Protein AF-A0A7S0ELU3-F1 (afdb_monomer)

Solvent-accessible surface area (backbone atoms only — not comparable to full-atom values): 30621 Å² total; per-residue (Å²): 106,73,72,59,52,55,65,72,64,55,74,82,76,71,78,78,74,75,75,74,73,79,80,84,54,59,71,88,68,34,60,62,40,48,54,35,35,53,49,43,67,30,64,62,38,59,75,57,25,64,76,67,41,68,48,67,55,90,62,65,40,71,84,38,42,57,70,52,45,72,67,55,44,56,72,48,52,71,79,50,57,28,84,32,33,24,31,47,38,84,32,83,76,7,43,36,75,46,55,48,57,86,88,59,51,52,69,54,54,59,59,44,24,77,81,28,19,35,35,34,48,54,33,24,80,73,38,73,84,38,28,59,52,47,48,24,43,30,72,32,35,59,45,55,64,49,27,33,36,40,40,30,41,51,48,32,80,60,42,40,69,49,26,24,41,55,33,32,31,42,35,38,24,12,29,21,36,40,35,42,39,34,31,59,57,74,55,37,52,81,47,54,91,55,60,63,36,60,34,11,39,42,77,38,74,59,86,86,56,80,91,37,55,75,45,79,46,75,42,42,53,12,29,37,36,37,41,24,42,27,38,33,31,33,31,23,20,51,71,64,88,54,98,45,75,54,50,68,32,53,20,26,31,40,37,42,28,46,44,33,57,86,75,50,38,18,44,47,43,50,48,36,51,54,28,50,75,70,76,41,73,74,52,42,96,87,70,45,55,65,36,63,41,56,52,68,61,38,49,61,35,58,33,65,47,63,52,44,48,63,11,69,66,48,53,58,52,52,49,51,52,49,51,50,54,51,48,52,52,49,52,50,50,52,51,50,51,54,53,51,54,59,52,61,72,71,57,81,93,52,76,66,58,57,54,54,53,49,54,52,52,50,53,53,47,54,53,50,54,53,51,53,59,55,57,67,72,68,63,76,59,88,91,59,48,40,77,46,80,46,77,50,64,30,38,88,81,23,18,15,11,31,86,94,33,89,46,26,55,34,24,56,37,30,41,39,32,32,51,44,70,26,44,43,40,37,38,45,32,45,76,61,51,64,80,76,69,53,83,62,67,68,23,81,98,64,35,71,50,48,94,56,33,38,30,40,39,34,27,58,42,48,94,97,47,62,75,73,70,82,84,48,78,80,73,54,44,74,89,37,48,70,39,62,36,72,66,38,56,48,60,59,49,63,38,51,50,69,85,51,97,85,58,73,53,44,54,52,62,42,41,32,28,40,33,57,34,32,53,56,56,66,53,62,47,60,37,38,38,40,40,35,19,59,45,62,53,66,50,82,73,41,80,49,83,74,83,76,92,78,88,83,86,85,82,85,42,92,91,71,65,80,134

Organism: NCBI:txid33657

Radius of gyration: 32.95 Å; Cα contacts (8 Å, |Δi|>4): 1073; chains: 1; bounding box: 107×64×95 Å

Sequence (563 aa):
ESALEAIRAAPAAAEPLESASVVVGPLDDAPWRHAFRALASNPAFVSGGFGKAAFKLDERWDFAVGSVTMEDVERDVTLMPPQFVASGVRYQGGIYNQPFTAGFAFSDVDARMDTATVVLLNAGFLIPKLAAISLAMLEATRLPIWMNVYLSKPGLATSTQLHTDTQDVLLIQSTGRKRWRVYRPPPPGRTPTLDPFARGKGTDLLECTDEELLLDTVMEPGQVLFIPAGFPHTTDTLLQPVADAVASEPSLHLTVGVDTHLWSLSFAHARQLALARAGQTPGLASGAPVTTLALEEWSLLHAPLPLGFLGADAGAALEAASAAAASEGALEAARLAKAAEAAVEREEAGPAKKEAKAAAKEAAKAAKEAATAAGAAQRATPEQWFRYELEGEWTEQTAGGCFNFPSWRTNPQFALQTAERTHAYFLLMQPDPKMSGSTDRGGDEGGPKYDMKIGMYVMKAKAGMMRKVLYDSEEIEGDDVVDSTPYMEYREVQANTMDEEDEDALSPHTPLVLCPSTFAPGKTGRFRIVVMTERPLAAPPTPIEPLRDLRVRGEWREGNAGG

Secondary structure (DSSP, 8-state):
-HHHHHHHTSPS-SS-----------GGG-HHHHHHHHHHH-HHIIIIITTT--EE-SS--GGGTTSS-HHHHHHHGGGS-GGGEEEEEEETTEEEEEEPPTT--HHHHHHHHTTSEEEETTHHHH-HHHHHHHHHHHHHH-S-EEEEEEEE-TT-S-SEEEE--SSEEEEEEEES-EEEEEEPPPPGGGSTTS-GGG-SBTT------GGGEEEEEEE-TT-EEEE-TT--EEEE--SS--SSTGGGS-EEEEEEEE-STTTT-BHHHHHHHHHHHTT--SS-TTS--GGGS-HHHHHHHHSBPS-GGGSTTHHHHHHHHHHHHHHHHHHHHHHHHHHHHHHHHTSPSSHHHHHHHHHHHHHHHHHHHHHHHHHHTTSPPGGG-EEEEEEEEE-TTT---STTSGGGGGS-EEEEEBSSSB-EEEEEE---GGGGT---B-SGGG-BPP-S-EEEEEEE-BTTB-S---S-TTTS-GGGEEEE---BSSSEEEEETTSSTTPPPBPTT-EEEEEEEESSTT--EEEEEEEEESS-BSS--EEEPPP----------TTT---

Foldseek 3Di:
DVVVVVVVPPDDDDDPPPPPPLPPDPPVVQVLLVVLLCQLQDCCCLPDNAQHDKDWDPDFQPVLAPLDALVLCQVFVLQADQVQKFWFDQALQFTDTHTDDNPDHSVVQVVSLVAEKIKRFQCLVRRSSNVSSLVSNCVNQVFDKGKMKIWHAAQFPWRHHWWFAQFWKKKAWHAAKKKKWWFAQDQLQVPVPDDLQTARHHNHHDDDDPVRTDDIDMDHHRIMIIDYGSIIMTMHLDNDDDPDPRSRGIIMIMIMTGHQRVVLQFQLSVQCVVQVVVVHHSADPVNGHLSNDTRVVSSNNGHGHCDGSSVPVVVVVVLVVVLVVLVVVLVVLVVVLVVLVVVLVPDDDDPVSVVSVVVSVVSVVVSVVSVLVNVVVPADDPVQWDKAKDKDKCDQQAQQADPVGLSLLQHWKKKFWAQAQKKKKKKKFFDQVVVVVDPDFDDPPGDGFAPWFKKKWKFWADVVGLRDNDRDPVVCPPNGTQWMWDGDRDRMTMIINPPDSDRGGDHHGTMMMMGIHINDGSDIGMMMMMMIMSHDIPDRMGIDDGDDDDDDDDDDDPVRDDD

InterPro domains:
  IPR003347 JmjC domain [PF08007] (144-238)
  IPR003347 JmjC domain [PS51184] (116-275)
  IPR022682 Peptidase C2, calpain, large subunit, domain III [PF01067] (391-530)
  IPR022683 Peptidase C2, calpain, domain III [SM00720] (384-540)
  IPR036213 Calpain large subunit, domain III superfamily [SSF49758] (385-538)
  IPR039994 Histone lysine demethylase/ribosomal histidine hydroxylase NO66-like [PTHR13096] (114-355)

Structure (mmCIF, N/CA/C/O backbone):
data_AF-A0A7S0ELU3-F1
#
_entry.id   AF-A0A7S0ELU3-F1
#
loop_
_atom_site.group_PDB
_atom_site.id
_atom_site.type_symbol
_atom_site.label_atom_id
_atom_site.label_alt_id
_atom_site.label_comp_id
_atom_site.label_asym_id
_atom_site.label_entity_id
_atom_site.label_seq_id
_atom_site.pdbx_PDB_ins_code
_atom_site.Cartn_x
_atom_site.Cartn_y
_atom_site.Cartn_z
_atom_site.occupancy
_atom_site.B_iso_or_equiv
_atom_site.auth_seq_id
_atom_site.auth_comp_id
_atom_site.auth_asym_id
_atom_site.auth_atom_id
_atom_site.pdbx_PDB_model_num
ATOM 1 N N . GLU A 1 1 ? 20.914 21.264 11.351 1.00 40.62 1 GLU A N 1
ATOM 2 C CA . GLU A 1 1 ? 20.399 22.607 11.002 1.00 40.62 1 GLU A CA 1
ATOM 3 C C . GLU A 1 1 ? 20.767 23.049 9.590 1.00 40.62 1 GLU A C 1
ATOM 5 O O . GLU A 1 1 ? 19.842 23.343 8.850 1.00 40.62 1 GLU A O 1
ATOM 10 N N . SER A 1 2 ? 22.031 22.992 9.146 1.00 34.66 2 SER A N 1
ATOM 11 C CA . SER A 1 2 ? 22.399 23.452 7.785 1.00 34.66 2 SER A CA 1
ATOM 12 C C . SER A 1 2 ? 21.674 22.729 6.633 1.00 34.66 2 SER A C 1
ATOM 14 O O . SER A 1 2 ? 21.345 23.344 5.624 1.00 34.66 2 SER A O 1
ATOM 16 N N . ALA A 1 3 ? 21.342 21.442 6.793 1.00 30.11 3 ALA A N 1
ATOM 17 C CA . ALA A 1 3 ? 20.525 20.698 5.827 1.00 30.11 3 ALA A CA 1
ATOM 18 C C . ALA A 1 3 ? 19.058 21.178 5.776 1.00 30.11 3 ALA A C 1
ATOM 20 O O . ALA A 1 3 ? 18.437 21.158 4.719 1.00 30.11 3 ALA A O 1
ATOM 21 N N . LEU A 1 4 ? 18.513 21.646 6.905 1.00 36.53 4 LEU A N 1
ATOM 22 C CA . LEU A 1 4 ? 17.158 22.207 6.990 1.00 36.53 4 LEU A CA 1
ATOM 23 C C . LEU A 1 4 ? 17.106 23.634 6.430 1.00 36.53 4 LEU A C 1
ATOM 25 O O . LEU A 1 4 ? 16.108 24.016 5.827 1.00 36.53 4 LEU A O 1
ATOM 29 N N . GLU A 1 5 ? 18.179 24.409 6.586 1.00 39.50 5 GLU A N 1
ATOM 30 C CA . GLU A 1 5 ? 18.307 25.736 5.973 1.00 39.50 5 GLU A CA 1
ATOM 31 C C . GLU A 1 5 ? 18.423 25.656 4.446 1.00 39.50 5 GLU A C 1
ATOM 33 O O . GLU A 1 5 ? 17.788 26.448 3.755 1.00 39.50 5 GLU A O 1
ATOM 38 N N . ALA A 1 6 ? 19.128 24.656 3.905 1.00 43.75 6 ALA A N 1
ATOM 39 C CA . ALA A 1 6 ? 19.214 24.429 2.459 1.00 43.75 6 ALA A CA 1
ATOM 40 C C . ALA A 1 6 ? 17.855 24.072 1.824 1.00 43.75 6 ALA A C 1
ATOM 42 O O . ALA A 1 6 ? 17.557 24.518 0.719 1.00 43.75 6 ALA A O 1
ATOM 43 N N . ILE A 1 7 ? 17.004 23.326 2.540 1.00 36.91 7 ILE A N 1
ATOM 44 C CA . ILE A 1 7 ? 15.634 22.996 2.106 1.00 36.91 7 ILE A CA 1
ATOM 45 C C . ILE A 1 7 ? 14.734 24.242 2.121 1.00 36.91 7 ILE A C 1
ATOM 47 O O . ILE A 1 7 ? 13.912 24.423 1.228 1.00 36.91 7 ILE A O 1
ATOM 51 N N . ARG A 1 8 ? 14.908 25.131 3.107 1.00 45.25 8 AR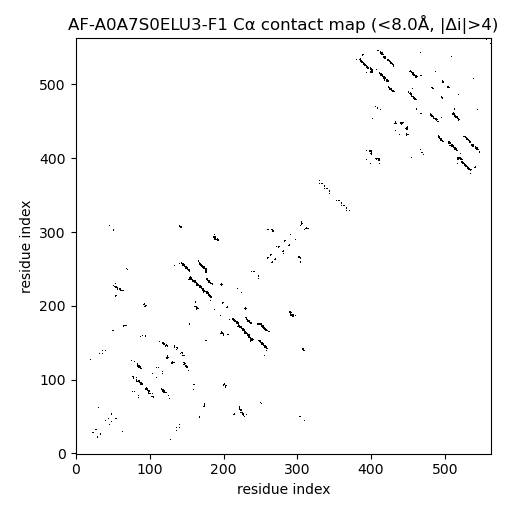G A N 1
ATOM 52 C CA . ARG A 1 8 ? 14.145 26.389 3.227 1.00 45.25 8 ARG A CA 1
ATOM 53 C C . ARG A 1 8 ? 14.600 27.478 2.251 1.00 45.25 8 ARG A C 1
ATOM 55 O O . ARG A 1 8 ? 13.837 28.400 1.988 1.00 45.25 8 ARG A O 1
ATOM 62 N N . ALA A 1 9 ? 15.825 27.377 1.740 1.00 41.03 9 ALA A N 1
ATOM 63 C CA . ALA A 1 9 ? 16.416 28.318 0.791 1.00 41.03 9 ALA A CA 1
ATOM 64 C C . ALA A 1 9 ? 16.168 27.951 -0.686 1.00 41.03 9 ALA A C 1
ATOM 66 O O . ALA A 1 9 ? 16.628 28.675 -1.572 1.00 41.03 9 ALA A O 1
ATOM 67 N N . ALA A 1 10 ? 15.462 26.848 -0.971 1.00 29.20 10 ALA A N 1
ATOM 68 C CA . ALA A 1 10 ? 15.079 26.493 -2.333 1.00 29.20 10 ALA A CA 1
ATOM 69 C C . ALA A 1 10 ? 14.175 27.595 -2.936 1.00 29.20 10 ALA A C 1
ATOM 71 O O . ALA A 1 10 ? 13.231 28.033 -2.273 1.00 29.20 10 ALA A O 1
ATOM 72 N N . PRO A 1 11 ? 14.461 28.087 -4.157 1.00 36.03 11 PRO A N 1
ATOM 73 C CA . PRO A 1 11 ? 13.709 29.181 -4.762 1.00 36.03 11 PRO A CA 1
ATOM 74 C C . PRO A 1 11 ? 12.236 28.807 -4.957 1.00 36.03 11 PRO A C 1
ATOM 76 O O . PRO A 1 11 ? 11.904 27.645 -5.197 1.00 36.03 11 PRO A O 1
ATOM 79 N N . ALA A 1 12 ? 11.361 29.813 -4.854 1.00 41.50 12 ALA A N 1
ATOM 80 C CA . ALA A 1 12 ? 9.933 29.671 -5.110 1.00 41.50 12 ALA A CA 1
ATOM 81 C C . ALA A 1 12 ? 9.702 28.991 -6.466 1.00 41.50 12 ALA A C 1
ATOM 83 O O . ALA A 1 12 ? 10.361 29.329 -7.451 1.00 41.50 12 ALA A O 1
ATOM 84 N N . ALA A 1 13 ? 8.804 28.006 -6.445 1.00 38.16 13 ALA A N 1
ATOM 85 C CA . ALA A 1 13 ? 8.542 27.042 -7.499 1.00 38.16 13 ALA A CA 1
ATOM 86 C C . ALA A 1 13 ? 8.589 27.642 -8.912 1.00 38.16 13 ALA A C 1
ATOM 88 O O . ALA A 1 13 ? 8.000 28.690 -9.186 1.00 38.16 13 ALA A O 1
ATOM 89 N N . ALA A 1 14 ? 9.254 26.911 -9.809 1.00 39.53 14 ALA A N 1
ATOM 90 C CA . ALA A 1 14 ? 8.985 26.990 -11.235 1.00 39.53 14 ALA A CA 1
ATOM 91 C C . ALA A 1 14 ? 7.468 26.900 -11.483 1.00 39.53 14 ALA A C 1
ATOM 93 O O . ALA A 1 14 ? 6.751 26.309 -10.671 1.00 39.53 14 ALA A O 1
ATOM 94 N N . GLU A 1 15 ? 7.020 27.514 -12.585 1.00 35.28 15 GLU A N 1
ATOM 95 C CA . GLU A 1 15 ? 5.667 27.413 -13.154 1.00 35.28 15 GLU A CA 1
ATOM 96 C C . GLU A 1 15 ? 4.984 26.100 -12.738 1.00 35.28 15 GLU A C 1
ATOM 98 O O . GLU A 1 15 ? 5.603 25.038 -12.888 1.00 35.28 15 GLU A O 1
ATOM 103 N N . PRO A 1 16 ? 3.760 26.144 -12.178 1.00 34.47 16 PRO A N 1
ATOM 104 C CA . PRO A 1 16 ? 3.096 24.936 -11.722 1.00 34.47 16 PRO A CA 1
ATOM 105 C C . PRO A 1 16 ? 3.073 23.942 -12.880 1.00 34.47 16 PRO A C 1
ATOM 107 O O . PRO A 1 16 ? 2.506 24.241 -13.930 1.00 34.47 16 PRO A O 1
ATOM 110 N N . LEU A 1 17 ? 3.705 22.775 -12.688 1.00 31.70 17 LEU A N 1
ATOM 111 C CA . LEU A 1 17 ? 3.445 21.621 -13.539 1.00 31.70 17 LEU A CA 1
ATOM 112 C C . LEU A 1 17 ? 1.927 21.513 -13.608 1.00 31.70 17 LEU A C 1
ATOM 114 O O . LEU A 1 17 ? 1.291 21.356 -12.559 1.00 31.70 17 LEU A O 1
ATOM 118 N N . GLU A 1 18 ? 1.363 21.679 -14.809 1.00 30.53 18 GLU A N 1
ATOM 119 C CA . GLU A 1 18 ? -0.054 21.451 -15.055 1.00 30.53 18 GLU A CA 1
ATOM 120 C C . GLU A 1 18 ? -0.405 20.156 -14.340 1.00 30.53 18 GLU A C 1
ATOM 122 O O . GLU A 1 18 ? 0.196 19.112 -14.608 1.00 30.53 18 GLU A O 1
ATOM 127 N N . SER A 1 19 ? -1.278 20.246 -13.336 1.00 33.16 19 SER A N 1
ATOM 128 C CA . SER A 1 19 ? -1.689 19.083 -12.574 1.00 33.16 19 SER A CA 1
ATOM 129 C C . SER A 1 19 ? -2.323 18.134 -13.576 1.00 33.16 19 SER A C 1
ATOM 131 O O . SER A 1 19 ? -3.468 18.345 -13.979 1.00 33.16 19 SER A O 1
ATOM 133 N N . ALA A 1 20 ? -1.563 17.134 -14.018 1.00 31.02 20 ALA A N 1
ATOM 134 C CA . ALA A 1 20 ? -2.096 15.999 -14.733 1.00 31.02 20 ALA A CA 1
ATOM 135 C C . ALA A 1 20 ? -3.236 15.494 -13.856 1.00 31.02 20 ALA A C 1
ATOM 137 O O . ALA A 1 20 ? -3.015 15.064 -12.721 1.00 31.02 20 ALA A O 1
ATOM 138 N N . SER A 1 21 ? -4.462 15.702 -14.331 1.00 28.61 21 SER A N 1
ATOM 139 C CA . SER A 1 21 ? -5.680 15.342 -13.630 1.00 28.61 21 SER A CA 1
ATOM 140 C C . SER A 1 21 ? -5.515 13.922 -13.110 1.00 28.61 21 SER A C 1
ATOM 142 O O . SER A 1 21 ? -5.354 12.994 -13.905 1.00 28.61 21 SER A O 1
ATOM 144 N N . VAL A 1 22 ? -5.513 13.747 -11.788 1.00 32.78 22 VAL A N 1
ATOM 145 C CA . VAL A 1 22 ? -5.610 12.417 -11.193 1.00 32.78 22 VAL A CA 1
ATOM 146 C C . VAL A 1 22 ? -6.941 11.863 -11.677 1.00 32.78 22 VAL A C 1
ATOM 148 O O . VAL A 1 22 ? -8.001 12.343 -11.281 1.00 32.78 22 VAL A O 1
ATOM 151 N N . VAL A 1 23 ? -6.882 10.913 -12.608 1.00 31.53 23 VAL A N 1
ATOM 152 C CA . VAL A 1 23 ? -8.066 10.270 -13.166 1.00 31.53 23 VAL A CA 1
ATOM 153 C C . VAL A 1 23 ? -8.695 9.447 -12.044 1.00 31.53 23 VAL A C 1
ATOM 155 O O . VAL A 1 23 ? -8.212 8.376 -11.675 1.00 31.53 23 VAL A O 1
ATOM 158 N N . VAL A 1 24 ? -9.754 9.988 -11.446 1.00 36.22 24 VAL A N 1
ATOM 159 C CA . VAL A 1 24 ? -10.661 9.258 -10.556 1.00 36.22 24 VAL A CA 1
ATOM 160 C C . VAL A 1 24 ? -11.808 8.758 -11.430 1.00 36.22 24 VAL A C 1
ATOM 162 O O . VAL A 1 24 ? -12.883 9.349 -11.469 1.00 36.22 24 VAL A O 1
ATOM 165 N N . GLY A 1 25 ? -11.523 7.731 -12.229 1.00 33.75 25 GLY A N 1
ATOM 166 C CA . GLY A 1 25 ? -12.529 7.029 -13.024 1.00 33.75 25 GLY A CA 1
ATOM 167 C C . GLY A 1 25 ? -13.219 5.908 -12.225 1.00 33.75 25 GLY A C 1
ATOM 168 O O . GLY A 1 25 ? -12.752 5.556 -11.136 1.00 33.75 25 GLY A O 1
ATOM 169 N N . PRO A 1 26 ? -14.326 5.345 -12.745 1.00 37.31 26 PRO A N 1
ATOM 170 C CA . PRO A 1 26 ? -14.880 4.047 -12.341 1.00 37.31 26 PRO A CA 1
ATOM 171 C C . PRO A 1 26 ? -13.802 2.967 -12.125 1.00 37.31 26 PRO A C 1
ATOM 173 O O . PRO A 1 26 ? -12.711 3.057 -12.677 1.00 37.31 26 PRO A O 1
ATOM 176 N N . LEU A 1 27 ? -14.102 1.909 -11.357 1.00 38.75 27 LEU A N 1
ATOM 177 C CA . LEU A 1 27 ? -13.162 0.795 -11.104 1.00 38.75 27 LEU A CA 1
ATOM 178 C C . LEU A 1 27 ? -12.600 0.165 -12.394 1.00 38.75 27 LEU A C 1
ATOM 180 O O . LEU A 1 27 ? -11.450 -0.270 -12.392 1.00 38.75 27 LEU A O 1
ATOM 184 N N . ASP A 1 28 ? -13.370 0.197 -13.481 1.00 37.12 28 ASP A N 1
ATOM 185 C CA . ASP A 1 28 ? -12.967 -0.287 -14.807 1.00 37.12 28 ASP A CA 1
ATOM 186 C C . ASP A 1 28 ? -11.933 0.632 -15.501 1.00 37.12 28 ASP A C 1
ATOM 188 O O . ASP A 1 28 ? -11.156 0.168 -16.331 1.00 37.12 28 ASP A O 1
ATOM 192 N N . ASP A 1 29 ? -11.845 1.907 -15.101 1.00 52.31 29 ASP A N 1
ATOM 193 C CA . ASP A 1 29 ? -10.894 2.912 -15.610 1.00 52.31 29 ASP A CA 1
ATOM 194 C C . ASP A 1 29 ? -9.635 3.054 -14.721 1.00 52.31 29 ASP A C 1
ATOM 196 O O . ASP A 1 29 ? -8.761 3.887 -14.980 1.00 52.31 29 ASP A O 1
ATOM 200 N N . ALA A 1 30 ? -9.513 2.248 -13.656 1.00 76.69 30 ALA A N 1
ATOM 201 C CA . ALA A 1 30 ? -8.407 2.293 -12.693 1.00 76.69 30 ALA A CA 1
ATOM 202 C C . ALA A 1 30 ? -7.762 0.904 -12.475 1.00 76.69 30 ALA A C 1
ATOM 204 O O . ALA A 1 30 ? -7.784 0.377 -11.355 1.00 76.69 30 ALA A O 1
ATOM 205 N N . PRO A 1 31 ? -7.134 0.311 -13.510 1.00 89.06 31 PRO A N 1
ATOM 206 C CA . PRO A 1 31 ? -6.714 -1.093 -13.500 1.00 89.06 31 PRO A CA 1
ATOM 207 C C . PRO A 1 31 ? -5.709 -1.432 -12.388 1.00 89.06 31 PRO A C 1
ATOM 209 O O . PRO A 1 31 ? -5.809 -2.487 -11.767 1.00 89.06 31 PRO A O 1
ATOM 212 N N . TRP A 1 32 ? -4.807 -0.503 -12.043 1.00 92.50 32 TRP A N 1
ATOM 213 C CA . TRP A 1 32 ? -3.880 -0.660 -10.914 1.00 92.50 32 TRP A CA 1
ATOM 214 C C . TRP A 1 32 ? -4.600 -0.840 -9.574 1.00 92.50 32 TRP A C 1
ATOM 216 O O . TRP A 1 32 ? -4.247 -1.720 -8.792 1.00 92.50 32 TRP A O 1
ATOM 226 N N . ARG A 1 33 ? -5.633 -0.029 -9.308 1.00 91.31 33 ARG A N 1
ATOM 227 C CA . ARG A 1 33 ? -6.417 -0.122 -8.067 1.00 91.31 33 ARG A CA 1
ATOM 228 C C . ARG A 1 33 ? -7.165 -1.442 -7.999 1.00 91.31 33 ARG A C 1
ATOM 230 O O . ARG A 1 33 ? -7.191 -2.062 -6.939 1.00 91.31 33 ARG A O 1
ATOM 237 N N . HIS A 1 34 ? -7.764 -1.861 -9.112 1.00 89.88 34 HIS A N 1
ATOM 238 C CA . HIS A 1 34 ? -8.467 -3.136 -9.187 1.00 89.88 34 HIS A CA 1
ATOM 239 C C . HIS A 1 34 ? -7.518 -4.305 -8.896 1.00 89.88 34 HIS A C 1
ATOM 241 O O . HIS A 1 34 ? -7.772 -5.079 -7.976 1.00 89.88 34 HIS A O 1
ATOM 247 N N . ALA A 1 35 ? -6.390 -4.372 -9.606 1.00 92.75 35 ALA A N 1
ATOM 248 C CA . ALA A 1 35 ? -5.415 -5.447 -9.472 1.00 92.75 35 ALA A CA 1
ATOM 249 C C . ALA A 1 35 ? -4.825 -5.541 -8.053 1.00 92.75 35 ALA A C 1
ATOM 251 O O . ALA A 1 35 ? -4.798 -6.621 -7.461 1.00 92.75 35 ALA A O 1
ATOM 252 N N . PHE A 1 36 ? -4.419 -4.414 -7.455 1.00 94.81 36 PHE A N 1
ATOM 253 C CA . PHE A 1 36 ? -3.878 -4.421 -6.092 1.00 94.81 36 PHE A CA 1
ATOM 254 C C . PHE A 1 36 ? -4.927 -4.762 -5.033 1.00 94.81 36 PHE A C 1
ATOM 256 O O . PHE A 1 36 ? -4.618 -5.510 -4.109 1.00 94.81 36 PHE A O 1
ATOM 263 N N . ARG A 1 37 ? -6.174 -4.284 -5.161 1.00 91.12 37 ARG A N 1
ATOM 264 C CA . ARG A 1 37 ? -7.259 -4.666 -4.238 1.00 91.12 37 ARG A CA 1
ATOM 265 C C . ARG A 1 37 ? -7.620 -6.140 -4.364 1.00 91.12 37 ARG A C 1
ATOM 267 O O . ARG A 1 37 ? -7.835 -6.791 -3.346 1.00 91.12 37 ARG A O 1
ATOM 274 N N . ALA A 1 38 ? -7.668 -6.672 -5.583 1.00 88.50 38 ALA A N 1
ATOM 275 C CA . ALA A 1 38 ? -7.909 -8.092 -5.818 1.00 88.50 38 ALA A CA 1
ATOM 276 C C . ALA A 1 38 ? -6.813 -8.949 -5.171 1.00 88.50 38 ALA A C 1
ATOM 278 O O . ALA A 1 38 ? -7.121 -9.919 -4.484 1.00 88.50 38 ALA A O 1
ATOM 279 N N . LEU A 1 39 ? -5.543 -8.551 -5.307 1.00 90.19 39 LEU A N 1
ATOM 280 C CA . LEU A 1 39 ? -4.432 -9.226 -4.641 1.00 90.19 39 LEU A CA 1
ATOM 281 C C . LEU A 1 39 ? -4.541 -9.126 -3.109 1.00 90.19 39 LEU A C 1
ATOM 283 O O . LEU A 1 39 ? -4.501 -10.148 -2.430 1.00 90.19 39 LEU A O 1
ATOM 287 N N . ALA A 1 40 ? -4.740 -7.921 -2.565 1.00 89.56 40 ALA A N 1
ATOM 288 C CA . ALA A 1 40 ? -4.804 -7.665 -1.123 1.00 89.56 40 ALA A CA 1
ATOM 289 C C . ALA A 1 40 ? -6.027 -8.293 -0.428 1.00 89.56 40 ALA A C 1
ATOM 291 O O . ALA A 1 40 ? -5.988 -8.535 0.772 1.00 89.56 40 ALA A O 1
ATOM 292 N N . SER A 1 41 ? -7.100 -8.585 -1.165 1.00 84.62 41 SER A N 1
ATOM 293 C CA . SER A 1 41 ? -8.285 -9.288 -0.648 1.00 84.62 41 SER A CA 1
ATOM 294 C C . SER A 1 41 ? -8.265 -10.795 -0.908 1.00 84.62 41 SER A C 1
ATOM 296 O O . SER A 1 41 ? -9.147 -11.506 -0.430 1.00 84.62 41 SER A O 1
ATOM 298 N N . ASN A 1 42 ? -7.274 -11.311 -1.644 1.00 85.12 42 ASN A N 1
ATOM 299 C CA . ASN A 1 42 ? -7.185 -12.733 -1.946 1.00 85.12 42 ASN A CA 1
ATOM 300 C C . ASN A 1 42 ? -6.740 -13.520 -0.696 1.00 85.12 42 ASN A C 1
ATOM 302 O O . ASN A 1 42 ? -5.593 -13.368 -0.264 1.00 85.12 42 ASN A O 1
ATOM 306 N N . PRO A 1 43 ? -7.568 -14.433 -0.150 1.00 81.38 43 PRO A N 1
ATOM 307 C CA . PRO A 1 43 ? -7.227 -15.151 1.077 1.00 81.38 43 PRO A CA 1
ATOM 308 C C . PRO A 1 43 ? -5.944 -15.981 0.975 1.00 81.38 43 PRO A C 1
ATOM 310 O O . PRO A 1 43 ? -5.218 -16.108 1.960 1.00 81.38 43 PRO A O 1
ATOM 313 N N . ALA A 1 44 ? -5.626 -16.533 -0.201 1.00 80.94 44 ALA A N 1
ATOM 314 C CA . ALA A 1 44 ? -4.398 -17.297 -0.403 1.00 80.94 44 ALA A CA 1
ATOM 315 C C . ALA A 1 44 ? -3.164 -16.390 -0.336 1.00 80.94 44 ALA A C 1
ATOM 317 O O . ALA A 1 44 ? -2.160 -16.766 0.269 1.00 80.94 44 ALA A O 1
ATOM 318 N N . PHE A 1 45 ? -3.262 -15.174 -0.884 1.00 87.75 45 PHE A N 1
ATOM 319 C CA . PHE A 1 45 ? -2.203 -14.181 -0.755 1.00 87.75 45 PHE A CA 1
ATOM 320 C C . PHE A 1 45 ? -2.042 -13.737 0.699 1.00 87.75 45 PHE A C 1
ATOM 322 O O . PHE A 1 45 ? -0.943 -13.836 1.231 1.00 87.75 45 PHE A O 1
ATOM 329 N N . VAL A 1 46 ? -3.122 -13.336 1.370 1.00 84.56 46 VAL A N 1
ATOM 330 C CA . VAL A 1 46 ? -3.063 -12.808 2.746 1.00 84.56 46 VAL A CA 1
ATOM 331 C C . VAL A 1 46 ? -2.580 -13.860 3.745 1.00 84.56 46 VAL A C 1
ATOM 333 O O . VAL A 1 46 ? -1.706 -13.590 4.566 1.00 84.56 46 VAL A O 1
ATOM 336 N N . SER A 1 47 ? -3.121 -15.078 3.680 1.00 77.06 47 SER A N 1
ATOM 337 C CA . SER A 1 47 ? -2.832 -16.108 4.685 1.00 77.06 47 SER A CA 1
ATOM 338 C C . SER A 1 47 ? -1.584 -16.938 4.382 1.00 77.06 47 SER A C 1
ATOM 340 O O . SER A 1 47 ? -0.909 -17.379 5.318 1.00 77.06 47 SER A O 1
ATOM 342 N N . GLY A 1 48 ? -1.266 -17.171 3.106 1.00 74.12 48 GLY A N 1
ATOM 343 C CA . GLY A 1 48 ? -0.241 -18.128 2.678 1.00 74.12 48 GLY A CA 1
ATOM 344 C C . GLY A 1 48 ? 0.851 -17.557 1.774 1.00 74.12 48 GLY A C 1
ATOM 345 O O . GLY A 1 48 ? 1.901 -18.182 1.654 1.00 74.12 48 GLY A O 1
ATOM 346 N N . GLY A 1 49 ? 0.630 -16.393 1.161 1.00 83.38 49 GLY A N 1
ATOM 347 C CA . GLY A 1 49 ? 1.568 -15.760 0.234 1.00 83.38 49 GLY A CA 1
ATOM 348 C C . GLY A 1 49 ? 2.437 -14.696 0.899 1.00 83.38 49 GLY A C 1
ATOM 349 O O . GLY A 1 49 ? 3.660 -14.832 0.946 1.00 83.38 49 GLY A O 1
ATOM 350 N N . PHE A 1 50 ? 1.807 -13.646 1.426 1.00 90.69 50 PHE A N 1
ATOM 351 C CA . PHE A 1 50 ? 2.469 -12.466 1.973 1.00 90.69 50 PHE A CA 1
ATOM 352 C C . PHE A 1 50 ? 3.403 -12.835 3.133 1.00 90.69 50 PHE A C 1
ATOM 354 O O . PHE A 1 50 ? 2.995 -13.516 4.076 1.00 90.69 50 PHE A O 1
ATOM 361 N N . GLY A 1 51 ? 4.675 -12.433 3.043 1.00 89.19 51 GLY A N 1
ATOM 362 C CA . GLY A 1 51 ? 5.710 -12.779 4.021 1.00 89.19 51 GLY A CA 1
ATOM 363 C C . GLY A 1 51 ? 6.147 -14.254 4.037 1.00 89.19 51 GLY A C 1
ATOM 364 O O . GLY A 1 51 ? 6.984 -14.620 4.859 1.00 89.19 51 GLY A O 1
ATOM 365 N N . LYS A 1 52 ? 5.586 -15.128 3.183 1.00 88.19 52 LYS A N 1
ATOM 366 C CA . LYS A 1 52 ? 5.719 -16.594 3.328 1.00 88.19 52 LYS A CA 1
ATOM 367 C C . LYS A 1 52 ? 6.213 -17.326 2.088 1.00 88.19 52 LYS A C 1
ATOM 369 O O . LYS A 1 52 ? 6.983 -18.275 2.224 1.00 88.19 52 LYS A O 1
ATOM 374 N N . ALA A 1 53 ? 5.771 -16.931 0.897 1.00 91.50 53 ALA A N 1
ATOM 375 C CA . ALA A 1 53 ? 6.090 -17.650 -0.331 1.00 91.50 53 ALA A CA 1
ATOM 376 C C . ALA A 1 53 ? 6.332 -16.697 -1.500 1.00 91.50 53 ALA A C 1
ATOM 378 O O . ALA A 1 53 ? 5.549 -15.781 -1.740 1.00 91.50 53 ALA A O 1
ATOM 379 N N . ALA A 1 54 ? 7.401 -16.953 -2.254 1.00 96.00 54 ALA A N 1
ATOM 380 C CA . ALA A 1 54 ? 7.611 -16.323 -3.548 1.00 96.00 54 ALA A CA 1
ATOM 381 C C . ALA A 1 54 ? 6.766 -17.032 -4.611 1.00 96.00 54 ALA A C 1
ATOM 383 O O . ALA A 1 54 ? 6.763 -18.262 -4.683 1.00 96.00 54 ALA A O 1
ATOM 384 N N . PHE A 1 55 ? 6.061 -16.267 -5.438 1.00 95.44 55 PHE A N 1
ATOM 385 C CA . PHE A 1 55 ? 5.215 -16.816 -6.495 1.00 95.44 55 PHE A CA 1
ATOM 386 C C . PHE A 1 55 ? 5.075 -15.833 -7.656 1.00 95.44 55 PHE A C 1
ATOM 388 O O . PHE A 1 55 ? 5.090 -14.616 -7.477 1.00 95.44 55 PHE A O 1
ATOM 395 N N . LYS A 1 56 ? 4.901 -16.376 -8.858 1.00 96.00 56 LYS A N 1
ATOM 396 C CA . LYS A 1 56 ? 4.537 -15.617 -10.054 1.00 96.00 56 LYS A CA 1
ATOM 397 C C . LYS A 1 56 ? 3.026 -15.702 -10.245 1.00 96.00 56 LYS A C 1
ATOM 399 O O . LYS A 1 56 ? 2.462 -16.775 -10.046 1.00 96.00 56 LYS A O 1
ATOM 404 N N . LEU A 1 57 ? 2.379 -14.598 -10.609 1.00 94.06 57 LEU A N 1
ATOM 405 C CA . LEU A 1 57 ? 0.968 -14.639 -10.986 1.00 94.06 57 LEU A CA 1
ATOM 406 C C . LEU A 1 57 ? 0.807 -15.341 -12.337 1.00 94.06 57 LEU A C 1
ATOM 408 O O . LEU A 1 57 ? 1.561 -15.075 -13.275 1.00 94.06 57 LEU A O 1
ATOM 412 N N . ASP A 1 58 ? -0.199 -16.211 -12.429 1.00 89.38 58 ASP A N 1
ATOM 413 C CA . ASP A 1 58 ? -0.620 -16.805 -13.702 1.00 89.38 58 ASP A CA 1
ATOM 414 C C . ASP A 1 58 ? -1.240 -15.744 -14.623 1.00 89.38 58 ASP A C 1
ATOM 416 O O . ASP A 1 58 ? -1.111 -15.805 -15.847 1.00 89.38 58 ASP A O 1
ATOM 420 N N . GLU A 1 59 ? -1.905 -14.752 -14.026 1.00 90.19 59 GLU A N 1
ATOM 421 C CA . GLU A 1 59 ? -2.485 -13.618 -14.732 1.00 90.19 59 GLU A CA 1
ATOM 422 C C . GLU A 1 59 ? -1.399 -12.659 -15.235 1.00 90.19 59 GLU A C 1
ATOM 424 O O . GLU A 1 59 ? -0.472 -12.279 -14.514 1.00 90.19 59 GLU A O 1
ATOM 429 N N . ARG A 1 60 ? -1.566 -12.215 -16.482 1.00 94.25 60 ARG A N 1
ATOM 430 C CA . ARG A 1 60 ? -0.799 -11.123 -17.071 1.00 94.25 60 ARG A CA 1
ATOM 431 C C . ARG A 1 60 ? -1.603 -9.830 -16.992 1.00 94.25 60 ARG A C 1
ATOM 433 O O . ARG A 1 60 ? -2.736 -9.768 -17.458 1.00 94.25 60 ARG A O 1
ATOM 440 N N . TRP A 1 61 ? -0.984 -8.776 -16.482 1.00 95.25 61 TRP A N 1
ATOM 441 C CA . TRP A 1 61 ? -1.543 -7.432 -16.464 1.00 95.25 61 TRP A CA 1
ATOM 442 C C . TRP A 1 61 ? -1.169 -6.695 -17.744 1.00 95.25 61 TRP A C 1
ATOM 444 O O . TRP A 1 61 ? -0.147 -6.014 -17.818 1.00 95.25 61 TRP A O 1
ATOM 454 N N . ASP A 1 62 ? -2.007 -6.820 -18.772 1.00 95.38 62 ASP A N 1
ATOM 455 C CA . ASP A 1 62 ? -1.759 -6.174 -20.068 1.00 95.38 62 ASP A CA 1
ATOM 456 C C . ASP A 1 62 ? -1.646 -4.642 -19.950 1.00 95.38 62 ASP A C 1
ATOM 458 O O . ASP A 1 62 ? -0.849 -4.025 -20.652 1.00 95.38 62 ASP A O 1
ATOM 462 N N . PHE A 1 63 ? -2.357 -4.026 -19.000 1.00 93.44 63 PHE A N 1
ATOM 463 C CA . PHE A 1 63 ? -2.268 -2.588 -18.714 1.00 93.44 63 PHE A CA 1
ATOM 464 C C . PHE A 1 63 ? -0.921 -2.149 -18.105 1.00 93.44 63 PHE A C 1
ATOM 466 O O . PHE A 1 63 ? -0.633 -0.953 -18.058 1.00 93.44 63 PHE A O 1
ATOM 473 N N . ALA A 1 64 ? -0.110 -3.088 -17.606 1.00 94.81 64 ALA A N 1
ATOM 474 C CA . ALA A 1 64 ? 1.215 -2.812 -17.054 1.00 94.81 64 ALA A CA 1
ATOM 475 C C . ALA A 1 64 ? 2.323 -2.847 -18.123 1.00 94.81 64 ALA A C 1
ATOM 477 O O . ALA A 1 64 ? 3.441 -2.399 -17.870 1.00 94.81 64 ALA A O 1
ATOM 478 N N . VAL A 1 65 ? 2.030 -3.353 -19.326 1.00 95.88 65 VAL A N 1
ATOM 479 C CA . VAL A 1 65 ? 2.973 -3.351 -20.452 1.00 95.88 65 VAL A CA 1
ATOM 480 C C . VAL A 1 65 ? 3.279 -1.905 -20.844 1.00 95.88 65 VAL A C 1
ATOM 482 O O . VAL A 1 65 ? 2.376 -1.139 -21.169 1.00 95.88 65 VAL A O 1
ATOM 485 N N . GLY A 1 66 ? 4.554 -1.513 -20.801 1.00 94.62 66 GLY A N 1
ATOM 486 C CA . GLY A 1 66 ? 4.967 -0.135 -21.080 1.00 94.62 66 GLY A CA 1
ATOM 487 C C . GLY A 1 66 ? 4.520 0.884 -20.021 1.00 94.62 66 GLY A C 1
ATOM 488 O O . GLY A 1 66 ? 4.465 2.087 -20.298 1.00 94.62 66 GLY A O 1
ATOM 489 N N . SER A 1 67 ? 4.209 0.449 -18.793 1.00 93.19 67 SER A N 1
ATOM 490 C CA . SER A 1 67 ? 3.874 1.361 -17.689 1.00 93.19 67 SER A CA 1
ATOM 491 C C . SER A 1 67 ? 5.010 2.338 -17.369 1.00 93.19 67 SER A C 1
ATOM 493 O O . SER A 1 67 ? 4.762 3.466 -16.946 1.00 93.19 67 SER A O 1
ATOM 495 N N . VAL A 1 68 ? 6.252 1.926 -17.617 1.00 94.00 68 VAL A N 1
ATOM 496 C CA . VAL A 1 68 ? 7.446 2.775 -17.678 1.00 94.00 68 VAL A CA 1
ATOM 497 C C . VAL A 1 68 ? 8.337 2.324 -18.834 1.00 94.00 68 VAL A C 1
ATOM 499 O O . VAL A 1 68 ? 8.590 1.130 -19.004 1.00 94.00 68 VAL A O 1
ATOM 502 N N . THR A 1 69 ? 8.804 3.272 -19.634 1.00 95.44 69 THR A N 1
ATOM 503 C CA . THR A 1 69 ? 9.619 3.027 -20.834 1.00 95.44 69 THR A CA 1
ATOM 504 C C . THR A 1 69 ? 10.952 3.766 -20.753 1.00 95.44 69 THR A C 1
ATOM 506 O O . THR A 1 69 ? 11.141 4.637 -19.904 1.00 95.44 69 THR A O 1
ATOM 509 N N . MET A 1 70 ? 11.886 3.455 -21.655 1.00 96.00 70 MET A N 1
ATOM 510 C CA . MET A 1 70 ? 13.124 4.233 -21.781 1.00 96.00 70 MET A CA 1
ATOM 511 C C . MET A 1 70 ? 12.864 5.691 -22.193 1.00 96.00 70 MET A C 1
ATOM 513 O O . MET A 1 70 ? 13.602 6.570 -21.763 1.00 96.00 70 MET A O 1
ATOM 517 N N . GLU A 1 71 ? 11.794 5.959 -22.945 1.00 95.38 71 GLU A N 1
ATOM 518 C CA . GLU A 1 71 ? 11.368 7.315 -23.321 1.00 95.38 71 GLU A CA 1
ATOM 519 C C . GLU A 1 71 ? 10.874 8.109 -22.101 1.00 95.38 71 GLU A C 1
ATOM 521 O O . GLU A 1 71 ? 11.191 9.287 -21.947 1.00 95.38 71 GLU A O 1
ATOM 526 N N . ASP A 1 72 ? 10.142 7.455 -21.188 1.00 93.56 72 ASP A N 1
ATOM 527 C CA . ASP A 1 72 ? 9.763 8.057 -19.904 1.00 93.56 72 ASP A CA 1
ATOM 528 C C . ASP A 1 72 ? 11.010 8.398 -19.066 1.00 93.56 72 ASP A C 1
ATOM 530 O O . ASP A 1 72 ? 11.076 9.464 -18.456 1.00 93.56 72 ASP A O 1
ATOM 534 N N . VAL A 1 73 ? 12.020 7.519 -19.062 1.00 94.12 73 VAL A N 1
ATOM 535 C CA . VAL A 1 73 ? 13.288 7.748 -18.348 1.00 94.12 73 VAL A CA 1
ATOM 536 C C . VAL A 1 73 ? 14.054 8.915 -18.969 1.00 94.12 73 VAL A C 1
ATOM 538 O O . VAL A 1 73 ? 14.511 9.789 -18.241 1.00 94.12 73 VAL A O 1
ATOM 541 N N . GLU A 1 74 ? 14.173 8.977 -20.294 1.00 95.31 74 GLU A N 1
ATOM 542 C CA . GLU A 1 74 ? 14.827 10.095 -20.984 1.00 95.31 74 GLU A CA 1
ATOM 543 C C . GLU A 1 74 ? 14.178 11.440 -20.647 1.00 95.31 74 GLU A C 1
ATOM 545 O O . GLU A 1 74 ? 14.881 12.413 -20.365 1.00 95.31 74 GLU A O 1
ATOM 550 N N . ARG A 1 75 ? 12.843 11.470 -20.602 1.00 91.94 75 ARG A N 1
ATOM 551 C CA . ARG A 1 75 ? 12.066 12.659 -20.249 1.00 91.94 75 ARG A CA 1
ATOM 552 C C . ARG A 1 75 ? 12.263 13.080 -18.790 1.00 91.94 75 ARG A C 1
ATOM 554 O O . ARG A 1 75 ? 12.477 14.262 -18.528 1.00 91.94 75 ARG A O 1
ATOM 561 N N . ASP A 1 76 ? 12.181 12.136 -17.851 1.00 89.31 76 ASP A N 1
ATOM 562 C CA . ASP A 1 76 ? 11.965 12.459 -16.434 1.00 89.31 76 ASP A CA 1
ATOM 563 C C . ASP A 1 76 ? 13.216 12.320 -15.555 1.00 89.31 76 ASP A C 1
ATOM 565 O O . ASP A 1 76 ? 13.234 12.839 -14.439 1.00 89.31 76 ASP A O 1
ATOM 569 N N . VAL A 1 77 ? 14.284 11.645 -16.002 1.00 89.44 77 VAL A N 1
ATOM 570 C CA . VAL A 1 77 ? 15.394 11.292 -15.096 1.00 89.44 77 VAL A CA 1
ATOM 571 C C . VAL A 1 77 ? 16.134 12.511 -14.536 1.00 89.44 77 VAL A C 1
ATOM 573 O O . VAL A 1 77 ? 16.632 12.473 -13.414 1.00 89.44 77 VAL A O 1
ATOM 576 N N . THR A 1 78 ? 16.149 13.624 -15.271 1.00 87.62 78 THR A N 1
ATOM 577 C CA . THR A 1 78 ? 16.771 14.881 -14.820 1.00 87.62 78 THR A CA 1
ATOM 578 C C . THR A 1 78 ? 15.976 15.589 -13.717 1.00 87.62 78 THR A C 1
ATOM 580 O O . THR A 1 78 ? 16.519 16.462 -13.040 1.00 87.62 78 THR A O 1
ATOM 583 N N . LEU A 1 79 ? 14.719 15.188 -13.480 1.00 83.25 79 LEU A N 1
ATOM 584 C CA . LEU A 1 79 ? 13.912 15.641 -12.342 1.00 83.25 79 LEU A CA 1
ATOM 585 C C . LEU A 1 79 ? 14.356 14.979 -11.030 1.00 83.25 79 LEU A C 1
ATOM 587 O O . LEU A 1 79 ? 14.058 15.482 -9.944 1.00 83.25 79 LEU A O 1
ATOM 591 N N . MET A 1 80 ? 15.050 13.841 -11.112 1.00 86.31 80 MET A N 1
ATOM 592 C CA . MET A 1 80 ? 15.447 13.063 -9.946 1.00 86.31 80 MET A CA 1
ATOM 593 C C . MET A 1 80 ? 16.814 13.522 -9.423 1.00 86.31 80 MET A C 1
ATOM 595 O O . MET A 1 80 ? 17.788 13.564 -10.179 1.00 86.31 80 MET A O 1
ATOM 599 N N . PRO A 1 81 ? 16.945 13.817 -8.116 1.00 89.25 81 PRO A N 1
ATOM 600 C CA . PRO A 1 81 ? 18.248 14.119 -7.549 1.00 89.25 81 PRO A CA 1
ATOM 601 C C . PRO A 1 81 ? 19.192 12.905 -7.647 1.00 89.25 81 PRO A C 1
ATOM 603 O O . PRO A 1 81 ? 18.727 11.765 -7.589 1.00 89.25 81 PRO A O 1
ATOM 606 N N . PRO A 1 82 ? 20.520 13.098 -7.719 1.00 87.12 82 PRO A N 1
ATOM 607 C CA . PRO A 1 82 ? 21.450 12.007 -8.019 1.00 87.12 82 PRO A CA 1
ATOM 608 C C . PRO A 1 82 ? 21.498 10.889 -6.971 1.00 87.12 82 PRO A C 1
ATOM 610 O O . PRO A 1 82 ? 21.829 9.758 -7.293 1.00 87.12 82 PRO A O 1
ATOM 613 N N . GLN A 1 83 ? 21.135 11.153 -5.715 1.00 86.94 83 GLN A N 1
ATOM 614 C CA . GLN A 1 83 ? 20.985 10.109 -4.694 1.00 86.94 83 GLN A CA 1
ATOM 615 C C . GLN A 1 83 ? 19.788 9.183 -4.942 1.00 86.94 83 GLN A C 1
ATOM 617 O O . GLN A 1 83 ? 19.734 8.094 -4.377 1.00 86.94 83 GLN A O 1
ATOM 622 N N . PHE A 1 84 ? 18.839 9.615 -5.774 1.00 86.88 84 PHE A N 1
ATOM 623 C CA . PHE A 1 84 ? 17.682 8.835 -6.191 1.00 86.88 84 PHE A CA 1
ATOM 624 C C . PHE A 1 84 ? 17.893 8.139 -7.539 1.00 86.88 84 PHE A C 1
ATOM 626 O O . PHE A 1 84 ? 17.009 7.427 -7.998 1.00 86.88 84 PHE A O 1
ATOM 633 N N . VAL A 1 85 ? 19.063 8.292 -8.161 1.00 90.06 85 VAL A N 1
ATOM 634 C CA . VAL A 1 85 ? 19.461 7.530 -9.346 1.00 90.06 85 VAL A CA 1
ATOM 635 C C . VAL A 1 85 ? 20.812 6.905 -9.060 1.00 90.06 85 VAL A C 1
ATOM 637 O O . VAL A 1 85 ? 21.816 7.595 -8.916 1.00 90.06 85 VAL A O 1
ATOM 640 N N . ALA A 1 86 ? 20.849 5.586 -8.935 1.00 89.69 86 ALA A N 1
ATOM 641 C CA . ALA A 1 86 ? 22.062 4.873 -8.567 1.00 89.69 86 ALA A CA 1
ATOM 642 C C . ALA A 1 86 ? 22.279 3.669 -9.471 1.00 89.69 86 ALA A C 1
ATOM 644 O O . ALA A 1 86 ? 21.335 3.118 -10.023 1.00 89.69 86 ALA A O 1
ATOM 645 N N . SER A 1 87 ? 23.523 3.225 -9.610 1.00 87.56 87 SER A N 1
ATOM 646 C CA . SER A 1 87 ? 23.809 1.940 -10.245 1.00 87.56 87 SER A CA 1
ATOM 647 C C . SER A 1 87 ? 24.206 0.904 -9.210 1.00 87.56 87 SER A C 1
ATOM 649 O O . SER A 1 87 ? 25.090 1.180 -8.391 1.00 87.56 87 SER A O 1
ATOM 651 N N . GLY A 1 88 ? 23.606 -0.283 -9.293 1.00 81.56 88 GLY A N 1
ATOM 652 C CA . GLY A 1 88 ? 24.005 -1.445 -8.509 1.00 81.56 88 GLY A CA 1
ATOM 653 C C . GLY A 1 88 ? 25.332 -1.982 -9.030 1.00 81.56 88 GLY A C 1
ATOM 654 O O . GLY A 1 88 ? 25.371 -2.709 -10.022 1.00 81.56 88 GLY A O 1
ATOM 655 N N . VAL A 1 89 ? 26.429 -1.593 -8.385 1.00 80.69 89 VAL A N 1
ATOM 656 C CA . VAL A 1 89 ? 27.774 -2.071 -8.712 1.00 80.69 89 VAL A CA 1
ATOM 657 C C . VAL A 1 89 ? 28.184 -3.167 -7.743 1.00 80.69 89 VAL A C 1
ATOM 659 O O . VAL A 1 89 ? 27.838 -3.151 -6.559 1.00 80.69 89 VAL A O 1
ATOM 662 N N . ARG A 1 90 ? 28.958 -4.129 -8.243 1.00 80.75 90 ARG A N 1
ATOM 663 C CA . ARG A 1 90 ? 29.547 -5.157 -7.389 1.00 80.75 90 ARG A CA 1
ATOM 664 C C . ARG A 1 90 ? 30.635 -4.522 -6.530 1.00 80.75 90 ARG A C 1
ATOM 666 O O . ARG A 1 90 ? 31.589 -3.958 -7.062 1.00 80.75 90 ARG A O 1
ATOM 673 N N . TYR A 1 91 ? 30.530 -4.672 -5.218 1.00 78.44 91 TYR A N 1
ATOM 674 C CA . TYR A 1 91 ? 31.522 -4.185 -4.268 1.00 78.44 91 TYR A CA 1
ATOM 675 C C . TYR A 1 91 ? 31.876 -5.290 -3.285 1.00 78.44 91 TYR A C 1
ATOM 677 O O . TYR A 1 91 ? 31.011 -5.765 -2.566 1.00 78.44 91 TYR A O 1
ATOM 685 N N . GLN A 1 92 ? 33.138 -5.732 -3.290 1.00 78.19 92 GLN A N 1
ATOM 686 C CA . GLN A 1 92 ? 33.651 -6.777 -2.384 1.00 78.19 92 GLN A CA 1
ATOM 687 C C . GLN A 1 92 ? 32.752 -8.030 -2.299 1.00 78.19 92 GLN A C 1
ATOM 689 O O . GLN A 1 92 ? 32.706 -8.715 -1.287 1.00 78.19 92 GLN A O 1
ATOM 694 N N . GLY A 1 93 ? 32.076 -8.327 -3.415 1.00 69.38 93 GLY A N 1
ATOM 695 C CA . GLY A 1 93 ? 31.196 -9.471 -3.631 1.00 69.38 93 GLY A CA 1
ATOM 696 C C . GLY A 1 93 ? 29.721 -9.277 -3.256 1.00 69.38 93 GLY A C 1
ATOM 697 O O . GLY A 1 93 ? 28.928 -10.106 -3.694 1.00 69.38 93 GLY A O 1
ATOM 698 N N . GLY A 1 94 ? 29.343 -8.177 -2.598 1.00 77.62 94 GLY A N 1
ATOM 699 C CA . GLY A 1 94 ? 27.952 -7.752 -2.410 1.00 77.62 94 GLY A CA 1
ATOM 700 C C . GLY A 1 94 ? 27.529 -6.605 -3.339 1.00 77.62 94 GLY A C 1
ATOM 701 O O . GLY A 1 94 ? 28.277 -6.174 -4.226 1.00 77.62 94 GLY A O 1
ATOM 702 N N . ILE A 1 95 ? 26.307 -6.109 -3.133 1.00 84.19 95 ILE A N 1
ATOM 703 C CA . ILE A 1 95 ? 25.738 -4.956 -3.847 1.00 84.19 95 ILE A CA 1
ATOM 704 C C . ILE A 1 95 ? 26.151 -3.650 -3.168 1.00 84.19 95 ILE A C 1
ATOM 706 O O . ILE A 1 95 ? 26.056 -3.514 -1.944 1.00 84.19 95 ILE A O 1
ATOM 710 N N . TYR A 1 96 ? 26.549 -2.665 -3.973 1.00 85.69 96 TYR A N 1
ATOM 711 C CA . TYR A 1 96 ? 26.693 -1.273 -3.561 1.00 85.69 96 TYR A CA 1
ATOM 712 C C . TYR A 1 96 ? 25.991 -0.352 -4.558 1.00 85.69 96 TYR A C 1
ATOM 714 O O . TYR A 1 96 ? 26.218 -0.437 -5.764 1.00 85.69 96 TYR A O 1
ATOM 722 N N . ASN A 1 97 ? 25.159 0.555 -4.051 1.00 88.00 97 ASN A N 1
ATOM 723 C CA . ASN A 1 97 ? 24.527 1.578 -4.873 1.00 88.00 97 ASN A CA 1
ATOM 724 C C . ASN A 1 97 ? 25.460 2.779 -4.970 1.00 88.00 97 ASN A C 1
ATOM 726 O O . ASN A 1 97 ? 25.703 3.465 -3.979 1.00 88.00 97 ASN A O 1
ATOM 730 N N . GLN A 1 98 ? 25.970 3.035 -6.172 1.00 90.06 98 GLN A N 1
ATOM 731 C CA . GLN A 1 98 ? 26.736 4.240 -6.458 1.00 90.06 98 GLN A CA 1
ATOM 732 C C . GLN A 1 98 ? 25.789 5.322 -6.996 1.00 90.06 98 GLN A C 1
ATOM 734 O O . GLN A 1 98 ? 25.268 5.138 -8.101 1.00 90.06 98 GLN A O 1
ATOM 739 N N . PRO A 1 99 ? 25.569 6.430 -6.261 1.00 93.56 99 PRO A N 1
ATOM 740 C CA . PRO A 1 99 ? 24.790 7.559 -6.755 1.00 93.56 99 PRO A CA 1
ATOM 741 C C . PRO A 1 99 ? 25.421 8.168 -8.001 1.00 93.56 99 PRO A C 1
ATOM 743 O O . PRO A 1 99 ? 26.647 8.158 -8.161 1.00 93.56 99 PRO A O 1
ATOM 746 N N . PHE A 1 100 ? 24.586 8.744 -8.855 1.00 92.75 100 PHE A N 1
ATOM 747 C CA . PHE A 1 100 ? 25.067 9.536 -9.977 1.00 92.75 100 PHE A CA 1
ATOM 748 C C . PHE A 1 100 ? 25.632 10.877 -9.483 1.00 92.75 100 PHE A C 1
ATOM 750 O O . PHE A 1 100 ? 25.447 11.284 -8.333 1.00 92.75 100 PHE A O 1
ATOM 757 N N . THR A 1 101 ? 26.376 11.570 -10.340 1.00 92.50 101 THR A N 1
ATOM 758 C CA . THR A 1 101 ? 26.861 12.926 -10.051 1.00 92.50 101 THR A CA 1
ATOM 759 C C . THR A 1 101 ? 25.796 13.960 -10.395 1.00 92.50 101 THR A C 1
ATOM 761 O O . THR A 1 101 ? 25.007 13.760 -11.313 1.00 92.50 101 THR A O 1
ATOM 764 N N . ALA A 1 102 ? 25.777 15.091 -9.686 1.00 92.25 102 ALA A N 1
ATOM 765 C CA . ALA A 1 102 ? 24.887 16.201 -10.028 1.00 92.25 102 ALA A CA 1
ATOM 766 C C . ALA A 1 102 ? 25.083 16.651 -11.486 1.00 92.25 102 ALA A C 1
ATOM 768 O O . ALA A 1 102 ? 26.217 16.755 -11.951 1.00 92.25 102 ALA A O 1
ATOM 769 N N . GLY A 1 103 ? 23.974 16.913 -12.185 1.00 89.56 103 GLY A N 1
ATOM 770 C CA . GLY A 1 103 ? 23.975 17.291 -13.602 1.00 89.56 103 GLY A CA 1
ATOM 771 C C . GLY A 1 103 ? 24.054 16.121 -14.588 1.00 89.56 103 GLY A C 1
ATOM 772 O O . GLY A 1 103 ? 24.288 16.367 -15.766 1.00 89.56 103 GLY A O 1
ATOM 773 N N . PHE A 1 104 ? 23.879 14.876 -14.128 1.00 94.88 104 PHE A N 1
ATOM 774 C CA . PHE A 1 104 ? 23.776 13.722 -15.020 1.00 94.88 104 PHE A CA 1
ATOM 775 C C . PHE A 1 104 ? 22.586 13.850 -15.985 1.00 94.88 104 PHE A C 1
ATOM 777 O O . PHE A 1 104 ? 21.565 14.465 -15.669 1.00 94.88 104 PHE A O 1
ATOM 784 N N . ALA A 1 105 ? 22.722 13.243 -17.157 1.00 95.31 105 ALA A N 1
ATOM 785 C CA . ALA A 1 105 ? 21.711 13.200 -18.200 1.00 95.31 105 ALA A CA 1
ATOM 786 C C . ALA A 1 105 ? 21.314 11.756 -18.529 1.00 95.31 105 ALA A C 1
ATOM 788 O O . ALA A 1 105 ? 21.915 10.785 -18.064 1.00 95.31 105 ALA A O 1
ATOM 789 N N . PHE A 1 106 ? 20.317 11.611 -19.400 1.00 96.56 106 PHE A N 1
ATOM 790 C CA . PHE A 1 106 ? 19.905 10.312 -19.920 1.00 96.56 106 PHE A CA 1
ATOM 791 C C . PHE A 1 106 ? 21.062 9.515 -20.543 1.00 96.56 106 PHE A C 1
ATOM 793 O O . PHE A 1 106 ? 21.167 8.312 -20.326 1.00 96.56 106 PHE A O 1
ATOM 800 N N . SER A 1 107 ? 21.986 10.180 -21.244 1.00 96.88 107 SER A N 1
ATOM 801 C CA . SER A 1 107 ? 23.169 9.529 -21.819 1.00 96.88 107 SER A CA 1
ATOM 802 C C . SER A 1 107 ? 24.059 8.861 -20.769 1.00 96.88 107 SER A C 1
ATOM 804 O O . SER A 1 107 ? 24.653 7.824 -21.048 1.00 96.88 107 SER A O 1
ATOM 806 N N . ASP A 1 108 ? 24.142 9.418 -19.556 1.00 96.56 108 ASP A N 1
ATOM 807 C CA . ASP A 1 108 ? 24.908 8.811 -18.463 1.00 96.56 108 ASP A CA 1
ATOM 808 C C . ASP A 1 108 ? 24.210 7.555 -17.934 1.00 96.56 108 ASP A C 1
ATOM 810 O O . ASP A 1 108 ? 24.867 6.572 -17.589 1.00 96.56 108 ASP A O 1
ATOM 814 N N . VAL A 1 109 ? 22.874 7.580 -17.878 1.00 96.31 109 VAL A N 1
ATOM 815 C CA . VAL A 1 109 ? 22.042 6.429 -17.499 1.00 96.31 109 VAL A CA 1
ATOM 816 C C . VA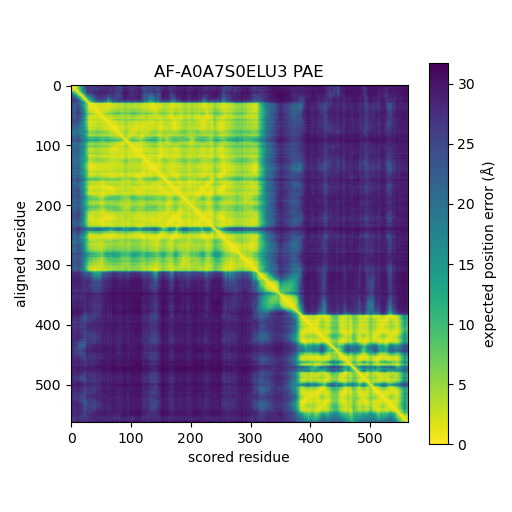L A 1 109 ? 22.200 5.315 -18.528 1.00 96.31 109 VAL A C 1
ATOM 818 O O . VAL A 1 109 ? 22.508 4.185 -18.150 1.00 96.31 109 VAL A O 1
ATOM 821 N N . ASP A 1 110 ? 22.063 5.636 -19.816 1.00 96.25 110 ASP A N 1
ATOM 822 C CA . ASP A 1 110 ? 22.209 4.663 -20.898 1.00 96.25 110 ASP A CA 1
ATOM 823 C C . ASP A 1 110 ? 23.613 4.046 -20.940 1.00 96.25 110 ASP A C 1
ATOM 825 O O . ASP A 1 110 ? 23.747 2.820 -20.986 1.00 96.25 110 ASP A O 1
ATOM 829 N N . ALA A 1 111 ? 24.660 4.868 -20.829 1.00 95.62 111 ALA A N 1
ATOM 830 C CA . ALA A 1 111 ? 26.039 4.388 -20.773 1.00 95.62 111 ALA A CA 1
ATOM 831 C C . ALA A 1 111 ? 26.293 3.518 -19.531 1.00 95.62 111 ALA A C 1
ATOM 833 O O . ALA A 1 111 ? 27.002 2.514 -19.588 1.00 95.62 111 ALA A O 1
ATOM 834 N N . ARG A 1 112 ? 25.697 3.857 -18.379 1.00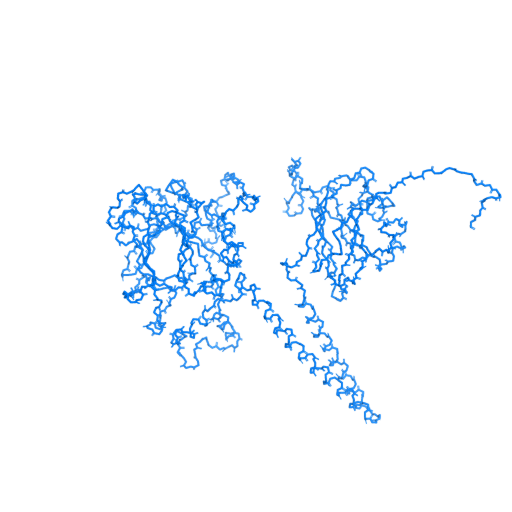 94.44 112 ARG A N 1
ATOM 835 C CA . ARG A 1 112 ? 25.849 3.046 -17.164 1.00 94.44 112 ARG A CA 1
ATOM 836 C C . ARG A 1 112 ? 25.203 1.669 -17.309 1.00 94.44 112 ARG A C 1
ATOM 838 O O . ARG A 1 112 ? 25.763 0.695 -16.798 1.00 94.44 112 ARG A O 1
ATOM 845 N N . MET A 1 113 ? 24.080 1.576 -18.023 1.00 94.50 113 MET A N 1
ATOM 846 C CA . MET A 1 113 ? 23.398 0.305 -18.273 1.00 94.50 113 MET A CA 1
ATOM 847 C C . MET A 1 113 ? 24.230 -0.715 -19.058 1.00 94.50 113 MET A C 1
ATOM 849 O O . MET A 1 113 ? 23.920 -1.904 -18.999 1.00 94.50 113 MET A O 1
ATOM 853 N N . ASP A 1 114 ? 25.293 -0.291 -19.751 1.00 91.44 114 ASP A N 1
ATOM 854 C CA . ASP A 1 114 ? 26.206 -1.210 -20.449 1.00 91.44 114 ASP A CA 1
ATOM 855 C C . ASP A 1 114 ? 26.947 -2.147 -19.485 1.00 91.44 114 ASP A C 1
ATOM 857 O O . ASP A 1 114 ? 27.412 -3.215 -19.878 1.00 91.44 114 ASP A O 1
ATOM 861 N N . THR A 1 115 ? 27.083 -1.750 -18.216 1.00 89.12 115 THR A N 1
ATOM 862 C CA . THR A 1 115 ? 27.911 -2.470 -17.232 1.00 89.12 115 THR A CA 1
ATOM 863 C C . THR A 1 115 ? 27.202 -2.778 -15.919 1.00 89.12 115 THR A C 1
ATOM 865 O O . THR A 1 115 ? 27.691 -3.605 -15.148 1.00 89.12 115 THR A O 1
ATOM 868 N N . ALA A 1 116 ? 26.067 -2.138 -15.638 1.00 92.19 116 ALA A N 1
ATOM 869 C CA . ALA A 1 116 ? 25.350 -2.284 -14.377 1.00 92.19 116 ALA A CA 1
ATOM 870 C C . ALA A 1 116 ? 23.846 -2.060 -14.551 1.00 92.19 116 ALA A C 1
ATOM 872 O O . ALA A 1 116 ? 23.403 -1.428 -15.500 1.00 92.19 116 ALA A O 1
ATOM 873 N N . THR A 1 117 ? 23.050 -2.510 -13.584 1.00 94.62 117 THR A N 1
ATOM 874 C CA . THR A 1 117 ? 21.649 -2.080 -13.492 1.00 94.62 117 THR A CA 1
ATOM 875 C C . THR A 1 117 ? 21.583 -0.684 -12.893 1.00 94.62 117 THR A C 1
ATOM 877 O O . THR A 1 117 ? 22.184 -0.436 -11.843 1.00 94.62 117 THR A O 1
ATOM 880 N N . VAL A 1 118 ? 20.833 0.211 -13.532 1.00 96.69 118 VAL A N 1
ATOM 881 C CA . VAL A 1 118 ? 20.477 1.513 -12.957 1.00 96.69 118 VAL A CA 1
ATOM 882 C C . VAL A 1 118 ? 19.153 1.376 -12.213 1.00 96.69 118 VAL A C 1
ATOM 884 O O . VAL A 1 118 ? 18.248 0.671 -12.652 1.00 96.69 118 VAL A O 1
ATOM 887 N N . VAL A 1 119 ? 19.052 2.028 -11.063 1.00 95.56 119 VAL A N 1
ATOM 888 C CA . VAL A 1 119 ? 17.889 2.020 -10.184 1.00 95.56 119 VAL A CA 1
ATOM 889 C C . VAL A 1 119 ? 17.445 3.457 -9.966 1.00 95.56 119 VAL A C 1
ATOM 891 O O . VAL A 1 119 ? 18.218 4.285 -9.481 1.00 95.56 119 VAL A O 1
ATOM 894 N N . LEU A 1 120 ? 16.191 3.735 -10.307 1.00 95.25 120 LEU A N 1
ATOM 895 C CA . LEU A 1 120 ? 15.495 4.956 -9.928 1.00 95.25 120 LEU A CA 1
ATOM 896 C C . LEU A 1 120 ? 14.858 4.708 -8.562 1.00 95.25 120 LEU A C 1
ATOM 898 O O . LEU A 1 120 ? 13.824 4.044 -8.447 1.00 95.25 120 LEU A O 1
ATOM 902 N N . LEU A 1 121 ? 15.528 5.183 -7.519 1.00 91.94 121 LEU A N 1
ATOM 903 C CA . LEU A 1 121 ? 15.096 5.038 -6.140 1.00 91.94 121 LEU A CA 1
ATOM 904 C C . LEU A 1 121 ? 13.939 5.994 -5.845 1.00 91.94 121 LEU A C 1
ATOM 906 O O . LEU A 1 121 ? 13.978 7.163 -6.220 1.00 91.94 121 LEU A O 1
ATOM 910 N N . ASN A 1 122 ? 12.925 5.514 -5.128 1.00 89.56 122 ASN A N 1
ATOM 911 C CA . ASN A 1 122 ? 11.737 6.296 -4.752 1.00 89.56 122 ASN A CA 1
ATOM 912 C C . ASN A 1 122 ? 11.009 6.922 -5.957 1.00 89.56 122 ASN A C 1
ATOM 914 O O . ASN A 1 122 ? 10.377 7.973 -5.844 1.00 89.56 122 ASN A O 1
ATOM 918 N N . ALA A 1 123 ? 11.075 6.268 -7.118 1.00 90.50 123 ALA A N 1
ATOM 919 C CA . ALA A 1 123 ? 10.486 6.754 -8.360 1.00 90.50 123 ALA A CA 1
ATOM 920 C C . ALA A 1 123 ? 8.969 6.992 -8.243 1.00 90.50 123 ALA A C 1
ATOM 922 O O . ALA A 1 123 ? 8.445 7.928 -8.842 1.00 90.50 123 ALA A O 1
ATOM 923 N N . GLY A 1 124 ? 8.279 6.207 -7.407 1.00 88.75 124 GLY A N 1
ATOM 924 C CA . GLY A 1 124 ? 6.857 6.402 -7.102 1.00 88.75 124 GLY A CA 1
ATOM 925 C C . GLY A 1 124 ? 6.516 7.708 -6.381 1.00 88.75 124 GLY A C 1
ATOM 926 O O . GLY A 1 124 ? 5.362 8.105 -6.385 1.00 88.75 124 GLY A O 1
ATOM 927 N N . PHE A 1 125 ? 7.481 8.411 -5.790 1.00 84.19 125 PHE A N 1
ATOM 928 C CA . PHE A 1 125 ? 7.236 9.714 -5.159 1.00 84.19 125 PHE A CA 1
ATOM 929 C C . PHE A 1 125 ? 7.567 10.893 -6.075 1.00 84.19 125 PHE A C 1
ATOM 931 O O . PHE A 1 125 ? 7.049 11.987 -5.875 1.00 84.19 125 PHE A O 1
ATOM 938 N N . LEU A 1 126 ? 8.450 10.681 -7.053 1.00 81.69 126 LEU A N 1
ATOM 939 C CA . LEU A 1 126 ? 9.051 11.756 -7.844 1.00 81.69 126 LEU A CA 1
ATOM 940 C C . LEU A 1 126 ? 8.500 11.830 -9.271 1.00 81.69 126 LEU A C 1
ATOM 942 O O . LEU A 1 126 ? 8.461 12.913 -9.846 1.00 81.69 126 LEU A O 1
ATOM 946 N N . ILE A 1 127 ? 8.059 10.705 -9.840 1.00 82.56 127 ILE A N 1
ATOM 947 C CA . ILE A 1 127 ? 7.562 10.638 -11.217 1.00 82.56 127 ILE A CA 1
ATOM 948 C C . ILE A 1 127 ? 6.024 10.585 -11.193 1.00 82.56 127 ILE A C 1
ATOM 950 O O . ILE A 1 127 ? 5.464 9.601 -10.702 1.00 82.56 127 ILE A O 1
ATOM 954 N N . PRO A 1 128 ? 5.303 11.584 -11.746 1.00 79.69 128 PRO A N 1
ATOM 955 C CA . PRO A 1 128 ? 3.843 11.676 -11.625 1.00 79.69 128 PRO A CA 1
ATOM 956 C C . PRO A 1 128 ? 3.076 10.430 -12.091 1.00 79.69 128 PRO A C 1
ATOM 958 O O . PRO A 1 128 ? 2.180 9.954 -11.393 1.00 79.69 128 PRO A O 1
ATOM 961 N N . LYS A 1 129 ? 3.462 9.848 -13.238 1.00 82.94 129 LYS A N 1
ATOM 962 C CA . LYS A 1 129 ? 2.851 8.618 -13.784 1.00 82.94 129 LYS A CA 1
ATOM 963 C C . LYS A 1 129 ? 2.975 7.433 -12.816 1.00 82.94 129 LYS A C 1
ATOM 965 O O . LYS A 1 129 ? 2.083 6.595 -12.736 1.00 82.94 129 LYS A O 1
ATOM 970 N N . LEU A 1 130 ? 4.071 7.382 -12.063 1.00 90.00 130 LEU A N 1
ATOM 971 C CA . LEU A 1 130 ? 4.386 6.328 -11.105 1.00 90.00 130 LEU A CA 1
ATOM 972 C C . LEU A 1 130 ? 3.723 6.567 -9.738 1.00 90.00 130 LEU A C 1
ATOM 974 O O . LEU A 1 130 ? 3.304 5.612 -9.084 1.00 90.00 130 LEU A O 1
ATOM 978 N N . ALA A 1 131 ? 3.531 7.825 -9.339 1.00 88.56 131 ALA A N 1
ATOM 979 C CA . ALA A 1 131 ? 2.836 8.176 -8.102 1.00 88.56 131 ALA A CA 1
ATOM 980 C C . ALA A 1 131 ? 1.401 7.646 -8.037 1.00 88.56 131 ALA A C 1
ATOM 982 O O . ALA A 1 131 ? 0.961 7.188 -6.982 1.00 88.56 131 ALA A O 1
ATOM 983 N N . ALA A 1 132 ? 0.693 7.614 -9.168 1.00 86.81 132 ALA A N 1
ATOM 984 C CA . ALA A 1 132 ? -0.641 7.021 -9.240 1.00 86.81 132 ALA A CA 1
ATOM 985 C C . ALA A 1 132 ? -0.643 5.514 -8.905 1.00 86.81 132 ALA A C 1
ATOM 987 O O . ALA A 1 132 ? -1.561 5.030 -8.242 1.00 86.81 132 ALA A O 1
ATOM 988 N N . ILE A 1 133 ? 0.397 4.778 -9.316 1.00 92.38 133 ILE A N 1
ATOM 989 C CA . ILE A 1 133 ? 0.557 3.343 -9.029 1.00 92.38 133 ILE A CA 1
ATOM 990 C C . ILE A 1 133 ? 0.860 3.140 -7.540 1.00 92.38 133 ILE A C 1
ATOM 992 O O . ILE A 1 133 ? 0.229 2.315 -6.880 1.00 92.38 133 ILE A O 1
ATOM 996 N N . SER A 1 134 ? 1.778 3.941 -6.992 1.00 93.06 134 SER A N 1
ATOM 997 C CA . SER A 1 134 ? 2.094 3.955 -5.560 1.00 93.06 134 SER A CA 1
ATOM 998 C C . SER A 1 134 ? 0.863 4.242 -4.696 1.00 93.06 134 SER A C 1
ATOM 1000 O O . SER A 1 134 ? 0.621 3.529 -3.724 1.00 93.06 134 SER A O 1
ATOM 1002 N N . LEU A 1 135 ? 0.048 5.231 -5.076 1.00 90.31 135 LEU A N 1
ATOM 1003 C CA . LEU A 1 135 ? -1.197 5.552 -4.382 1.00 90.31 135 LEU A CA 1
ATOM 1004 C C . LEU A 1 135 ? -2.196 4.389 -4.436 1.00 90.31 135 LEU A C 1
ATOM 1006 O O . LEU A 1 135 ? -2.800 4.059 -3.420 1.00 90.31 135 LEU A O 1
ATOM 1010 N N . ALA A 1 136 ? -2.339 3.730 -5.589 1.00 92.06 136 ALA A N 1
ATOM 1011 C CA . ALA A 1 136 ? -3.222 2.574 -5.724 1.00 92.06 136 ALA A CA 1
ATOM 1012 C C . ALA A 1 136 ? -2.822 1.419 -4.789 1.00 92.06 136 ALA A C 1
ATOM 1014 O O . ALA A 1 136 ? -3.694 0.806 -4.171 1.00 92.06 136 ALA A O 1
ATOM 1015 N N . MET A 1 137 ? -1.519 1.139 -4.652 1.00 94.38 137 MET A N 1
ATOM 1016 C CA . MET A 1 137 ? -1.035 0.111 -3.725 1.00 94.38 137 MET A CA 1
ATOM 1017 C C . MET A 1 137 ? -1.258 0.527 -2.266 1.00 94.38 137 MET A C 1
ATOM 1019 O O . MET A 1 137 ? -1.749 -0.277 -1.479 1.00 94.38 137 MET A O 1
ATOM 1023 N N . LEU A 1 138 ? -0.964 1.785 -1.913 1.00 92.88 138 LEU A N 1
ATOM 1024 C CA . LEU A 1 138 ? -1.202 2.326 -0.569 1.00 92.88 138 LEU A CA 1
ATOM 1025 C C . LEU A 1 138 ? -2.680 2.219 -0.166 1.00 92.88 138 LEU A C 1
ATOM 1027 O O . LEU A 1 138 ? -2.994 1.810 0.949 1.00 92.88 138 LEU A O 1
ATOM 1031 N N . GLU A 1 139 ? -3.596 2.569 -1.070 1.00 90.00 139 GLU A N 1
ATOM 1032 C CA . GLU A 1 139 ? -5.039 2.450 -0.844 1.00 90.00 139 GLU A CA 1
ATOM 1033 C C . GLU A 1 139 ? -5.470 0.992 -0.617 1.00 90.00 139 GLU A C 1
ATOM 1035 O O . GLU A 1 139 ? -6.361 0.749 0.200 1.00 90.00 139 GLU A O 1
ATOM 1040 N N . ALA A 1 140 ? -4.863 0.046 -1.344 1.00 89.44 140 ALA A N 1
ATOM 1041 C CA . ALA A 1 140 ? -5.198 -1.375 -1.292 1.00 89.44 140 ALA A CA 1
ATOM 1042 C C . ALA A 1 140 ? -4.654 -2.073 -0.040 1.00 89.44 140 ALA A C 1
ATOM 1044 O O . ALA A 1 140 ? -5.364 -2.867 0.571 1.00 89.44 140 ALA A O 1
ATOM 1045 N N . THR A 1 141 ? -3.411 -1.787 0.353 1.00 91.62 141 THR A N 1
ATOM 1046 C CA . THR A 1 141 ? -2.769 -2.461 1.490 1.00 91.62 141 THR A CA 1
ATOM 1047 C C . THR A 1 141 ? -2.978 -1.721 2.802 1.00 91.62 141 THR A C 1
ATOM 1049 O O . THR A 1 141 ? -2.961 -2.348 3.859 1.00 91.62 141 THR A O 1
ATOM 1052 N N . ARG A 1 142 ? -3.155 -0.393 2.759 1.00 92.06 142 ARG A N 1
ATOM 1053 C CA . ARG A 1 142 ? -3.115 0.500 3.933 1.00 92.06 142 ARG A CA 1
ATOM 1054 C C . ARG A 1 142 ? -1.851 0.315 4.783 1.00 92.06 142 ARG A C 1
ATOM 1056 O O . ARG A 1 142 ? -1.858 0.594 5.979 1.00 92.06 142 ARG A O 1
ATOM 1063 N N . LEU A 1 143 ? -0.771 -0.144 4.158 1.00 91.38 143 LEU A N 1
ATOM 1064 C CA . LEU A 1 143 ? 0.561 -0.241 4.742 1.00 91.38 143 LEU A CA 1
ATOM 1065 C C . LEU A 1 143 ? 1.495 0.739 4.030 1.00 91.38 143 LEU A C 1
ATOM 1067 O O . LEU A 1 143 ? 1.204 1.135 2.900 1.00 91.38 143 LEU A O 1
ATOM 1071 N N . PRO A 1 144 ? 2.610 1.144 4.659 1.00 93.56 144 PRO A N 1
ATOM 1072 C CA . PRO A 1 144 ? 3.607 1.955 3.980 1.00 93.56 144 PRO A CA 1
ATOM 1073 C C . PRO A 1 144 ? 4.093 1.258 2.703 1.00 93.56 144 PRO A C 1
ATOM 1075 O O . PRO A 1 144 ? 4.289 0.042 2.681 1.00 93.56 144 PRO A O 1
ATOM 1078 N N . ILE A 1 145 ? 4.253 2.040 1.638 1.00 93.12 145 ILE A N 1
ATOM 1079 C CA . ILE A 1 145 ? 4.714 1.552 0.340 1.00 93.12 145 ILE A CA 1
ATOM 1080 C C . ILE A 1 145 ? 5.937 2.326 -0.118 1.00 93.12 145 ILE A C 1
ATOM 1082 O O . ILE A 1 145 ? 6.141 3.490 0.241 1.00 93.12 145 ILE A O 1
ATOM 1086 N N . TRP A 1 146 ? 6.691 1.699 -1.007 1.00 90.19 146 TRP A N 1
ATOM 1087 C CA . TRP A 1 146 ? 7.782 2.313 -1.744 1.00 90.19 146 TRP A CA 1
ATOM 1088 C C . TRP A 1 146 ? 7.819 1.696 -3.147 1.00 90.19 146 TRP A C 1
ATOM 1090 O O . TRP A 1 146 ? 7.610 0.504 -3.311 1.00 90.19 146 TRP A O 1
ATOM 1100 N N . MET A 1 147 ? 8.063 2.489 -4.191 1.00 95.06 147 MET A N 1
ATOM 1101 C CA . MET A 1 147 ? 8.389 1.977 -5.520 1.00 95.06 147 MET A CA 1
ATOM 1102 C C . MET A 1 147 ? 9.765 2.417 -6.047 1.00 95.06 147 MET A C 1
ATOM 1104 O O . MET A 1 147 ? 10.090 3.609 -6.042 1.00 95.06 147 MET A O 1
ATOM 1108 N N . ASN A 1 148 ? 10.519 1.449 -6.576 1.00 95.56 148 ASN A N 1
ATOM 1109 C CA . ASN A 1 148 ? 11.733 1.636 -7.380 1.00 95.56 148 ASN A CA 1
ATOM 1110 C C . ASN A 1 148 ? 11.499 1.213 -8.835 1.00 95.56 148 ASN A C 1
ATOM 1112 O O . ASN A 1 148 ? 10.636 0.379 -9.107 1.00 95.56 148 ASN A O 1
ATOM 1116 N N . VAL A 1 149 ? 12.310 1.737 -9.757 1.00 97.19 149 VAL A N 1
ATOM 1117 C CA . VAL A 1 149 ? 12.378 1.249 -11.147 1.00 97.19 149 VAL A CA 1
ATOM 1118 C C . VAL A 1 149 ? 13.786 0.769 -11.447 1.00 97.19 149 VAL A C 1
ATOM 1120 O O . VAL A 1 149 ? 14.747 1.485 -11.183 1.00 97.19 149 VAL A O 1
ATOM 1123 N N . TYR A 1 150 ? 13.911 -0.423 -12.021 1.00 97.38 150 TYR A N 1
ATOM 1124 C CA . TYR A 1 150 ? 15.199 -1.022 -12.368 1.00 97.38 150 TYR A CA 1
ATOM 1125 C C . TYR A 1 150 ? 15.351 -1.124 -13.881 1.00 97.38 150 TYR A C 1
ATOM 1127 O O . TYR A 1 150 ? 14.463 -1.630 -14.564 1.00 97.38 150 TYR A O 1
ATOM 1135 N N . LEU A 1 151 ? 16.513 -0.704 -14.369 1.00 97.31 151 LEU A N 1
ATOM 1136 C CA . LEU A 1 151 ? 16.847 -0.503 -15.773 1.00 97.31 151 LEU A CA 1
ATOM 1137 C C . LEU A 1 151 ? 18.078 -1.348 -16.121 1.00 97.31 151 LEU A C 1
ATOM 1139 O O . LEU A 1 151 ? 19.149 -1.162 -15.536 1.00 97.31 151 LEU A O 1
ATOM 1143 N N . SER A 1 152 ? 17.940 -2.286 -17.054 1.00 95.50 152 SER A N 1
ATOM 1144 C CA . SER A 1 152 ? 19.039 -3.167 -17.466 1.00 95.50 152 SER A CA 1
ATOM 1145 C C . SER A 1 152 ? 19.013 -3.395 -18.976 1.00 95.50 152 SER A C 1
ATOM 1147 O O . SER A 1 152 ? 17.977 -3.781 -19.516 1.00 95.50 152 SER A O 1
ATOM 1149 N N . LYS A 1 153 ? 20.153 -3.237 -19.656 1.00 93.69 153 LYS A N 1
ATOM 1150 C CA . LYS A 1 153 ? 20.285 -3.646 -21.063 1.00 93.69 153 LYS A CA 1
ATOM 1151 C C . LYS A 1 153 ? 20.190 -5.179 -21.207 1.00 93.69 153 LYS A C 1
ATOM 1153 O O . LYS A 1 153 ? 20.463 -5.896 -20.235 1.00 93.69 153 LYS A O 1
ATOM 1158 N N . PRO A 1 154 ? 19.790 -5.704 -22.379 1.00 91.06 154 PRO A N 1
ATOM 1159 C CA . PRO A 1 154 ? 19.838 -7.139 -22.661 1.00 91.06 154 PRO A CA 1
ATOM 1160 C C . PRO A 1 154 ? 21.255 -7.713 -22.547 1.00 91.06 154 PRO A C 1
ATOM 1162 O O . PRO A 1 154 ? 22.236 -7.016 -22.798 1.00 91.06 154 PRO A O 1
ATOM 1165 N N . GLY A 1 155 ? 21.366 -8.997 -22.215 1.00 88.12 155 GLY A N 1
ATOM 1166 C CA . GLY A 1 155 ? 22.632 -9.731 -22.223 1.00 88.12 155 GLY A CA 1
ATOM 1167 C C . GLY A 1 155 ? 23.521 -9.547 -20.989 1.00 88.12 155 GLY A C 1
ATOM 1168 O O . GLY A 1 155 ? 24.652 -10.034 -20.985 1.00 88.12 155 GLY A O 1
ATOM 1169 N N . LEU A 1 156 ? 23.050 -8.895 -19.921 1.00 88.44 156 LEU A N 1
ATOM 1170 C CA . LEU A 1 156 ? 23.803 -8.806 -18.670 1.00 88.44 156 LEU A CA 1
ATOM 1171 C C . LEU A 1 156 ? 23.774 -10.152 -17.941 1.00 88.44 156 LEU A C 1
ATOM 1173 O O . LEU A 1 156 ? 22.726 -10.598 -17.475 1.00 88.44 156 LEU A O 1
ATOM 1177 N N . ALA A 1 157 ? 24.957 -10.756 -17.787 1.00 83.75 157 ALA A N 1
ATOM 1178 C CA . ALA A 1 157 ? 25.173 -12.025 -17.083 1.00 83.75 157 ALA A CA 1
ATOM 1179 C C . ALA A 1 157 ? 24.653 -12.034 -15.643 1.00 83.75 157 ALA A C 1
ATOM 1181 O O . ALA A 1 157 ? 24.264 -13.069 -15.108 1.00 83.75 157 ALA A O 1
ATOM 1182 N N . THR A 1 158 ? 24.695 -10.876 -14.994 1.00 83.88 158 THR A N 1
ATOM 1183 C CA . THR A 1 158 ? 24.126 -10.650 -13.671 1.00 83.88 158 THR A CA 1
ATOM 1184 C C . THR A 1 158 ? 23.716 -9.188 -13.608 1.00 83.88 158 THR A C 1
ATOM 1186 O O . THR A 1 158 ? 24.572 -8.311 -13.505 1.00 83.88 158 THR A O 1
ATOM 1189 N N . SER A 1 159 ? 22.415 -8.919 -13.704 1.00 84.12 159 SER A N 1
ATOM 1190 C CA . SER A 1 159 ? 21.871 -7.565 -13.572 1.00 84.12 159 SER A CA 1
ATOM 1191 C C . SER A 1 159 ? 21.798 -7.134 -12.109 1.00 84.12 159 SER A C 1
ATOM 1193 O O . SER A 1 159 ? 22.114 -5.986 -11.798 1.00 84.12 159 SER A O 1
ATOM 1195 N N . THR A 1 160 ? 21.445 -8.045 -11.201 1.00 87.38 160 THR A N 1
ATOM 1196 C CA . THR A 1 160 ? 21.443 -7.793 -9.754 1.00 87.38 160 THR A CA 1
ATOM 1197 C C . THR A 1 160 ? 22.018 -9.007 -9.040 1.00 87.38 160 THR A C 1
ATOM 1199 O O . THR A 1 160 ? 21.573 -10.136 -9.270 1.00 87.38 160 THR A O 1
ATOM 1202 N N . GLN A 1 161 ? 23.040 -8.788 -8.208 1.00 90.38 161 GLN A N 1
ATOM 1203 C CA . GLN A 1 161 ? 23.716 -9.855 -7.470 1.00 90.38 161 GLN A CA 1
ATOM 1204 C C . GLN A 1 161 ? 22.768 -10.516 -6.458 1.00 90.38 161 GLN A C 1
ATOM 1206 O O . GLN A 1 161 ? 21.688 -10.005 -6.174 1.00 90.38 161 GLN A O 1
ATOM 1211 N N . LEU A 1 162 ? 23.165 -11.675 -5.934 1.00 93.44 162 LEU A N 1
ATOM 1212 C CA . LEU A 1 162 ? 22.391 -12.388 -4.924 1.00 93.44 162 LEU A CA 1
ATOM 1213 C C . LEU A 1 162 ? 22.305 -11.560 -3.633 1.00 93.44 162 LEU A C 1
ATOM 1215 O O . LEU A 1 162 ? 23.331 -11.241 -3.034 1.00 93.44 162 LEU A O 1
ATOM 1219 N N . HIS A 1 163 ? 21.091 -11.209 -3.219 1.00 94.06 163 HIS A N 1
ATOM 1220 C CA . HIS A 1 163 ? 20.835 -10.388 -2.034 1.00 94.06 163 HIS A CA 1
ATOM 1221 C C . HIS A 1 163 ? 19.455 -10.675 -1.441 1.00 94.06 163 HIS A C 1
ATOM 1223 O O . HIS A 1 163 ? 18.642 -11.357 -2.065 1.00 94.06 163 HIS A O 1
ATOM 1229 N N . THR A 1 164 ? 19.205 -10.149 -0.241 1.00 93.44 164 THR A N 1
ATOM 1230 C CA . THR A 1 164 ? 17.862 -10.066 0.342 1.00 93.44 164 THR A CA 1
ATOM 1231 C C . THR A 1 164 ? 17.432 -8.614 0.507 1.00 93.44 164 THR A C 1
ATOM 1233 O O . THR A 1 164 ? 18.253 -7.710 0.718 1.00 93.44 164 THR A O 1
ATOM 1236 N N . ASP A 1 165 ? 16.121 -8.413 0.432 1.00 91.88 165 ASP A N 1
ATOM 1237 C CA . ASP A 1 165 ? 15.484 -7.134 0.704 1.00 91.88 165 ASP A CA 1
ATOM 1238 C C . ASP A 1 165 ? 14.702 -7.157 2.006 1.00 91.88 165 ASP A C 1
ATOM 1240 O O . ASP A 1 165 ? 14.276 -8.204 2.505 1.00 91.88 165 ASP A O 1
ATOM 1244 N N . THR A 1 166 ? 14.542 -5.958 2.557 1.00 89.06 166 THR A N 1
ATOM 1245 C CA . THR A 1 166 ? 13.871 -5.725 3.835 1.00 89.06 166 THR A CA 1
ATOM 1246 C C . THR A 1 166 ? 12.357 -5.632 3.670 1.00 89.06 166 THR A C 1
ATOM 1248 O O . THR A 1 166 ? 11.619 -5.648 4.650 1.00 89.06 166 THR A O 1
ATOM 1251 N N . GLN A 1 167 ? 11.893 -5.559 2.427 1.00 91.31 167 GLN A N 1
ATOM 1252 C CA . GLN A 1 167 ? 10.502 -5.402 2.047 1.00 91.31 167 GLN A CA 1
ATOM 1253 C C . GLN A 1 167 ? 9.946 -6.649 1.381 1.00 91.31 167 GLN A C 1
ATOM 1255 O O . GLN A 1 167 ? 10.658 -7.354 0.669 1.00 91.31 167 GLN A O 1
ATOM 1260 N N . ASP A 1 168 ? 8.640 -6.840 1.535 1.00 94.94 168 ASP A N 1
ATOM 1261 C CA . ASP A 1 168 ? 7.856 -7.679 0.644 1.00 94.94 168 ASP A CA 1
ATOM 1262 C C . ASP A 1 168 ? 7.652 -6.922 -0.671 1.00 94.94 168 ASP A C 1
ATOM 1264 O O . ASP A 1 168 ? 7.132 -5.804 -0.672 1.00 94.94 168 ASP A O 1
ATOM 1268 N N . VAL A 1 169 ? 8.082 -7.496 -1.793 1.00 96.50 169 VAL A N 1
ATOM 1269 C CA . VAL A 1 169 ? 8.122 -6.786 -3.077 1.00 96.50 169 VAL A CA 1
ATOM 1270 C C . VAL A 1 169 ? 7.266 -7.458 -4.139 1.00 96.50 169 VAL A C 1
ATOM 1272 O O . VAL A 1 169 ? 7.310 -8.671 -4.346 1.00 96.50 169 VAL A O 1
ATOM 1275 N N . LEU A 1 170 ? 6.508 -6.633 -4.857 1.00 97.38 170 LEU A N 1
ATOM 1276 C CA . LEU A 1 170 ? 5.784 -7.000 -6.062 1.00 97.38 170 LEU A CA 1
ATOM 1277 C C . LEU A 1 170 ? 6.507 -6.419 -7.279 1.00 97.38 170 LEU A C 1
ATOM 1279 O O . LEU A 1 170 ? 6.602 -5.204 -7.456 1.00 97.38 170 LEU A O 1
ATOM 1283 N N . LEU A 1 171 ? 7.030 -7.302 -8.116 1.00 98.25 171 LEU A N 1
ATOM 1284 C CA . LEU A 1 171 ? 7.797 -6.980 -9.304 1.00 98.25 171 LEU A CA 1
ATOM 1285 C C . LEU A 1 171 ? 6.910 -7.074 -10.532 1.00 98.25 171 LEU A C 1
ATOM 1287 O O . LEU A 1 171 ? 6.307 -8.114 -10.787 1.00 98.25 171 LEU A O 1
ATOM 1291 N N . ILE A 1 172 ? 6.852 -5.992 -11.298 1.00 98.44 172 ILE A N 1
ATOM 1292 C CA . ILE A 1 172 ? 5.919 -5.838 -12.412 1.00 98.44 172 ILE A CA 1
ATOM 1293 C C . ILE A 1 172 ? 6.739 -5.484 -13.644 1.00 98.44 172 ILE A C 1
ATOM 1295 O O . ILE A 1 172 ? 7.314 -4.394 -13.733 1.00 98.44 172 ILE A O 1
ATOM 1299 N N . GLN A 1 173 ? 6.855 -6.434 -14.569 1.00 98.38 173 GLN A N 1
ATOM 1300 C CA . GLN A 1 173 ? 7.695 -6.272 -15.752 1.00 98.38 173 GLN A CA 1
ATOM 1301 C C . GLN A 1 173 ? 7.004 -5.335 -16.747 1.00 98.38 173 GLN A C 1
ATOM 1303 O O . GLN A 1 173 ? 5.897 -5.613 -17.195 1.00 98.38 173 GLN A O 1
ATOM 1308 N N . SER A 1 174 ? 7.663 -4.236 -17.109 1.00 97.62 174 SER A N 1
ATOM 1309 C CA . SER A 1 174 ? 7.100 -3.204 -17.987 1.00 97.62 174 SER A CA 1
ATOM 1310 C C . SER A 1 174 ? 7.525 -3.393 -19.443 1.00 97.62 174 SER A C 1
ATOM 1312 O O . SER A 1 174 ? 6.676 -3.441 -20.331 1.00 97.62 174 SER A O 1
ATOM 1314 N N . THR A 1 175 ? 8.828 -3.543 -19.694 1.00 97.44 175 THR A N 1
ATOM 1315 C CA . THR A 1 175 ? 9.413 -3.758 -21.034 1.00 97.44 175 THR A CA 1
ATOM 1316 C C . THR A 1 175 ? 10.543 -4.773 -20.959 1.00 97.44 175 THR A C 1
ATOM 1318 O O . THR A 1 175 ? 11.091 -5.009 -19.878 1.00 97.44 175 THR A O 1
ATOM 1321 N N . GLY A 1 176 ? 10.924 -5.364 -22.090 1.00 94.81 176 GLY A N 1
ATOM 1322 C CA . GLY A 1 176 ? 12.012 -6.337 -22.144 1.00 94.81 176 GLY A CA 1
ATOM 1323 C C . GLY A 1 176 ? 11.792 -7.585 -21.280 1.00 94.81 176 GLY A C 1
ATOM 1324 O O . GLY A 1 176 ? 10.686 -7.867 -20.812 1.00 94.81 176 GLY A O 1
ATOM 1325 N N . ARG A 1 177 ? 12.868 -8.345 -21.043 1.00 93.44 177 ARG A N 1
ATOM 1326 C CA . ARG A 1 177 ? 12.836 -9.570 -20.227 1.00 93.44 177 ARG A CA 1
ATOM 1327 C C . ARG A 1 177 ? 13.899 -9.594 -19.143 1.00 93.44 177 ARG A C 1
ATOM 1329 O O . ARG A 1 177 ? 15.024 -9.141 -19.345 1.00 93.44 177 ARG A O 1
ATOM 1336 N N . LYS A 1 178 ? 13.550 -10.191 -18.005 1.00 95.19 178 LYS A N 1
ATOM 1337 C CA . LYS A 1 178 ? 14.479 -10.438 -16.897 1.00 95.19 178 LYS A CA 1
ATOM 1338 C C . LYS A 1 178 ? 14.258 -11.831 -16.338 1.00 95.19 178 LYS A C 1
ATOM 1340 O O . LYS A 1 178 ? 13.123 -12.213 -16.059 1.00 95.19 178 LYS A O 1
ATOM 1345 N N . ARG A 1 179 ? 15.331 -12.597 -16.183 1.00 95.62 179 ARG A N 1
ATOM 1346 C CA . ARG A 1 179 ? 15.294 -13.878 -15.485 1.00 95.62 179 ARG A CA 1
ATOM 1347 C C . ARG A 1 179 ? 15.475 -13.633 -13.996 1.00 95.62 179 ARG A C 1
ATOM 1349 O O . ARG A 1 179 ? 16.393 -12.922 -13.597 1.00 95.62 179 ARG A O 1
ATOM 1356 N N . TRP A 1 180 ? 14.609 -14.238 -13.201 1.00 97.50 180 TRP A N 1
ATOM 1357 C CA . TRP A 1 180 ? 14.602 -14.181 -11.748 1.00 97.50 180 TRP A CA 1
ATOM 1358 C C . TRP A 1 180 ? 14.860 -15.567 -11.190 1.00 97.50 180 TRP A C 1
ATOM 1360 O O . TRP A 1 180 ? 14.190 -16.525 -11.576 1.00 97.50 180 TRP A O 1
ATOM 1370 N N . ARG A 1 181 ? 15.810 -15.648 -10.261 1.00 97.44 181 ARG A N 1
ATOM 1371 C CA . ARG A 1 181 ? 16.034 -16.824 -9.421 1.00 97.44 181 ARG A CA 1
ATOM 1372 C C . ARG A 1 181 ? 15.819 -16.426 -7.973 1.00 97.44 181 ARG A C 1
ATOM 1374 O O . ARG A 1 181 ? 16.459 -15.482 -7.512 1.00 97.44 181 ARG A O 1
ATOM 1381 N N . VAL A 1 182 ? 14.922 -17.127 -7.290 1.00 98.12 182 VAL A N 1
ATOM 1382 C CA . VAL A 1 182 ? 14.559 -16.889 -5.888 1.00 98.12 182 VAL A CA 1
ATOM 1383 C C . VAL A 1 182 ? 14.839 -18.153 -5.095 1.00 98.12 182 VAL A C 1
ATOM 1385 O O . VAL A 1 182 ? 14.443 -19.244 -5.506 1.00 98.12 182 VAL A O 1
ATOM 1388 N N . TYR A 1 183 ? 15.508 -18.004 -3.961 1.00 97.31 183 TYR A N 1
ATOM 1389 C CA . TYR A 1 183 ? 15.969 -19.099 -3.123 1.00 97.31 183 TYR A CA 1
ATOM 1390 C C . TYR A 1 183 ? 15.279 -19.067 -1.762 1.00 97.31 183 TYR A C 1
ATOM 1392 O O . TYR A 1 183 ? 14.707 -18.061 -1.336 1.00 97.31 183 TYR A O 1
ATOM 1400 N N . ARG A 1 184 ? 15.338 -20.195 -1.061 1.00 93.06 184 ARG A N 1
ATOM 1401 C CA . ARG A 1 184 ? 14.875 -20.327 0.312 1.00 93.06 184 ARG A CA 1
ATOM 1402 C C . ARG A 1 184 ? 15.779 -19.498 1.232 1.00 93.06 184 ARG A C 1
ATOM 1404 O O . ARG A 1 184 ? 16.999 -19.636 1.143 1.00 93.06 184 ARG A O 1
ATOM 1411 N N . PRO A 1 185 ? 15.216 -18.683 2.142 1.00 89.25 185 PRO A N 1
ATOM 1412 C CA . PRO A 1 185 ? 16.011 -17.997 3.149 1.00 89.25 185 PRO A CA 1
ATOM 1413 C C . PRO A 1 185 ? 16.825 -18.994 3.988 1.00 89.25 185 PRO A C 1
ATOM 1415 O O . PRO A 1 185 ? 16.261 -19.986 4.468 1.00 89.25 185 PRO A O 1
ATOM 1418 N N . PRO A 1 186 ? 18.132 -18.759 4.202 1.00 85.62 186 PRO A N 1
ATOM 1419 C CA . PRO A 1 186 ? 18.903 -19.579 5.121 1.00 85.62 186 PRO A CA 1
ATOM 1420 C C . PRO A 1 186 ? 18.404 -19.363 6.560 1.00 85.62 186 PRO A C 1
ATOM 1422 O O . PRO A 1 186 ? 17.970 -18.259 6.900 1.00 85.62 186 PRO A O 1
ATOM 1425 N N . PRO A 1 187 ? 18.510 -20.369 7.448 1.00 85.50 187 PRO A N 1
ATOM 1426 C CA . PRO A 1 187 ? 18.205 -20.179 8.861 1.00 85.50 187 PRO A CA 1
ATOM 1427 C C . PRO A 1 187 ? 19.013 -19.005 9.454 1.00 85.50 187 PRO A C 1
ATOM 1429 O O . PRO A 1 187 ? 20.234 -18.970 9.259 1.00 85.50 187 PRO A O 1
ATOM 1432 N N . PRO A 1 188 ? 18.391 -18.084 10.217 1.00 83.81 188 PRO A N 1
ATOM 1433 C CA . PRO A 1 188 ? 19.060 -16.905 10.781 1.00 83.81 188 PRO A CA 1
ATOM 1434 C C . PRO A 1 188 ? 20.313 -17.246 11.600 1.00 83.81 188 PRO A C 1
ATOM 1436 O O . PRO A 1 188 ? 21.324 -16.544 11.531 1.00 83.81 188 PRO A O 1
ATOM 1439 N N . GLY A 1 189 ? 20.290 -18.388 12.295 1.00 84.25 189 GLY A N 1
ATOM 1440 C CA . GLY A 1 189 ? 21.415 -18.889 13.085 1.00 84.25 189 GLY A CA 1
ATOM 1441 C C . GLY A 1 189 ? 22.677 -19.222 12.278 1.00 84.25 189 GLY A C 1
ATOM 1442 O O . GLY A 1 189 ? 23.741 -19.362 12.876 1.00 84.25 189 GLY A O 1
ATOM 1443 N N . ARG A 1 190 ? 22.608 -19.310 10.938 1.00 85.69 190 ARG A N 1
ATOM 1444 C CA . ARG A 1 190 ? 23.790 -19.479 10.069 1.00 85.69 190 ARG A CA 1
ATOM 1445 C C . ARG A 1 190 ? 24.704 -18.251 10.115 1.00 85.69 190 ARG A C 1
ATOM 1447 O O . ARG A 1 190 ? 25.915 -18.390 9.969 1.00 85.69 190 ARG A O 1
ATOM 1454 N N . THR A 1 191 ? 24.139 -17.064 10.333 1.00 83.94 191 THR A N 1
ATOM 1455 C CA . THR A 1 191 ? 24.870 -15.792 10.426 1.00 83.94 191 THR A CA 1
ATOM 1456 C C . THR A 1 191 ? 24.254 -14.907 11.515 1.00 83.94 191 THR A C 1
ATOM 1458 O O . THR A 1 191 ? 23.613 -13.903 11.206 1.00 83.94 191 THR A O 1
ATOM 1461 N N . PRO A 1 192 ? 24.436 -15.244 12.802 1.00 82.69 192 PRO A N 1
ATOM 1462 C CA . PRO A 1 192 ? 23.667 -14.645 13.894 1.00 82.69 192 PRO A CA 1
ATOM 1463 C C . PRO A 1 192 ? 23.964 -13.155 14.123 1.00 82.69 192 PRO A C 1
ATOM 1465 O O . PRO A 1 192 ? 23.186 -12.470 14.781 1.00 82.69 192 PRO A O 1
ATOM 1468 N N . THR A 1 193 ? 25.078 -12.641 13.598 1.00 84.25 193 THR A N 1
ATOM 1469 C CA . THR A 1 193 ? 25.480 -11.230 13.708 1.00 84.25 193 THR A CA 1
ATOM 1470 C C . THR A 1 193 ? 25.020 -10.367 12.534 1.00 84.25 193 THR A C 1
ATOM 1472 O O . THR A 1 193 ? 25.283 -9.168 12.542 1.00 84.25 193 THR A O 1
ATOM 1475 N N . LEU A 1 194 ? 24.406 -10.962 11.509 1.00 84.88 194 LEU A N 1
ATOM 1476 C CA . LEU A 1 194 ? 23.949 -10.265 10.309 1.00 84.88 194 LEU A CA 1
ATOM 1477 C C . LEU A 1 194 ? 22.425 -10.221 10.279 1.00 84.88 194 LEU A C 1
ATOM 1479 O O . LEU A 1 194 ? 21.766 -11.139 10.762 1.00 84.88 194 LEU A O 1
ATOM 1483 N N . ASP A 1 195 ? 21.881 -9.162 9.686 1.00 86.75 195 ASP A N 1
ATOM 1484 C CA . ASP A 1 195 ? 20.443 -9.008 9.490 1.00 86.75 195 ASP A CA 1
ATOM 1485 C C . ASP A 1 195 ? 19.964 -9.893 8.321 1.00 86.75 195 ASP A C 1
ATOM 1487 O O . ASP A 1 195 ? 20.382 -9.661 7.181 1.00 86.75 195 ASP A O 1
ATOM 1491 N N . PRO A 1 196 ? 19.092 -10.895 8.553 1.00 86.56 196 PRO A N 1
ATOM 1492 C CA . PRO A 1 196 ? 18.552 -11.744 7.487 1.00 86.56 196 PRO A CA 1
ATOM 1493 C C . PRO A 1 196 ? 17.797 -10.969 6.392 1.00 86.56 196 PRO A C 1
ATOM 1495 O O . PRO A 1 196 ? 17.740 -11.421 5.247 1.00 86.56 196 PRO A O 1
ATOM 1498 N N . PHE A 1 197 ? 17.272 -9.784 6.709 1.00 88.31 197 PHE A N 1
ATOM 1499 C CA . PHE A 1 197 ? 16.527 -8.924 5.787 1.00 88.31 197 PHE A CA 1
ATOM 1500 C C . PHE A 1 197 ? 17.411 -7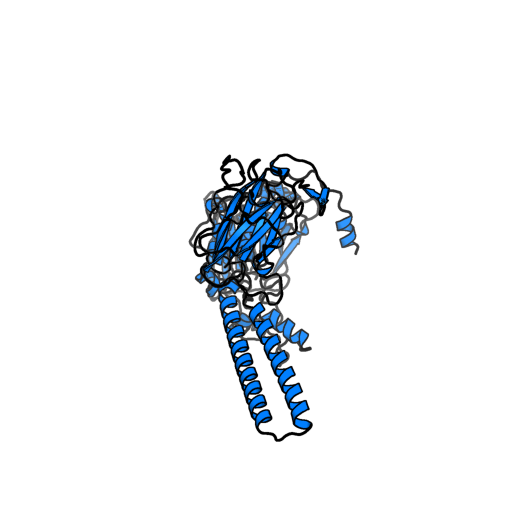.975 4.958 1.00 88.31 197 PHE A C 1
ATOM 1502 O O . PHE A 1 197 ? 16.899 -7.205 4.145 1.00 88.31 197 PHE A O 1
ATOM 1509 N N . ALA A 1 198 ? 18.733 -7.989 5.155 1.00 88.94 198 ALA A N 1
ATOM 1510 C CA . ALA A 1 198 ? 19.661 -7.090 4.467 1.00 88.94 198 ALA A CA 1
ATOM 1511 C C . ALA A 1 198 ? 20.970 -7.789 4.062 1.00 88.94 198 ALA A C 1
ATOM 1513 O O . ALA A 1 198 ? 22.064 -7.242 4.221 1.00 88.94 198 ALA A O 1
ATOM 1514 N N . ARG A 1 199 ? 20.859 -9.010 3.533 1.00 91.50 199 ARG A N 1
ATOM 1515 C CA . ARG A 1 199 ? 21.991 -9.848 3.129 1.00 91.50 199 ARG A CA 1
ATOM 1516 C C . ARG A 1 199 ? 22.471 -9.541 1.710 1.00 91.50 199 ARG A C 1
ATOM 1518 O O . ARG A 1 199 ? 21.706 -9.065 0.875 1.00 91.50 199 ARG A O 1
ATOM 1525 N N . GLY A 1 200 ? 23.730 -9.860 1.415 1.00 89.00 200 GLY A N 1
ATOM 1526 C CA . GLY A 1 200 ? 24.330 -9.694 0.081 1.00 89.00 200 GLY A CA 1
ATOM 1527 C C . GLY A 1 200 ? 24.699 -8.245 -0.264 1.00 89.00 200 GLY A C 1
ATOM 1528 O O . GLY A 1 200 ? 24.830 -7.893 -1.437 1.00 89.00 200 GLY A O 1
ATOM 1529 N N . LYS A 1 201 ? 24.833 -7.377 0.746 1.00 86.12 201 LYS A N 1
ATOM 1530 C CA . LYS A 1 201 ? 25.108 -5.937 0.605 1.00 86.12 201 LYS A CA 1
ATOM 1531 C C . LYS A 1 201 ? 26.491 -5.602 1.177 1.00 86.12 201 LYS A C 1
ATOM 1533 O O . LYS A 1 201 ? 26.902 -6.145 2.201 1.00 86.12 201 LYS A O 1
ATOM 1538 N N . GLY A 1 202 ? 27.224 -4.694 0.530 1.00 84.62 202 GLY A N 1
ATOM 1539 C CA . GLY A 1 202 ? 28.571 -4.307 0.967 1.00 84.62 202 GLY A CA 1
ATOM 1540 C C . GLY A 1 202 ? 29.536 -5.499 1.045 1.00 84.62 202 GLY A C 1
ATOM 1541 O O . GLY A 1 202 ? 29.758 -6.179 0.050 1.00 84.62 202 GLY A O 1
ATOM 1542 N N . THR A 1 203 ? 30.121 -5.746 2.220 1.00 84.69 203 THR A N 1
ATOM 1543 C CA . THR A 1 203 ? 31.061 -6.861 2.462 1.00 84.69 203 THR A CA 1
ATOM 1544 C C . THR A 1 203 ? 30.388 -8.198 2.772 1.00 84.69 203 THR A C 1
ATOM 1546 O O . THR A 1 203 ? 31.086 -9.185 2.991 1.00 84.69 203 THR A O 1
ATOM 1549 N N . ASP A 1 204 ? 29.059 -8.241 2.874 1.00 86.81 204 ASP A N 1
ATOM 1550 C CA . ASP A 1 204 ? 28.339 -9.475 3.172 1.00 86.81 204 ASP A CA 1
ATOM 1551 C C . ASP A 1 204 ? 28.172 -10.328 1.912 1.00 86.81 204 ASP A C 1
ATOM 1553 O O . ASP A 1 204 ? 27.505 -9.934 0.953 1.00 86.81 204 ASP A O 1
ATOM 1557 N N . LEU A 1 205 ? 28.782 -11.511 1.937 1.00 84.19 205 LEU A N 1
ATOM 1558 C CA . LEU A 1 205 ? 28.712 -12.496 0.868 1.00 84.19 205 LEU A CA 1
ATOM 1559 C C . LEU A 1 205 ? 27.587 -13.482 1.167 1.00 84.19 205 LEU A C 1
ATOM 1561 O O . LEU A 1 205 ? 27.669 -14.281 2.103 1.00 84.19 205 LEU A O 1
ATOM 1565 N N . LEU A 1 206 ? 26.538 -13.420 0.352 1.00 89.12 206 LEU A N 1
ATOM 1566 C CA . LEU A 1 206 ? 25.450 -14.383 0.375 1.00 89.12 206 LEU A CA 1
ATOM 1567 C C . LEU A 1 206 ? 25.697 -15.454 -0.688 1.00 89.12 206 LEU A C 1
ATOM 1569 O O . LEU A 1 206 ? 25.998 -15.138 -1.837 1.00 89.12 206 LEU A O 1
ATOM 1573 N N . GLU A 1 207 ? 25.548 -16.715 -0.297 1.00 89.31 207 GLU A N 1
ATOM 1574 C CA . GLU A 1 207 ? 25.674 -17.875 -1.176 1.00 89.31 207 GLU A CA 1
ATOM 1575 C C . GLU A 1 207 ? 24.443 -18.763 -1.001 1.00 89.31 207 GLU A C 1
ATOM 1577 O O . GLU A 1 207 ? 24.023 -19.015 0.133 1.00 89.31 207 GLU A O 1
ATOM 1582 N N . CYS A 1 208 ? 23.901 -19.244 -2.122 1.00 90.62 208 CYS A N 1
ATOM 1583 C CA . CYS A 1 208 ? 22.806 -20.208 -2.163 1.00 90.62 208 CYS A CA 1
ATOM 1584 C C . CYS A 1 208 ? 23.160 -21.380 -3.084 1.00 90.62 208 CYS A C 1
ATOM 1586 O O . CYS A 1 208 ? 23.908 -21.203 -4.049 1.00 90.62 208 CYS A O 1
ATOM 1588 N N . THR A 1 209 ? 22.622 -22.562 -2.789 1.00 92.44 209 THR A N 1
ATOM 1589 C CA . THR A 1 209 ? 22.785 -23.773 -3.607 1.00 92.44 209 THR A CA 1
ATOM 1590 C C . THR A 1 209 ? 21.553 -24.046 -4.473 1.00 92.44 209 THR A C 1
ATOM 1592 O O . THR A 1 209 ? 20.489 -23.454 -4.275 1.00 92.44 209 THR A O 1
ATOM 1595 N N . ASP A 1 210 ? 21.678 -24.957 -5.441 1.00 91.88 210 ASP A N 1
ATOM 1596 C CA . ASP A 1 210 ? 20.567 -25.331 -6.327 1.00 91.88 210 ASP A CA 1
ATOM 1597 C C . ASP A 1 210 ? 19.417 -26.006 -5.558 1.00 91.88 210 ASP A C 1
ATOM 1599 O O . ASP A 1 210 ? 18.256 -25.862 -5.930 1.00 91.88 210 ASP A O 1
ATOM 1603 N N . GLU A 1 211 ? 19.701 -26.682 -4.439 1.00 93.44 211 GLU A N 1
ATOM 1604 C CA . GLU A 1 211 ? 18.680 -27.278 -3.565 1.00 93.44 211 GLU A CA 1
ATOM 1605 C C . GLU A 1 211 ? 17.827 -26.231 -2.832 1.00 93.44 211 GLU A C 1
ATOM 1607 O O . GLU A 1 211 ? 16.730 -26.537 -2.351 1.00 93.44 211 GLU A O 1
ATOM 1612 N N . GLU A 1 212 ? 18.327 -24.999 -2.717 1.00 94.56 212 GLU A N 1
ATOM 1613 C CA . GLU A 1 212 ? 17.618 -23.878 -2.105 1.00 94.56 212 GLU A CA 1
ATOM 1614 C C . GLU A 1 212 ? 16.775 -23.109 -3.133 1.00 94.56 212 GLU A C 1
ATOM 1616 O O . GLU A 1 212 ? 15.960 -22.283 -2.729 1.00 94.56 212 GLU A O 1
ATOM 1621 N N . LEU A 1 213 ? 16.923 -23.368 -4.438 1.00 97.25 213 LEU A N 1
ATOM 1622 C CA . LEU A 1 213 ? 16.179 -22.682 -5.497 1.00 97.25 213 LEU A CA 1
ATOM 1623 C C . LEU A 1 213 ? 14.678 -23.005 -5.409 1.00 97.25 213 LEU A C 1
ATOM 1625 O O . LEU A 1 213 ? 14.259 -24.156 -5.516 1.00 97.25 213 LEU A O 1
ATOM 1629 N N . LEU A 1 214 ? 13.859 -21.971 -5.225 1.00 96.44 214 LEU A N 1
ATOM 1630 C CA . LEU A 1 214 ? 12.400 -22.077 -5.132 1.00 96.44 214 LEU A CA 1
AT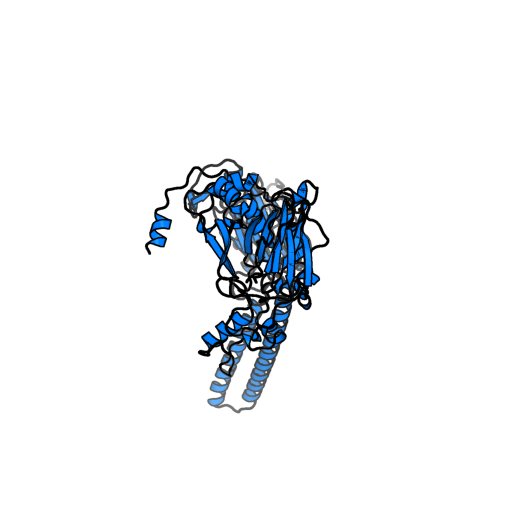OM 1631 C C . LEU A 1 214 ? 11.709 -21.724 -6.446 1.00 96.44 214 LEU A C 1
ATOM 1633 O O . LEU A 1 214 ? 10.701 -22.331 -6.799 1.00 96.44 214 LEU A O 1
ATOM 1637 N N . LEU A 1 215 ? 12.236 -20.726 -7.153 1.00 96.50 215 LEU A N 1
ATOM 1638 C CA . LEU A 1 215 ? 11.652 -20.216 -8.384 1.00 96.50 215 LEU A CA 1
ATOM 1639 C C . LEU A 1 215 ? 12.758 -19.816 -9.352 1.00 96.50 215 LEU A C 1
ATOM 1641 O O . LEU A 1 215 ? 13.665 -19.072 -8.984 1.00 96.50 215 LEU A O 1
ATOM 1645 N N . ASP A 1 216 ? 12.636 -20.257 -10.599 1.00 96.56 216 ASP A N 1
ATOM 1646 C CA . ASP A 1 216 ? 13.458 -19.813 -11.719 1.00 96.56 216 ASP A CA 1
ATOM 1647 C C . ASP A 1 216 ? 12.540 -19.501 -12.899 1.00 96.56 216 ASP A C 1
ATOM 1649 O O . ASP A 1 216 ? 11.965 -20.398 -13.515 1.00 96.56 216 ASP A O 1
ATOM 1653 N N . THR A 1 217 ? 12.334 -18.214 -13.168 1.00 95.25 217 THR A N 1
ATOM 1654 C CA . THR A 1 217 ? 11.385 -17.761 -14.187 1.00 95.25 217 THR A CA 1
ATOM 1655 C C . THR A 1 217 ? 11.952 -16.615 -14.999 1.00 95.25 217 THR A C 1
ATOM 1657 O O . THR A 1 217 ? 12.635 -15.733 -14.486 1.00 95.25 217 THR A O 1
ATOM 1660 N N . VAL A 1 218 ? 11.579 -16.568 -16.273 1.00 95.00 218 VAL A N 1
ATOM 1661 C CA . VAL A 1 218 ? 11.712 -15.363 -17.090 1.00 95.00 218 VAL A CA 1
ATOM 1662 C C . VAL A 1 218 ? 10.429 -14.546 -16.951 1.00 95.00 218 VAL A C 1
ATOM 1664 O O . VAL A 1 218 ? 9.325 -15.089 -17.030 1.00 95.00 218 VAL A O 1
ATOM 1667 N N . MET A 1 219 ? 10.588 -13.260 -16.663 1.00 95.81 219 MET A N 1
ATOM 1668 C CA . MET A 1 219 ? 9.518 -12.273 -16.596 1.00 95.81 219 MET A CA 1
ATOM 1669 C C . MET A 1 219 ? 9.419 -11.548 -17.933 1.00 95.81 219 MET A C 1
ATOM 1671 O O . MET A 1 219 ? 10.423 -11.049 -18.447 1.00 95.81 219 MET A O 1
ATOM 1675 N N . GLU A 1 220 ? 8.209 -11.498 -18.475 1.00 95.25 220 GLU A N 1
ATOM 1676 C CA . GLU A 1 220 ? 7.838 -10.803 -19.709 1.00 95.25 220 GLU A CA 1
ATOM 1677 C C . GLU A 1 220 ? 6.901 -9.627 -19.408 1.00 95.25 220 GLU A C 1
ATOM 1679 O O . GLU A 1 220 ? 6.254 -9.636 -18.357 1.00 95.25 220 GLU A O 1
ATOM 1684 N N . PRO A 1 221 ? 6.777 -8.632 -20.306 1.00 97.38 221 PRO A N 1
ATOM 1685 C CA . PRO A 1 221 ? 5.939 -7.461 -20.070 1.00 97.38 221 PRO A CA 1
ATOM 1686 C C . PRO A 1 221 ? 4.511 -7.816 -19.637 1.00 97.38 221 PRO A C 1
ATOM 1688 O O . PRO A 1 221 ? 3.839 -8.620 -20.290 1.00 97.38 221 PRO A O 1
ATOM 1691 N N . GLY A 1 222 ? 4.049 -7.193 -18.554 1.00 97.06 222 GLY A N 1
ATOM 1692 C CA . GLY A 1 222 ? 2.754 -7.414 -17.911 1.00 97.06 222 GLY A CA 1
ATOM 1693 C C . GLY A 1 222 ? 2.743 -8.529 -16.860 1.00 97.06 222 GLY A C 1
ATOM 1694 O O . GLY A 1 222 ? 1.766 -8.664 -16.134 1.00 97.06 222 GLY A O 1
ATOM 1695 N N . GLN A 1 223 ? 3.795 -9.342 -16.744 1.00 97.94 223 GLN A N 1
ATOM 1696 C CA . GLN A 1 223 ? 3.846 -10.387 -15.718 1.00 97.94 223 GLN A CA 1
ATOM 1697 C C . GLN A 1 223 ? 4.231 -9.818 -14.354 1.00 97.94 223 GLN A C 1
ATOM 1699 O O . GLN A 1 223 ? 4.985 -8.844 -14.253 1.00 97.94 223 GLN A O 1
ATOM 1704 N N . VAL A 1 224 ? 3.746 -10.489 -13.307 1.00 98.25 224 VAL A N 1
ATOM 1705 C CA . VAL A 1 224 ? 3.925 -10.079 -11.913 1.00 98.25 224 VAL A CA 1
ATOM 1706 C C . VAL A 1 224 ? 4.555 -11.199 -11.089 1.00 98.25 224 VAL A C 1
ATOM 1708 O O . VAL A 1 224 ? 4.136 -12.354 -11.167 1.00 98.25 224 VAL A O 1
ATOM 1711 N N . LEU A 1 225 ? 5.564 -10.853 -10.296 1.00 98.25 225 LEU A N 1
ATOM 1712 C CA . LEU A 1 225 ? 6.271 -11.747 -9.384 1.00 98.25 225 LEU A CA 1
ATOM 1713 C C . LEU A 1 225 ? 6.240 -11.146 -7.982 1.00 98.25 225 LEU A C 1
ATOM 1715 O O . LEU A 1 225 ? 6.570 -9.981 -7.812 1.00 98.25 225 LEU A O 1
ATOM 1719 N N . PHE A 1 226 ? 5.870 -11.930 -6.980 1.00 97.81 226 PHE A N 1
ATOM 1720 C CA . PHE A 1 226 ? 5.976 -11.548 -5.578 1.00 97.81 226 PHE A CA 1
ATOM 1721 C C . PHE A 1 226 ? 7.172 -12.252 -4.933 1.00 97.81 226 PHE A C 1
ATOM 1723 O O . PHE A 1 226 ? 7.338 -13.465 -5.094 1.00 97.81 226 PHE A O 1
ATOM 1730 N N . ILE A 1 227 ? 7.992 -11.502 -4.197 1.00 97.50 227 ILE A N 1
ATOM 1731 C CA . ILE A 1 227 ? 9.103 -12.025 -3.397 1.00 97.50 227 ILE A CA 1
ATOM 1732 C C . ILE A 1 227 ? 8.953 -11.479 -1.971 1.00 97.50 227 ILE A C 1
ATOM 1734 O O . ILE A 1 227 ? 8.982 -10.260 -1.792 1.00 97.50 227 ILE A O 1
ATOM 1738 N N . PRO A 1 228 ? 8.796 -12.347 -0.957 1.00 95.00 228 PRO A N 1
ATOM 1739 C CA . PRO A 1 228 ? 8.724 -11.896 0.424 1.00 95.00 228 PRO A CA 1
ATOM 1740 C C . PRO A 1 228 ? 10.046 -11.314 0.933 1.00 95.00 228 PRO A C 1
ATOM 1742 O O . PRO A 1 228 ? 11.128 -11.668 0.448 1.00 95.00 228 PRO A O 1
ATOM 1745 N N . ALA A 1 229 ? 9.962 -10.491 1.978 1.00 93.12 229 ALA A N 1
ATOM 1746 C CA . ALA A 1 229 ? 11.142 -9.968 2.661 1.00 93.12 229 ALA A CA 1
ATOM 1747 C C . ALA A 1 229 ? 12.077 -11.107 3.117 1.00 93.12 229 ALA A C 1
ATOM 1749 O O . ALA A 1 229 ? 11.639 -12.154 3.598 1.00 93.12 229 ALA A O 1
ATOM 1750 N N . GLY A 1 230 ? 13.389 -10.913 2.973 1.00 91.62 230 GLY A N 1
ATOM 1751 C CA . GLY A 1 230 ? 14.394 -11.893 3.398 1.00 91.62 230 GLY A CA 1
ATOM 1752 C C . GLY A 1 230 ? 14.629 -13.071 2.441 1.00 91.62 230 GLY A C 1
ATOM 1753 O O . GLY A 1 230 ? 15.509 -13.885 2.719 1.00 91.62 230 GLY A O 1
ATOM 1754 N N . PHE A 1 231 ? 13.912 -13.173 1.314 1.00 94.94 231 PHE A N 1
ATOM 1755 C CA . PHE A 1 231 ? 14.146 -14.219 0.308 1.00 94.94 231 PHE A CA 1
ATOM 1756 C C . PHE A 1 231 ? 15.329 -13.857 -0.599 1.00 94.94 231 PHE A C 1
ATOM 1758 O O . PHE A 1 231 ? 15.266 -12.841 -1.304 1.00 94.94 231 PHE A O 1
ATOM 1765 N N . PRO A 1 232 ? 16.412 -14.665 -0.613 1.00 96.44 232 PRO A N 1
ATOM 1766 C CA . PRO A 1 232 ? 17.544 -14.405 -1.484 1.00 96.44 232 PRO A CA 1
ATOM 1767 C C . PRO A 1 232 ? 17.127 -14.481 -2.943 1.00 96.44 232 PRO A C 1
ATOM 1769 O O . PRO A 1 232 ? 16.456 -15.429 -3.352 1.00 96.44 232 PRO A O 1
ATOM 1772 N N . HIS A 1 233 ? 17.545 -13.512 -3.743 1.00 96.94 233 HIS A N 1
ATOM 1773 C CA . HIS A 1 233 ? 17.246 -13.522 -5.165 1.00 96.94 233 HIS A CA 1
ATOM 1774 C C . HIS A 1 233 ? 18.330 -12.836 -5.996 1.00 96.94 233 HIS A C 1
ATOM 1776 O O . HIS A 1 233 ? 19.091 -11.994 -5.517 1.00 96.94 233 HIS A O 1
ATOM 1782 N N . THR A 1 234 ? 18.423 -13.233 -7.263 1.00 95.25 234 THR A N 1
ATOM 1783 C CA . THR A 1 234 ? 19.359 -12.677 -8.247 1.00 95.25 234 THR A CA 1
ATOM 1784 C C . THR A 1 234 ? 18.705 -12.627 -9.621 1.00 95.25 234 THR A C 1
ATOM 1786 O O . THR A 1 234 ? 17.762 -13.374 -9.902 1.00 95.25 234 THR A O 1
ATOM 1789 N N . THR A 1 235 ? 19.216 -11.751 -10.487 1.00 95.19 235 THR A N 1
ATOM 1790 C CA . THR A 1 235 ? 18.667 -11.550 -11.827 1.00 95.19 235 THR A CA 1
ATOM 1791 C C . THR A 1 235 ? 19.729 -11.490 -12.912 1.00 95.19 235 THR A C 1
ATOM 1793 O O . THR A 1 235 ? 20.865 -11.075 -12.673 1.00 95.19 235 THR A O 1
ATOM 1796 N N . ASP A 1 236 ? 19.327 -11.862 -14.124 1.00 93.75 236 ASP A N 1
ATOM 1797 C CA . ASP A 1 236 ? 20.067 -11.636 -15.367 1.00 93.75 236 ASP A CA 1
ATOM 1798 C C . ASP A 1 236 ? 19.112 -11.227 -16.501 1.00 93.75 236 ASP A C 1
ATOM 1800 O O . ASP A 1 236 ? 17.903 -11.460 -16.424 1.00 93.75 236 ASP A O 1
ATOM 1804 N N . THR A 1 237 ? 19.632 -10.593 -17.553 1.00 90.44 237 THR A N 1
ATOM 1805 C CA . THR A 1 237 ? 18.843 -10.188 -18.733 1.00 90.44 237 THR A CA 1
ATOM 1806 C C . THR A 1 237 ? 19.122 -11.085 -19.934 1.00 90.44 237 THR A C 1
ATOM 1808 O O . THR A 1 237 ? 19.370 -10.594 -21.029 1.00 90.44 237 THR A O 1
ATOM 1811 N N . LEU A 1 238 ? 19.058 -12.407 -19.728 1.00 81.81 238 LEU A N 1
ATOM 1812 C CA . LEU A 1 238 ? 19.188 -13.445 -20.758 1.00 81.81 238 LEU A CA 1
ATOM 1813 C C . LEU A 1 238 ? 20.517 -13.375 -21.530 1.00 81.81 238 LEU A C 1
ATOM 1815 O O . LEU A 1 238 ? 20.682 -12.653 -22.507 1.00 81.81 238 LEU A O 1
ATOM 1819 N N . LEU A 1 239 ? 21.471 -14.204 -21.108 1.00 64.94 239 LEU A N 1
ATOM 1820 C CA . LEU A 1 239 ? 22.816 -14.283 -21.693 1.00 64.94 239 LEU A CA 1
ATOM 1821 C C . LEU A 1 239 ? 22.864 -14.722 -23.162 1.00 64.94 239 LEU A C 1
ATOM 1823 O O . LEU A 1 239 ? 23.810 -14.391 -23.874 1.00 64.94 239 LEU A O 1
ATOM 1827 N N . GLN A 1 240 ? 21.887 -15.513 -23.603 1.00 62.19 240 GLN A N 1
ATOM 1828 C CA . GLN A 1 240 ? 21.796 -15.933 -24.997 1.00 62.19 240 GLN A CA 1
ATOM 1829 C C . GLN A 1 240 ? 20.851 -14.981 -25.734 1.00 62.19 240 GLN A C 1
ATOM 1831 O O . GLN A 1 240 ? 19.724 -14.807 -25.267 1.00 62.19 240 GLN A O 1
ATOM 1836 N N . PRO A 1 241 ? 21.270 -14.391 -26.872 1.00 56.28 241 PRO A N 1
ATOM 1837 C CA . PRO A 1 241 ? 20.394 -13.568 -27.691 1.00 56.28 241 PRO A CA 1
ATOM 1838 C C . PRO A 1 241 ? 19.177 -14.394 -28.100 1.00 56.28 241 PRO A C 1
ATOM 1840 O O . PRO A 1 241 ? 19.279 -15.324 -28.901 1.00 56.28 241 PRO A O 1
ATOM 1843 N N . VAL A 1 242 ? 18.022 -14.078 -27.525 1.00 63.38 242 VAL A N 1
ATOM 1844 C CA . VAL A 1 242 ? 16.756 -14.610 -28.015 1.00 63.38 242 VAL A CA 1
ATOM 1845 C C . VAL A 1 242 ? 16.384 -13.744 -29.209 1.00 63.38 242 VAL A C 1
ATOM 1847 O O . VAL A 1 242 ? 16.296 -12.526 -29.084 1.00 63.38 242 VAL A O 1
ATOM 1850 N N . ALA A 1 243 ? 16.215 -14.361 -30.378 1.00 66.12 243 ALA A N 1
ATOM 1851 C CA . ALA A 1 243 ? 15.824 -13.671 -31.605 1.00 66.12 243 ALA A CA 1
ATOM 1852 C C . ALA A 1 243 ? 14.329 -13.301 -31.577 1.00 66.12 243 ALA A C 1
ATOM 1854 O O . ALA A 1 243 ? 13.564 -13.713 -32.446 1.00 66.12 243 ALA A O 1
ATOM 1855 N N . ASP A 1 244 ? 13.904 -12.552 -30.562 1.00 77.06 244 ASP A N 1
ATOM 1856 C CA . ASP A 1 244 ? 12.629 -11.850 -30.575 1.00 77.06 244 ASP A CA 1
ATOM 1857 C C . ASP A 1 244 ? 12.810 -10.386 -30.170 1.00 77.06 244 ASP A C 1
ATOM 1859 O O . ASP A 1 244 ? 13.758 -10.021 -29.470 1.00 77.06 244 ASP A O 1
ATOM 1863 N N . ALA A 1 245 ? 11.909 -9.543 -30.676 1.00 79.00 245 ALA A N 1
ATOM 1864 C CA . ALA A 1 245 ? 11.986 -8.097 -30.510 1.00 79.00 245 ALA A CA 1
ATOM 1865 C C . ALA A 1 245 ? 11.966 -7.685 -29.028 1.00 79.00 245 ALA A C 1
ATOM 1867 O O . ALA A 1 245 ? 12.732 -6.814 -28.631 1.00 79.00 245 ALA A O 1
ATOM 1868 N N . VAL A 1 246 ? 11.183 -8.375 -28.195 1.00 80.12 246 VAL A N 1
ATOM 1869 C CA . VAL A 1 246 ? 11.033 -8.057 -26.770 1.00 80.12 246 VAL A CA 1
ATOM 1870 C C . VAL A 1 246 ? 12.330 -8.340 -26.013 1.00 80.12 246 VAL A C 1
ATOM 1872 O O . VAL A 1 246 ? 12.753 -7.545 -25.185 1.00 80.12 246 VAL A O 1
ATOM 1875 N N . ALA A 1 247 ? 13.022 -9.441 -26.302 1.00 79.06 247 ALA A N 1
ATOM 1876 C CA . ALA A 1 247 ? 14.296 -9.767 -25.665 1.00 79.06 247 ALA A CA 1
ATOM 1877 C C . ALA A 1 247 ? 15.440 -8.815 -26.059 1.00 79.06 247 ALA A C 1
ATOM 1879 O O . ALA A 1 247 ? 16.442 -8.750 -25.348 1.00 79.06 247 ALA A O 1
ATOM 1880 N N . SER A 1 248 ? 15.297 -8.087 -27.172 1.00 84.62 248 SER A N 1
ATOM 1881 C CA . SER A 1 248 ? 16.253 -7.061 -27.606 1.00 84.62 248 SER A CA 1
ATOM 1882 C C . SER A 1 248 ? 16.017 -5.682 -26.979 1.00 84.62 248 SER A C 1
ATOM 1884 O O . SER A 1 248 ? 16.877 -4.807 -27.082 1.00 84.62 248 SER A O 1
ATOM 1886 N N . GLU A 1 249 ? 14.887 -5.486 -26.297 1.00 91.56 249 GLU A N 1
ATOM 1887 C CA . GLU A 1 249 ? 14.571 -4.248 -25.585 1.00 91.56 249 GLU A CA 1
ATOM 1888 C C . GLU A 1 249 ? 15.199 -4.217 -24.182 1.00 91.56 249 GLU A C 1
ATOM 1890 O O . GLU A 1 249 ? 15.252 -5.246 -23.497 1.00 91.56 249 GLU A O 1
ATOM 1895 N N . PRO A 1 250 ? 15.613 -3.034 -23.685 1.00 95.25 250 PRO A N 1
ATOM 1896 C CA . PRO A 1 250 ? 15.964 -2.854 -22.282 1.00 95.25 250 PRO A CA 1
ATOM 1897 C C . PRO A 1 250 ? 14.874 -3.370 -21.336 1.00 95.25 250 PRO A C 1
ATOM 1899 O O . PRO A 1 250 ? 13.679 -3.106 -21.499 1.00 95.25 250 PRO A O 1
ATOM 1902 N N . SER A 1 251 ? 15.309 -4.106 -20.315 1.00 96.44 251 SER A N 1
ATOM 1903 C CA . SER A 1 251 ? 14.434 -4.668 -19.298 1.00 96.44 251 SER A CA 1
ATOM 1904 C C . SER A 1 251 ? 14.145 -3.646 -18.208 1.00 96.44 251 SER A C 1
ATOM 1906 O O . SER A 1 251 ? 15.034 -3.309 -17.417 1.00 96.44 251 SER A O 1
ATOM 1908 N N . LEU A 1 252 ? 12.889 -3.198 -18.153 1.00 97.94 252 LEU A N 1
ATOM 1909 C CA . LEU A 1 252 ? 12.377 -2.303 -17.122 1.00 97.94 252 LEU A CA 1
ATOM 1910 C C . LEU A 1 252 ? 11.334 -3.024 -16.283 1.00 97.94 252 LEU A C 1
ATOM 1912 O O . LEU A 1 252 ? 10.404 -3.625 -16.821 1.00 97.94 252 LEU A O 1
ATOM 1916 N N . HIS A 1 253 ? 11.459 -2.930 -14.963 1.00 98.25 253 HIS A N 1
ATOM 1917 C CA . HIS A 1 253 ? 10.404 -3.362 -14.051 1.00 98.25 253 HIS A CA 1
ATOM 1918 C C . HIS A 1 253 ? 10.209 -2.365 -12.917 1.00 98.25 253 HIS A C 1
ATOM 1920 O O . HIS A 1 253 ? 11.153 -1.702 -12.475 1.00 98.25 253 HIS A O 1
ATOM 1926 N N . LEU A 1 254 ? 8.965 -2.296 -12.456 1.00 98.19 254 LEU A N 1
ATOM 1927 C CA . LEU A 1 254 ? 8.600 -1.655 -11.204 1.00 98.19 254 LEU A CA 1
ATOM 1928 C C . LEU A 1 254 ? 8.825 -2.663 -10.079 1.00 98.19 254 LEU A C 1
ATOM 1930 O O . LEU A 1 254 ? 8.401 -3.812 -10.196 1.00 98.19 254 LEU A O 1
ATOM 1934 N N . THR A 1 255 ? 9.440 -2.225 -8.990 1.00 97.75 255 THR A N 1
ATOM 1935 C CA . THR A 1 255 ? 9.484 -2.970 -7.729 1.00 97.75 255 THR A CA 1
ATOM 1936 C C . THR A 1 255 ? 8.656 -2.194 -6.726 1.00 97.75 255 THR A C 1
ATOM 1938 O O . THR A 1 255 ? 9.109 -1.167 -6.220 1.00 97.75 255 THR A O 1
ATOM 1941 N N . VAL A 1 256 ? 7.429 -2.655 -6.490 1.00 97.06 256 VAL A N 1
ATOM 1942 C CA . VAL A 1 256 ? 6.488 -2.065 -5.537 1.00 97.06 256 VAL A CA 1
ATOM 1943 C C . VAL A 1 256 ? 6.628 -2.807 -4.210 1.00 97.06 256 VAL A C 1
ATOM 1945 O O . VAL A 1 256 ? 6.160 -3.933 -4.067 1.00 97.06 256 VAL A O 1
ATOM 1948 N N . GLY A 1 257 ? 7.318 -2.190 -3.259 1.00 94.75 257 GLY A N 1
ATOM 1949 C CA . GLY A 1 257 ? 7.485 -2.672 -1.896 1.00 94.75 257 GLY A CA 1
ATOM 1950 C C . GLY A 1 257 ? 6.290 -2.330 -1.010 1.00 94.75 257 GLY A C 1
ATOM 1951 O O . GLY A 1 257 ? 5.757 -1.219 -1.068 1.00 94.75 257 GLY A O 1
ATOM 1952 N N . VAL A 1 258 ? 5.903 -3.292 -0.178 1.00 94.06 258 VAL A N 1
ATOM 1953 C CA . VAL A 1 258 ? 5.007 -3.119 0.965 1.00 94.06 258 VAL A CA 1
ATOM 1954 C C . VAL A 1 258 ? 5.859 -3.291 2.217 1.00 94.06 258 VAL A C 1
ATOM 1956 O O . VAL A 1 258 ? 6.424 -4.358 2.463 1.00 94.06 258 VAL A O 1
ATOM 1959 N N . ASP A 1 259 ? 6.007 -2.222 2.991 1.00 88.69 259 ASP A N 1
ATOM 1960 C CA . ASP A 1 259 ? 6.967 -2.181 4.083 1.00 88.69 259 ASP A CA 1
ATOM 1961 C C . ASP A 1 259 ? 6.314 -2.509 5.431 1.00 88.69 259 ASP A C 1
ATOM 1963 O O . ASP A 1 259 ? 5.522 -1.739 5.978 1.00 88.69 259 ASP A O 1
ATOM 1967 N N . THR A 1 260 ? 6.743 -3.613 6.033 1.00 88.88 260 THR A N 1
ATOM 1968 C CA . THR A 1 260 ? 6.393 -3.982 7.415 1.00 88.88 260 THR A CA 1
ATOM 1969 C C . THR A 1 260 ? 7.609 -3.909 8.339 1.00 88.88 260 THR A C 1
ATOM 1971 O O . THR A 1 260 ? 7.494 -3.501 9.492 1.00 88.88 260 THR A O 1
ATOM 1974 N N . HIS A 1 261 ? 8.809 -4.211 7.839 1.00 83.12 261 HIS A N 1
ATOM 1975 C CA . HIS A 1 261 ? 10.028 -4.244 8.651 1.00 83.12 261 HIS A CA 1
ATOM 1976 C C . HIS A 1 261 ? 10.659 -2.864 8.863 1.00 83.12 261 HIS A C 1
ATOM 1978 O O . HIS A 1 261 ? 10.932 -2.495 10.004 1.00 83.12 261 HIS A O 1
ATOM 1984 N N . LEU A 1 262 ? 10.842 -2.072 7.799 1.00 83.81 262 LEU A N 1
ATOM 1985 C CA . LEU A 1 262 ? 11.457 -0.735 7.881 1.00 83.81 262 LEU A CA 1
ATOM 1986 C C . LEU A 1 262 ? 10.687 0.223 8.796 1.00 83.81 262 LEU A C 1
ATOM 1988 O O . LEU A 1 262 ? 11.290 1.014 9.517 1.00 83.81 262 LEU A O 1
ATOM 1992 N N . TRP A 1 263 ? 9.360 0.107 8.811 1.00 86.94 263 TRP A N 1
ATOM 1993 C CA . TRP A 1 263 ? 8.475 0.907 9.661 1.00 86.94 263 TRP A CA 1
ATOM 1994 C C . TRP A 1 263 ? 8.192 0.266 11.023 1.00 86.94 263 TRP A C 1
ATOM 1996 O O . TRP A 1 263 ? 7.326 0.738 11.755 1.00 86.94 263 TRP A O 1
ATOM 2006 N N . SER A 1 264 ? 8.931 -0.785 11.395 1.00 88.69 264 SER A N 1
ATOM 2007 C CA . SER A 1 264 ? 8.807 -1.453 12.697 1.00 88.69 264 SER A CA 1
ATOM 2008 C C . SER A 1 264 ? 7.408 -2.032 12.984 1.00 88.69 264 SER A C 1
ATOM 2010 O O . SER A 1 264 ? 6.959 -2.070 14.128 1.00 88.69 264 SER A O 1
ATOM 2012 N N . LEU A 1 265 ? 6.719 -2.517 11.949 1.00 91.19 265 LEU A N 1
ATOM 2013 C CA . LEU A 1 265 ? 5.358 -3.064 11.992 1.00 91.19 265 LEU A CA 1
ATOM 2014 C C . LEU A 1 265 ? 5.351 -4.603 12.056 1.00 91.19 265 LEU A C 1
ATOM 2016 O O . LEU A 1 265 ? 4.584 -5.258 11.353 1.00 91.19 265 LEU A O 1
ATOM 2020 N N . SER A 1 266 ? 6.197 -5.197 12.904 1.00 89.62 266 SER A N 1
ATOM 2021 C CA . SER A 1 266 ? 6.224 -6.650 13.150 1.00 89.62 266 SER A CA 1
ATOM 2022 C C . SER A 1 266 ? 6.182 -6.987 14.642 1.00 89.62 266 SER A C 1
ATOM 2024 O O . SER A 1 266 ? 6.474 -6.137 15.493 1.00 89.62 266 SER A O 1
ATOM 2026 N N . PHE A 1 267 ? 5.850 -8.236 14.983 1.00 89.94 267 PHE A N 1
ATOM 2027 C CA . PHE A 1 267 ? 5.808 -8.680 16.385 1.00 89.94 267 PHE A CA 1
ATOM 2028 C C . PHE A 1 267 ? 7.166 -8.543 17.099 1.00 89.94 267 PHE A C 1
ATOM 2030 O O . PHE A 1 267 ? 7.206 -8.267 18.299 1.00 89.94 267 PHE A O 1
ATOM 2037 N N . ALA A 1 268 ? 8.279 -8.649 16.371 1.00 87.81 268 ALA A N 1
ATOM 2038 C CA . ALA A 1 268 ? 9.635 -8.470 16.878 1.00 87.81 268 ALA A CA 1
ATOM 2039 C C . ALA A 1 268 ? 9.830 -7.051 17.416 1.00 87.81 268 ALA A C 1
ATOM 2041 O O . ALA A 1 268 ? 10.296 -6.861 18.543 1.00 87.81 268 ALA A O 1
ATOM 2042 N N . HIS A 1 269 ? 9.403 -6.062 16.631 1.00 88.19 269 HIS A N 1
ATOM 2043 C CA . HIS A 1 269 ? 9.479 -4.653 16.989 1.00 88.19 269 HIS A CA 1
ATOM 2044 C C . HIS A 1 269 ? 8.494 -4.300 18.108 1.00 88.19 269 HIS A C 1
ATOM 2046 O O . HIS A 1 269 ? 8.867 -3.611 19.059 1.00 88.19 269 HIS A O 1
ATOM 2052 N N . ALA A 1 270 ? 7.269 -4.839 18.062 1.00 89.88 270 ALA A N 1
ATOM 2053 C CA . ALA A 1 270 ? 6.294 -4.673 19.139 1.00 89.88 270 ALA A CA 1
ATOM 2054 C C . ALA A 1 270 ? 6.829 -5.216 20.479 1.00 89.88 270 ALA A C 1
ATOM 2056 O O . ALA A 1 270 ? 6.767 -4.530 21.503 1.00 89.88 270 ALA A O 1
ATOM 2057 N N . ARG A 1 271 ? 7.444 -6.409 20.467 1.00 89.25 271 ARG A N 1
ATOM 2058 C CA . ARG A 1 271 ? 8.126 -7.000 21.629 1.00 89.25 271 ARG A CA 1
ATOM 2059 C C . ARG A 1 271 ? 9.271 -6.115 22.114 1.00 89.25 271 ARG A C 1
ATOM 2061 O O . ARG A 1 271 ? 9.373 -5.863 23.312 1.00 89.25 271 ARG A O 1
ATOM 2068 N N . GLN A 1 272 ? 10.135 -5.651 21.212 1.00 87.88 272 GLN A N 1
ATOM 2069 C CA . GLN A 1 272 ? 11.258 -4.779 21.560 1.00 87.88 272 GLN A CA 1
ATOM 2070 C C . GLN A 1 272 ? 10.783 -3.498 22.259 1.00 87.88 272 GLN A C 1
ATOM 2072 O O . GLN A 1 272 ? 11.350 -3.120 23.285 1.00 87.88 272 GLN A O 1
ATOM 2077 N N . LEU A 1 273 ? 9.722 -2.864 21.754 1.00 88.38 273 LEU A N 1
ATOM 2078 C CA . LEU A 1 273 ? 9.142 -1.665 22.357 1.00 88.38 273 LEU A CA 1
ATOM 2079 C C . LEU A 1 273 ? 8.537 -1.948 23.741 1.00 88.38 273 LEU A C 1
ATOM 2081 O O . LEU A 1 273 ? 8.731 -1.159 24.669 1.00 88.38 273 LEU A O 1
ATOM 2085 N N . ALA A 1 274 ? 7.832 -3.071 23.902 1.00 88.50 274 ALA A N 1
ATOM 2086 C CA . ALA A 1 274 ? 7.267 -3.483 25.187 1.00 88.50 274 ALA A CA 1
ATOM 2087 C C . ALA A 1 274 ? 8.359 -3.735 26.243 1.00 88.50 274 ALA A C 1
ATOM 2089 O O . ALA A 1 274 ? 8.251 -3.253 27.370 1.00 88.50 274 ALA A O 1
ATOM 2090 N N . LEU A 1 275 ? 9.445 -4.419 25.867 1.00 86.50 275 LEU A N 1
ATOM 2091 C CA . LEU A 1 275 ? 10.590 -4.662 26.749 1.00 86.50 275 LEU A CA 1
ATOM 2092 C C . LEU A 1 275 ? 11.295 -3.362 27.135 1.00 86.50 275 LEU A C 1
ATOM 2094 O O . LEU A 1 275 ? 11.565 -3.149 28.315 1.00 86.50 275 LEU A O 1
ATOM 2098 N N . ALA A 1 276 ? 11.520 -2.465 26.173 1.00 87.75 276 ALA A N 1
ATOM 2099 C CA . ALA A 1 276 ? 12.119 -1.162 26.442 1.00 87.75 276 ALA A CA 1
ATOM 2100 C C . ALA A 1 276 ? 11.279 -0.344 27.439 1.00 87.75 276 ALA A C 1
ATOM 2102 O O . ALA A 1 276 ? 11.824 0.227 28.383 1.00 87.75 276 ALA A O 1
ATOM 2103 N N . ARG A 1 277 ? 9.945 -0.347 27.291 1.00 91.19 277 ARG A N 1
ATOM 2104 C CA . ARG A 1 277 ? 9.013 0.288 28.242 1.00 91.19 277 ARG A CA 1
ATOM 2105 C C . ARG A 1 277 ? 9.066 -0.326 29.640 1.00 91.19 277 ARG A C 1
ATOM 2107 O O . ARG A 1 277 ? 8.877 0.388 30.618 1.00 91.19 277 ARG A O 1
ATOM 2114 N N . ALA A 1 278 ? 9.349 -1.621 29.736 1.00 92.50 278 ALA A N 1
ATOM 2115 C CA . ALA A 1 278 ? 9.528 -2.333 30.998 1.00 92.50 278 ALA A CA 1
ATOM 2116 C C . ALA A 1 278 ? 10.952 -2.214 31.582 1.00 92.50 278 ALA A C 1
ATOM 2118 O O . ALA A 1 278 ? 11.249 -2.851 32.592 1.00 92.50 278 ALA A O 1
ATOM 2119 N N . GLY A 1 279 ? 11.853 -1.445 30.956 1.00 92.06 279 GLY A N 1
ATOM 2120 C CA . GLY A 1 279 ? 13.252 -1.336 31.381 1.00 92.06 279 GLY A CA 1
ATOM 2121 C C . GLY A 1 279 ? 14.070 -2.614 31.158 1.00 92.06 279 GLY A C 1
ATOM 2122 O O . GLY A 1 279 ? 15.080 -2.820 31.828 1.00 92.06 279 GLY A O 1
ATOM 2123 N N . GLN A 1 280 ? 13.637 -3.484 30.242 1.00 87.88 280 GLN A N 1
ATOM 2124 C CA . GLN A 1 280 ? 14.313 -4.733 29.894 1.00 87.88 280 GLN A CA 1
ATOM 2125 C C . GLN A 1 280 ? 15.083 -4.628 28.576 1.00 87.88 280 GLN A C 1
ATOM 2127 O O . GLN A 1 280 ? 14.802 -3.787 27.720 1.00 87.88 280 GLN A O 1
ATOM 2132 N N . THR A 1 281 ? 16.066 -5.511 28.397 1.00 84.31 281 THR A N 1
ATOM 2133 C CA . THR A 1 281 ? 16.829 -5.606 27.152 1.00 84.31 281 THR A CA 1
ATOM 2134 C C . THR A 1 281 ? 16.064 -6.426 26.103 1.00 84.31 281 THR A C 1
ATOM 2136 O O . THR A 1 281 ? 15.372 -7.384 26.447 1.00 84.31 281 THR A O 1
ATOM 2139 N N . PRO A 1 282 ? 16.183 -6.096 24.804 1.00 76.38 282 PRO A N 1
ATOM 2140 C CA . PRO A 1 282 ? 15.440 -6.776 23.739 1.00 76.38 282 PRO A CA 1
ATOM 2141 C C . PRO A 1 282 ? 15.984 -8.168 23.377 1.00 76.38 282 PRO A C 1
ATOM 2143 O O . PRO A 1 282 ? 15.364 -8.880 22.585 1.00 76.38 282 PRO A O 1
ATOM 2146 N N . GLY A 1 283 ? 17.127 -8.571 23.941 1.00 79.25 283 GLY A N 1
ATOM 2147 C CA . GLY A 1 283 ? 17.734 -9.884 23.715 1.00 79.25 283 GLY A CA 1
ATOM 2148 C C . GLY A 1 283 ? 16.918 -11.043 24.293 1.00 79.25 283 GLY A C 1
ATOM 2149 O O . GLY A 1 283 ? 15.874 -10.859 24.926 1.00 79.25 283 GLY A O 1
ATOM 2150 N N . LEU A 1 284 ? 17.391 -12.265 24.060 1.00 82.69 284 LEU A N 1
ATOM 2151 C CA . LEU A 1 284 ? 16.893 -13.429 24.788 1.00 82.69 284 LEU A CA 1
ATOM 2152 C C . LEU A 1 284 ? 17.410 -13.387 26.233 1.00 82.69 284 LEU A C 1
ATOM 2154 O O . LEU A 1 284 ? 18.455 -12.799 26.505 1.00 82.69 284 LEU A O 1
ATOM 2158 N N . ALA A 1 285 ? 16.716 -14.050 27.162 1.00 83.88 285 ALA A N 1
ATOM 2159 C CA . ALA A 1 285 ? 17.128 -14.107 28.571 1.00 83.88 285 ALA A CA 1
ATOM 2160 C C . ALA A 1 285 ? 18.539 -14.702 28.766 1.00 83.88 285 ALA A C 1
ATOM 2162 O O . ALA A 1 285 ? 19.222 -14.384 29.734 1.00 83.88 285 ALA A O 1
ATOM 2163 N N . SER A 1 286 ? 18.995 -15.530 27.821 1.00 84.00 286 SER A N 1
ATOM 2164 C CA . SER A 1 286 ? 20.356 -16.075 27.761 1.00 84.00 286 SER A CA 1
ATOM 2165 C C . SER A 1 286 ? 21.432 -15.050 27.370 1.00 84.00 286 SER A C 1
ATOM 2167 O O . SER A 1 286 ? 22.614 -15.379 27.389 1.00 84.00 286 SER A O 1
ATOM 2169 N N . GLY A 1 287 ? 21.046 -13.837 26.965 1.00 83.31 287 GLY A N 1
ATOM 2170 C CA . GLY A 1 287 ? 21.928 -12.835 26.363 1.00 83.31 287 GLY A CA 1
ATOM 2171 C C . GLY A 1 287 ? 22.202 -13.055 24.870 1.00 83.31 287 GLY A C 1
ATOM 2172 O O . GLY A 1 287 ? 22.863 -12.225 24.248 1.00 83.31 287 GLY A O 1
ATOM 2173 N N . ALA A 1 288 ? 21.691 -14.138 24.275 1.00 82.81 288 ALA A N 1
ATOM 2174 C CA . ALA A 1 288 ? 21.839 -14.414 22.848 1.00 82.81 288 ALA A CA 1
ATOM 2175 C C . ALA A 1 288 ? 20.933 -13.503 21.987 1.00 82.81 288 ALA A C 1
ATOM 2177 O O . ALA A 1 288 ? 19.849 -13.102 22.435 1.00 82.81 288 ALA A O 1
ATOM 2178 N N . PRO A 1 289 ? 21.340 -13.172 20.745 1.00 83.12 289 PRO A N 1
ATOM 2179 C CA . PRO A 1 289 ? 20.498 -12.406 19.834 1.00 83.12 289 PRO A CA 1
ATOM 2180 C C . PRO A 1 289 ? 19.319 -13.251 19.337 1.00 83.12 289 PRO A C 1
ATOM 2182 O O . PRO A 1 289 ? 19.409 -14.475 19.239 1.00 83.12 289 PRO A O 1
ATOM 2185 N N . VAL A 1 290 ? 18.211 -12.597 18.975 1.00 84.38 290 VAL A N 1
ATOM 2186 C CA . VAL A 1 290 ? 16.991 -13.269 18.477 1.00 84.38 290 VAL A CA 1
ATOM 2187 C C . VAL A 1 290 ? 17.225 -14.075 17.195 1.00 84.38 290 VAL A C 1
ATOM 2189 O O . VAL A 1 290 ? 16.490 -15.011 16.918 1.00 84.38 290 VAL A O 1
ATOM 2192 N N . THR A 1 291 ? 18.280 -13.771 16.440 1.00 86.19 291 THR A N 1
ATOM 2193 C CA . THR A 1 291 ? 18.744 -14.533 15.267 1.00 86.19 291 THR A CA 1
ATOM 2194 C C . THR A 1 291 ? 19.245 -15.940 15.606 1.00 86.19 291 THR A C 1
ATOM 2196 O O . THR A 1 291 ? 19.447 -16.742 14.702 1.00 86.19 291 THR A O 1
ATOM 2199 N N . THR A 1 292 ? 19.446 -16.268 16.886 1.00 86.38 292 THR A N 1
ATOM 2200 C CA . THR A 1 292 ? 19.779 -17.637 17.323 1.00 86.38 292 THR A CA 1
ATOM 2201 C C . THR A 1 292 ? 18.563 -18.552 17.460 1.00 86.38 292 THR A C 1
ATOM 2203 O O . THR A 1 292 ? 18.745 -19.755 17.636 1.00 86.38 292 THR A O 1
ATOM 2206 N N . LEU A 1 293 ? 17.345 -18.005 17.377 1.00 85.56 293 LEU A N 1
ATOM 2207 C CA . LEU A 1 293 ? 16.112 -18.791 17.378 1.00 85.56 293 LEU A CA 1
ATOM 2208 C C . LEU A 1 293 ? 16.047 -19.722 16.160 1.00 85.56 293 LEU A C 1
ATOM 2210 O O . LEU A 1 293 ? 16.654 -19.452 15.116 1.00 85.56 293 LEU A O 1
ATOM 2214 N N . ALA A 1 294 ? 15.282 -20.810 16.282 1.00 83.88 294 ALA A N 1
ATOM 2215 C CA . ALA A 1 294 ? 14.973 -21.645 15.128 1.00 83.88 294 ALA A CA 1
ATOM 2216 C C . ALA A 1 294 ? 14.234 -20.813 14.064 1.00 83.88 294 ALA A C 1
ATOM 2218 O O . ALA A 1 294 ? 13.534 -19.857 14.398 1.00 83.88 294 ALA A O 1
ATOM 2219 N N . LEU A 1 295 ? 14.370 -21.178 12.782 1.00 81.00 295 LEU A N 1
ATOM 2220 C CA . LEU A 1 295 ? 13.773 -20.412 11.678 1.00 81.00 295 LEU A CA 1
ATOM 2221 C C . LEU A 1 295 ? 12.267 -20.191 11.886 1.00 81.00 295 LEU A C 1
ATOM 2223 O O . LEU A 1 295 ? 11.800 -19.077 11.708 1.00 81.00 295 LEU A O 1
ATOM 2227 N N . GLU A 1 296 ? 11.531 -21.211 12.327 1.00 81.50 296 GLU A N 1
ATOM 2228 C CA . GLU A 1 296 ? 10.088 -21.116 12.577 1.00 81.50 296 GLU A CA 1
ATOM 2229 C C . GLU A 1 296 ? 9.741 -20.089 13.670 1.00 81.50 296 GLU A C 1
ATOM 2231 O O . GLU A 1 296 ? 8.911 -19.208 13.456 1.00 81.50 296 GLU A O 1
ATOM 2236 N N . GLU A 1 297 ? 10.423 -20.140 14.816 1.00 85.25 297 GLU A N 1
ATOM 2237 C CA . GLU A 1 297 ? 10.224 -19.196 15.924 1.00 85.25 297 GLU A CA 1
ATOM 2238 C C . GLU A 1 297 ? 10.622 -17.771 15.527 1.00 85.25 297 GLU A C 1
ATOM 2240 O O . GLU A 1 297 ? 9.924 -16.803 15.837 1.00 85.25 297 GLU A O 1
ATOM 2245 N N . TRP A 1 298 ? 11.744 -17.640 14.817 1.00 87.25 298 TRP A N 1
ATOM 2246 C CA . TRP A 1 298 ? 12.215 -16.362 14.307 1.00 87.25 298 TRP A CA 1
ATOM 2247 C C . TRP A 1 298 ? 11.222 -15.768 13.305 1.00 87.25 298 TRP A C 1
ATOM 2249 O O . TRP A 1 298 ? 10.917 -14.579 13.399 1.00 87.25 298 TRP A O 1
ATOM 2259 N N . SER A 1 299 ? 10.681 -16.582 12.396 1.00 84.06 299 SER A N 1
ATOM 2260 C CA . SER A 1 299 ? 9.678 -16.170 11.412 1.00 84.06 299 SER A CA 1
ATOM 2261 C C . SER A 1 299 ? 8.370 -15.747 12.073 1.00 84.06 299 SER A C 1
ATOM 2263 O O . SER A 1 299 ? 7.810 -14.729 11.682 1.00 84.06 299 SER A O 1
ATOM 2265 N N . LEU A 1 300 ? 7.905 -16.457 13.107 1.00 84.94 300 LEU A N 1
ATOM 2266 C CA . LEU A 1 300 ? 6.727 -16.045 13.880 1.00 84.94 300 LEU A CA 1
ATOM 2267 C C . LEU A 1 300 ? 6.949 -14.699 14.572 1.00 84.94 300 LEU A C 1
ATOM 2269 O O . LEU A 1 300 ? 6.076 -13.834 14.543 1.00 84.94 300 LEU A O 1
ATOM 2273 N N . LEU A 1 301 ? 8.130 -14.495 15.161 1.00 87.75 301 LEU A N 1
ATOM 2274 C CA . LEU A 1 301 ? 8.472 -13.227 15.795 1.00 87.75 301 LEU A CA 1
ATOM 2275 C C . LEU A 1 301 ? 8.551 -12.090 14.768 1.00 87.75 301 LEU A C 1
ATOM 2277 O O . LEU A 1 301 ? 8.154 -10.974 15.068 1.00 87.75 301 LEU A O 1
ATOM 2281 N N . HIS A 1 302 ? 9.035 -12.349 13.558 1.00 88.19 302 HIS A N 1
ATOM 2282 C CA . HIS A 1 302 ? 9.157 -11.328 12.517 1.00 88.19 302 HIS A CA 1
ATOM 2283 C C . HIS A 1 302 ? 7.930 -11.222 11.609 1.00 88.19 302 HIS A C 1
ATOM 2285 O O . HIS A 1 302 ? 7.946 -10.409 10.689 1.00 88.19 302 HIS A O 1
ATOM 2291 N N . ALA A 1 303 ? 6.857 -11.964 11.893 1.00 87.94 303 ALA A N 1
ATOM 2292 C CA . ALA A 1 303 ? 5.602 -11.830 11.176 1.00 87.94 303 ALA A CA 1
ATOM 2293 C C . ALA A 1 303 ? 5.055 -10.393 11.298 1.00 87.94 303 ALA A C 1
ATOM 2295 O O . ALA A 1 303 ? 5.206 -9.751 12.352 1.00 87.94 303 ALA A O 1
ATOM 2296 N N . PRO A 1 304 ? 4.428 -9.874 10.231 1.00 90.06 304 PRO A N 1
ATOM 2297 C CA . PRO A 1 304 ? 3.865 -8.535 10.236 1.00 90.06 304 PRO A CA 1
ATOM 2298 C C . PRO A 1 304 ? 2.724 -8.421 11.251 1.00 90.06 304 PRO A C 1
ATOM 2300 O O . PRO A 1 304 ? 1.998 -9.383 11.516 1.00 90.06 304 PRO A O 1
ATOM 2303 N N . LEU A 1 305 ? 2.567 -7.229 11.826 1.00 89.38 305 LEU A N 1
ATOM 2304 C CA . LEU A 1 305 ? 1.413 -6.918 12.661 1.00 89.38 305 LEU A CA 1
ATOM 2305 C C . LEU A 1 305 ? 0.128 -6.959 11.816 1.00 89.38 305 LEU A C 1
ATOM 2307 O O . LEU A 1 305 ? 0.175 -6.652 10.622 1.00 89.38 305 LEU A O 1
ATOM 2311 N N . PRO A 1 306 ? -1.025 -7.283 12.427 1.00 87.88 306 PRO A N 1
ATOM 2312 C CA . PRO A 1 306 ? -2.318 -7.307 11.749 1.00 87.88 306 PRO A CA 1
ATOM 2313 C C . PRO A 1 306 ? -2.825 -5.881 11.473 1.00 87.88 306 PRO A C 1
ATOM 2315 O O . PRO A 1 306 ? -3.777 -5.409 12.089 1.00 87.88 306 PRO A O 1
ATOM 2318 N N . LEU A 1 307 ? -2.152 -5.166 10.574 1.00 86.31 307 LEU A N 1
ATOM 2319 C CA . LEU A 1 307 ? -2.470 -3.802 10.160 1.00 86.31 307 LEU A CA 1
ATOM 2320 C C . LEU A 1 307 ? -2.824 -3.772 8.674 1.00 86.31 307 LEU A C 1
ATOM 2322 O O . LEU A 1 307 ? -2.346 -4.590 7.885 1.00 86.31 307 LEU A O 1
ATOM 2326 N N . GLY A 1 308 ? -3.665 -2.810 8.296 1.00 89.00 308 GLY A N 1
ATOM 2327 C CA . GLY A 1 308 ? -4.153 -2.683 6.928 1.00 89.00 308 GLY A CA 1
ATOM 2328 C C . GLY A 1 308 ? -4.824 -3.968 6.442 1.00 89.00 308 GLY A C 1
ATOM 2329 O O . GLY A 1 308 ? -5.605 -4.577 7.173 1.00 89.00 308 GLY A O 1
ATOM 2330 N N . PHE A 1 309 ? -4.485 -4.415 5.235 1.00 88.19 309 PHE A N 1
ATOM 2331 C CA . PHE A 1 309 ? -5.073 -5.621 4.641 1.00 88.19 309 PHE A CA 1
ATOM 2332 C C . PHE A 1 309 ? -4.750 -6.925 5.401 1.00 88.19 309 PHE A C 1
ATOM 2334 O O . PHE A 1 309 ? -5.470 -7.908 5.263 1.00 88.19 309 PHE A O 1
ATOM 2341 N N . LEU A 1 310 ? -3.711 -6.933 6.246 1.00 86.56 310 LEU A N 1
ATOM 2342 C CA . LEU A 1 310 ? -3.352 -8.078 7.096 1.00 86.56 310 LEU A CA 1
ATOM 2343 C C . LEU A 1 310 ? -4.194 -8.151 8.379 1.00 86.56 310 LEU A C 1
ATOM 2345 O O . LEU A 1 310 ? -4.211 -9.175 9.060 1.00 86.56 310 LEU A O 1
ATOM 2349 N N . GLY A 1 311 ? -4.852 -7.047 8.737 1.00 73.75 311 GLY A N 1
ATOM 2350 C CA . GLY A 1 311 ? -5.655 -6.909 9.949 1.00 73.75 311 GLY A CA 1
ATOM 2351 C C . GLY A 1 311 ? -7.152 -7.112 9.755 1.00 73.75 311 GLY A C 1
ATOM 2352 O O . GLY A 1 311 ? -7.865 -7.141 10.755 1.00 73.75 311 GLY A O 1
ATOM 2353 N N . ALA A 1 312 ? -7.623 -7.273 8.514 1.00 63.22 312 ALA A N 1
ATOM 2354 C CA . ALA A 1 312 ? -9.051 -7.333 8.194 1.00 63.22 312 ALA A CA 1
ATOM 2355 C C . ALA A 1 312 ? -9.804 -8.412 9.003 1.00 63.22 312 ALA A C 1
ATOM 2357 O O . ALA A 1 312 ? -10.888 -8.144 9.514 1.00 63.22 312 ALA A O 1
ATOM 2358 N N . ASP A 1 313 ? -9.189 -9.584 9.215 1.00 51.75 313 ASP A N 1
ATOM 2359 C CA . ASP A 1 313 ? -9.771 -10.678 10.014 1.00 51.75 313 ASP A CA 1
ATOM 2360 C C . ASP A 1 313 ? -9.341 -10.652 11.495 1.00 51.75 313 ASP A C 1
ATOM 2362 O O . ASP A 1 313 ? -10.086 -11.050 12.394 1.00 51.75 313 ASP A O 1
ATOM 2366 N N . ALA A 1 314 ? -8.121 -10.186 11.776 1.00 46.00 314 ALA A N 1
ATOM 2367 C CA . ALA A 1 314 ? -7.541 -10.192 13.118 1.00 46.00 314 ALA A CA 1
ATOM 2368 C C . ALA A 1 314 ? -8.099 -9.079 14.018 1.00 46.00 314 ALA A C 1
ATOM 2370 O O . ALA A 1 314 ? -8.182 -9.283 15.227 1.00 46.00 314 ALA A O 1
ATOM 2371 N N . GLY A 1 315 ? -8.536 -7.949 13.449 1.00 44.47 315 GLY A N 1
ATOM 2372 C CA . GLY A 1 315 ? -9.275 -6.917 14.178 1.00 44.47 315 GLY A CA 1
ATOM 2373 C C . GLY A 1 315 ? -10.539 -7.490 14.819 1.00 44.47 315 GLY A C 1
ATOM 2374 O O . GLY A 1 315 ? -10.721 -7.368 16.025 1.00 44.47 315 GLY A O 1
ATOM 2375 N N . ALA A 1 316 ? -11.327 -8.256 14.057 1.00 40.50 316 ALA A N 1
ATOM 2376 C CA . ALA A 1 316 ? -12.539 -8.905 14.558 1.00 40.50 316 ALA A CA 1
ATOM 2377 C C . ALA A 1 316 ? -12.255 -9.938 15.668 1.00 40.50 316 ALA A C 1
ATOM 2379 O O . ALA A 1 316 ? -13.005 -10.035 16.639 1.00 40.50 316 ALA A O 1
ATOM 2380 N N . ALA A 1 317 ? -11.161 -10.700 15.560 1.00 36.59 317 ALA A N 1
ATOM 2381 C CA . ALA A 1 317 ? -10.784 -11.704 16.557 1.00 36.59 317 ALA A CA 1
ATOM 2382 C C . ALA A 1 317 ? -10.193 -11.092 17.842 1.00 36.59 317 ALA A C 1
ATOM 2384 O O . ALA A 1 317 ? -10.489 -11.566 18.940 1.00 36.59 317 ALA A O 1
ATOM 2385 N N . LEU A 1 318 ? -9.374 -10.039 17.724 1.00 38.62 318 LEU A N 1
ATOM 2386 C CA . LEU A 1 318 ? -8.802 -9.330 18.871 1.00 38.62 318 LEU A CA 1
ATOM 2387 C C . LEU A 1 318 ? -9.880 -8.528 19.610 1.00 38.62 318 LEU A C 1
ATOM 2389 O O . LEU A 1 318 ? -9.880 -8.498 20.839 1.00 38.62 318 LEU A O 1
ATOM 2393 N N . GLU A 1 319 ? -10.838 -7.952 18.881 1.00 40.25 319 GLU A N 1
ATOM 2394 C CA . GLU A 1 319 ? -12.025 -7.316 19.455 1.00 40.25 319 GLU A CA 1
ATOM 2395 C C . GLU A 1 319 ? -12.937 -8.331 20.146 1.00 40.25 319 GLU A C 1
ATOM 2397 O O . GLU A 1 319 ? -13.367 -8.085 21.270 1.00 40.25 319 GLU A O 1
ATOM 2402 N N . ALA A 1 320 ? -13.161 -9.508 19.555 1.00 37.25 320 ALA A N 1
ATOM 2403 C CA . ALA A 1 320 ? -13.918 -10.581 20.199 1.00 37.25 320 ALA A CA 1
ATOM 2404 C C . ALA A 1 320 ? -13.231 -11.102 21.477 1.00 37.25 320 ALA A C 1
ATOM 2406 O O . ALA A 1 320 ? -13.897 -11.333 22.487 1.00 37.25 320 ALA A O 1
ATOM 2407 N N . ALA A 1 321 ? -11.902 -11.253 21.466 1.00 35.28 321 ALA A N 1
ATOM 2408 C CA . ALA A 1 321 ? -11.126 -11.685 22.629 1.00 35.28 321 ALA A CA 1
ATOM 2409 C C . ALA A 1 321 ? -11.067 -10.608 23.728 1.00 35.28 321 ALA A C 1
ATOM 2411 O O . ALA A 1 321 ? -11.203 -10.922 24.910 1.00 35.28 321 ALA A O 1
ATOM 2412 N N . SER A 1 322 ? -10.924 -9.337 23.343 1.00 38.47 322 SER A N 1
ATOM 2413 C CA . SER A 1 322 ? -10.983 -8.187 24.251 1.00 38.47 322 SER A CA 1
ATOM 2414 C C . SER A 1 322 ? -12.376 -8.034 24.876 1.00 38.47 322 SER A C 1
ATOM 2416 O O . SER A 1 322 ? -12.496 -7.867 26.088 1.00 38.47 322 SER A O 1
ATOM 2418 N N . ALA A 1 323 ? -13.441 -8.208 24.085 1.00 39.09 323 ALA A N 1
ATOM 2419 C CA . ALA A 1 323 ? -14.823 -8.211 24.559 1.00 39.09 323 ALA A CA 1
ATOM 2420 C C . ALA A 1 323 ? -15.115 -9.387 25.506 1.00 39.09 323 ALA A C 1
ATOM 2422 O O . ALA A 1 323 ? -15.808 -9.210 26.508 1.00 39.09 323 ALA A O 1
ATOM 2423 N N . ALA A 1 324 ? -14.557 -10.573 25.243 1.00 35.84 324 ALA A N 1
ATOM 2424 C CA . ALA A 1 324 ? -14.681 -11.728 26.130 1.00 35.84 324 ALA A CA 1
ATOM 2425 C C . ALA A 1 324 ? -13.961 -11.507 27.474 1.00 35.84 324 ALA A C 1
ATOM 2427 O O . ALA A 1 324 ? -14.544 -11.759 28.529 1.00 35.84 324 ALA A O 1
ATOM 2428 N N . ALA A 1 325 ? -12.739 -10.964 27.453 1.00 38.41 325 ALA A N 1
ATOM 2429 C CA . ALA A 1 325 ? -11.977 -10.651 28.663 1.00 38.41 325 ALA A CA 1
ATOM 2430 C C . ALA A 1 325 ? -12.621 -9.518 29.487 1.00 38.41 325 ALA A C 1
ATOM 2432 O O . ALA A 1 325 ? -12.684 -9.595 30.716 1.00 38.41 325 ALA A O 1
ATOM 2433 N N . ALA A 1 326 ? -13.157 -8.489 28.822 1.00 41.50 326 ALA A N 1
ATOM 2434 C CA . ALA A 1 326 ? -13.907 -7.412 29.465 1.00 41.50 326 ALA A CA 1
ATOM 2435 C C . ALA A 1 326 ? -15.234 -7.914 30.063 1.00 41.50 326 ALA A C 1
ATOM 2437 O O . ALA A 1 326 ? -15.606 -7.508 31.163 1.00 41.50 326 ALA A O 1
ATOM 2438 N N . SER A 1 327 ? -15.913 -8.847 29.387 1.00 42.59 327 SER A N 1
ATOM 2439 C CA . SER A 1 327 ? -17.121 -9.520 29.879 1.00 42.59 327 SER A CA 1
ATOM 2440 C C . SER A 1 327 ? -16.847 -10.353 31.135 1.00 42.59 327 SER A C 1
ATOM 2442 O O . SER A 1 327 ? -17.590 -10.245 32.109 1.00 42.59 327 SER A O 1
ATOM 2444 N N . GLU A 1 328 ? -15.778 -11.155 31.159 1.00 46.81 328 GLU A N 1
ATOM 2445 C CA . GLU A 1 328 ? -15.392 -11.926 32.352 1.00 46.81 328 GLU A CA 1
ATOM 2446 C C . GLU A 1 328 ? -14.988 -11.019 33.522 1.00 46.81 328 GLU A C 1
ATOM 2448 O O . GLU A 1 328 ? -15.435 -11.238 34.650 1.00 46.81 328 GLU A O 1
ATOM 2453 N N . GLY A 1 329 ? -14.217 -9.958 33.259 1.00 43.28 329 GLY A N 1
ATOM 2454 C CA . GLY A 1 329 ? -13.858 -8.961 34.271 1.00 43.28 329 GLY A CA 1
ATOM 2455 C C . GLY A 1 329 ? -15.075 -8.227 34.848 1.00 43.28 329 GLY A C 1
ATOM 2456 O O . GLY A 1 329 ? -15.165 -8.035 36.062 1.00 43.28 329 GLY A O 1
ATOM 2457 N N . ALA A 1 330 ? -16.050 -7.875 34.005 1.00 40.78 330 ALA A N 1
ATOM 2458 C CA . ALA A 1 330 ? -17.299 -7.241 34.424 1.00 40.78 330 ALA A CA 1
ATOM 2459 C C . ALA A 1 330 ? -18.213 -8.197 35.213 1.00 40.78 330 ALA A C 1
ATOM 2461 O O . ALA A 1 330 ? -18.822 -7.790 36.205 1.00 40.78 330 ALA A O 1
ATOM 2462 N N . LEU A 1 331 ? -18.281 -9.475 34.823 1.00 46.41 331 LEU A N 1
ATOM 2463 C CA . LEU A 1 331 ? -19.022 -10.518 35.542 1.00 46.41 331 LEU A CA 1
ATOM 2464 C C . LEU A 1 331 ? -18.438 -10.778 36.935 1.00 46.41 331 LEU A C 1
ATOM 2466 O O . LEU A 1 331 ? -19.198 -10.881 37.902 1.00 46.41 331 LEU A O 1
ATOM 2470 N N . GLU A 1 332 ? -17.112 -10.834 37.062 1.00 47.22 332 GLU A N 1
ATOM 2471 C CA . GLU A 1 332 ? -16.448 -11.029 38.354 1.00 47.22 332 GLU A CA 1
ATOM 2472 C C . GLU A 1 332 ? -16.581 -9.790 39.255 1.00 47.22 332 GLU A C 1
ATOM 2474 O O . GLU A 1 332 ? -16.905 -9.914 40.438 1.00 47.22 332 GLU A O 1
ATOM 2479 N N . ALA A 1 333 ? -16.459 -8.580 38.696 1.00 42.31 333 ALA A N 1
ATOM 2480 C CA . ALA A 1 333 ? -16.706 -7.336 39.426 1.00 42.31 333 ALA A CA 1
ATOM 2481 C C . ALA A 1 333 ? -18.162 -7.230 39.924 1.00 42.31 333 ALA A C 1
ATOM 2483 O O . ALA A 1 333 ? -18.401 -6.881 41.083 1.00 42.31 333 ALA A O 1
ATOM 2484 N N . ALA A 1 334 ? -19.145 -7.602 39.096 1.00 45.94 334 ALA A N 1
ATOM 2485 C CA . ALA A 1 334 ? -20.557 -7.636 39.482 1.00 45.94 334 ALA A CA 1
ATOM 2486 C C . ALA A 1 334 ? -20.840 -8.693 40.565 1.00 45.94 334 ALA A C 1
ATOM 2488 O O . ALA A 1 334 ? -21.630 -8.462 41.485 1.00 45.94 334 ALA A O 1
ATOM 2489 N N . ARG A 1 335 ? -20.173 -9.850 40.495 1.00 55.72 335 ARG A N 1
ATOM 2490 C CA . ARG A 1 335 ? -20.272 -10.916 41.499 1.00 55.72 335 ARG A CA 1
ATOM 2491 C C . ARG A 1 335 ? -19.697 -10.472 42.849 1.00 55.72 335 ARG A C 1
ATOM 2493 O O . ARG A 1 335 ? -20.332 -10.712 43.878 1.00 55.72 335 ARG A O 1
ATOM 2500 N N . LEU A 1 336 ? -18.551 -9.790 42.848 1.00 51.00 336 LEU A N 1
ATOM 2501 C CA . LEU A 1 336 ? -17.930 -9.221 44.048 1.00 51.00 336 LEU A CA 1
ATOM 2502 C C . LEU A 1 336 ? -18.778 -8.095 44.658 1.00 51.00 336 LEU A C 1
ATOM 2504 O O . LEU A 1 336 ? -18.970 -8.075 45.874 1.00 51.00 336 LEU A O 1
ATOM 2508 N N . ALA A 1 337 ? -19.363 -7.219 43.834 1.00 48.44 337 ALA A N 1
ATOM 2509 C CA . ALA A 1 337 ? -20.273 -6.168 44.294 1.00 48.44 337 ALA A CA 1
ATOM 2510 C C . ALA A 1 337 ? -21.521 -6.748 44.985 1.00 48.44 337 ALA A C 1
ATOM 2512 O O . ALA A 1 337 ? -21.881 -6.331 46.086 1.00 48.44 337 ALA A O 1
ATOM 2513 N N . LYS A 1 338 ? -22.130 -7.787 44.399 1.00 56.34 338 LYS A N 1
ATOM 2514 C CA . LYS A 1 338 ? -23.311 -8.459 44.964 1.00 56.34 338 LYS A CA 1
ATOM 2515 C C . LYS A 1 338 ? -22.998 -9.218 46.260 1.00 56.34 338 LYS A C 1
ATOM 2517 O O . LYS A 1 338 ? -23.824 -9.268 47.171 1.00 56.34 338 LYS A O 1
ATOM 2522 N N . ALA A 1 339 ? -21.799 -9.798 46.364 1.00 57.34 339 ALA A N 1
ATOM 2523 C CA . ALA A 1 339 ? -21.319 -10.429 47.594 1.00 57.34 339 ALA A CA 1
ATOM 2524 C C . ALA A 1 339 ? -21.075 -9.400 48.713 1.00 57.34 339 ALA A C 1
ATOM 2526 O O . ALA A 1 339 ? -21.403 -9.668 49.871 1.00 57.34 339 ALA A O 1
ATOM 2527 N N . ALA A 1 340 ? -20.558 -8.216 48.370 1.00 50.56 340 ALA A N 1
ATOM 2528 C CA . ALA A 1 340 ? -20.362 -7.115 49.309 1.00 50.56 340 ALA A CA 1
ATOM 2529 C C . ALA A 1 340 ? -21.698 -6.539 49.818 1.00 50.56 340 ALA A C 1
ATOM 2531 O O . ALA A 1 340 ? -21.851 -6.333 51.021 1.00 50.56 340 ALA A O 1
ATOM 2532 N N . GLU A 1 341 ? -22.699 -6.356 48.950 1.00 54.38 341 GLU A N 1
ATOM 2533 C CA . GLU A 1 341 ? -24.046 -5.917 49.354 1.00 54.38 341 GLU A CA 1
ATOM 2534 C C . GLU A 1 341 ? -24.713 -6.901 50.329 1.00 54.38 341 GLU A C 1
ATOM 2536 O O . GLU A 1 341 ? -25.229 -6.494 51.373 1.00 54.38 341 GLU A O 1
ATOM 2541 N N . ALA A 1 342 ? -24.623 -8.205 50.048 1.00 58.09 342 ALA A N 1
ATOM 2542 C CA . ALA A 1 342 ? -25.171 -9.248 50.915 1.00 58.09 342 ALA A CA 1
ATOM 2543 C C . ALA A 1 342 ? -24.470 -9.330 52.288 1.00 58.09 342 ALA A C 1
ATOM 2545 O O . ALA A 1 342 ? -25.088 -9.735 53.276 1.00 58.09 342 ALA A O 1
ATOM 2546 N N . ALA A 1 343 ? -23.189 -8.953 52.371 1.00 55.16 343 ALA A N 1
ATOM 2547 C CA . ALA A 1 343 ? -22.459 -8.868 53.634 1.00 55.16 343 ALA A CA 1
ATOM 2548 C C . ALA A 1 343 ? -22.915 -7.662 54.479 1.00 55.16 343 ALA A C 1
ATOM 2550 O O . ALA A 1 343 ? -23.090 -7.793 55.690 1.00 55.16 343 ALA A O 1
ATOM 2551 N N . VAL A 1 344 ? -23.199 -6.519 53.842 1.00 55.59 344 VAL A N 1
ATOM 2552 C CA . VAL A 1 344 ? -23.678 -5.285 54.501 1.00 55.59 344 VAL A CA 1
ATOM 2553 C C . VAL A 1 344 ? -25.100 -5.431 55.064 1.00 55.59 344 VAL A C 1
ATOM 2555 O O . VAL A 1 344 ? -25.439 -4.808 56.077 1.00 55.59 344 VAL A O 1
ATOM 2558 N N . GLU A 1 345 ? -25.947 -6.264 54.455 1.00 58.03 345 GLU A N 1
ATOM 2559 C CA . GLU A 1 345 ? -27.288 -6.564 54.982 1.00 58.03 345 GLU A CA 1
ATOM 2560 C C . GLU A 1 345 ? -27.270 -7.424 56.255 1.00 58.03 345 GLU A C 1
ATOM 2562 O O . GLU A 1 345 ? -28.210 -7.348 57.045 1.00 58.03 3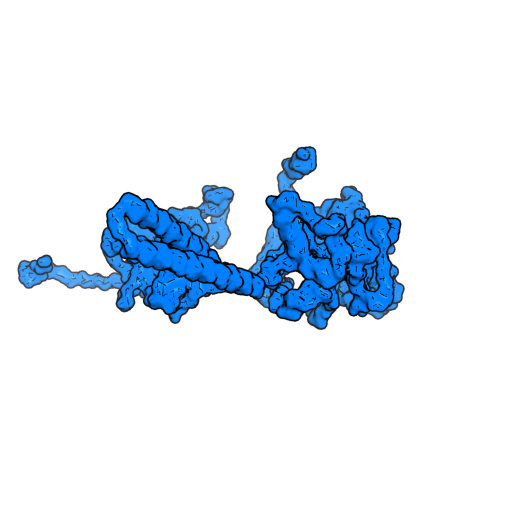45 GLU A O 1
ATOM 2567 N N . ARG A 1 346 ? -26.200 -8.195 56.495 1.00 57.72 346 ARG A N 1
ATOM 2568 C CA . ARG A 1 346 ? -26.086 -9.108 57.647 1.00 57.72 346 ARG A CA 1
ATOM 2569 C C . ARG A 1 346 ? -25.507 -8.471 58.917 1.00 57.72 346 ARG A C 1
ATOM 2571 O O . ARG A 1 346 ? -25.595 -9.093 59.971 1.00 57.72 346 ARG A O 1
ATOM 2578 N N . GLU A 1 347 ? -24.946 -7.262 58.852 1.00 54.66 347 GLU A N 1
ATOM 2579 C CA . GLU A 1 347 ? -24.410 -6.558 60.030 1.00 54.66 347 GLU A CA 1
ATOM 2580 C C . GLU A 1 347 ? -25.448 -5.647 60.718 1.00 54.66 347 GLU A C 1
ATOM 2582 O O . GLU A 1 347 ? -26.090 -4.796 60.081 1.00 54.66 347 GLU A O 1
ATOM 2587 N N . GLU A 1 348 ? -25.573 -5.784 62.044 1.00 49.38 348 GLU A N 1
ATOM 2588 C CA . GLU A 1 348 ? -26.368 -4.898 62.905 1.00 49.38 348 GLU A CA 1
ATOM 2589 C C . GLU A 1 348 ? -25.709 -3.515 63.078 1.00 49.38 348 GLU A C 1
ATOM 2591 O O . GLU A 1 348 ? -24.496 -3.345 62.986 1.00 49.38 348 GLU A O 1
ATOM 2596 N N . ALA A 1 349 ? -26.543 -2.487 63.251 1.00 50.62 349 ALA A N 1
ATOM 2597 C CA . ALA A 1 349 ? -26.206 -1.084 63.022 1.00 50.62 349 ALA A CA 1
ATOM 2598 C C . ALA A 1 349 ? -25.034 -0.540 63.873 1.00 50.62 349 ALA A C 1
ATOM 2600 O O . ALA A 1 349 ? -25.108 -0.487 65.098 1.00 50.62 349 ALA A O 1
ATOM 2601 N N . GLY A 1 350 ? -24.002 -0.018 63.196 1.00 57.78 350 GLY A N 1
ATOM 2602 C CA . GLY A 1 350 ? -22.866 0.694 63.793 1.00 57.78 350 GLY A CA 1
ATOM 2603 C C . GLY A 1 350 ? -22.065 1.517 62.763 1.00 57.78 350 GLY A C 1
ATOM 2604 O O . GLY A 1 350 ? -22.345 1.433 61.565 1.00 57.78 350 GLY A O 1
ATOM 2605 N N . PRO A 1 351 ? -21.075 2.328 63.192 1.00 54.31 351 PRO A N 1
ATOM 2606 C CA . PRO A 1 351 ? -20.290 3.212 62.314 1.00 54.31 351 PRO A CA 1
ATOM 2607 C C . PRO A 1 351 ? -19.536 2.478 61.186 1.00 54.31 351 PRO A C 1
ATOM 2609 O O . PRO A 1 351 ? -19.437 3.020 60.087 1.00 54.31 351 PRO A O 1
ATOM 2612 N N . ALA A 1 352 ? -19.134 1.219 61.399 1.00 54.19 352 ALA A N 1
ATOM 2613 C CA . ALA A 1 352 ? -18.497 0.363 60.388 1.00 54.19 352 ALA A CA 1
ATOM 2614 C C . ALA A 1 352 ? -19.392 0.096 59.158 1.00 54.19 352 ALA A C 1
ATOM 2616 O O . ALA A 1 352 ? -18.920 0.088 58.021 1.00 54.19 352 ALA A O 1
ATOM 2617 N N . LYS A 1 353 ? -20.716 0.008 59.353 1.00 58.12 353 LYS A N 1
ATOM 2618 C CA . LYS A 1 353 ? -21.695 -0.170 58.267 1.00 58.12 353 LYS A CA 1
ATOM 2619 C C . LYS A 1 353 ? -21.728 1.026 57.312 1.00 58.12 353 LYS A C 1
ATOM 2621 O O . LYS A 1 353 ? -22.072 0.886 56.141 1.00 58.12 353 LYS A O 1
ATOM 2626 N N . LYS A 1 354 ? -21.388 2.221 57.805 1.00 55.56 354 LYS A N 1
ATOM 2627 C CA . LYS A 1 354 ? -21.393 3.460 57.017 1.00 55.56 354 LYS A CA 1
ATOM 2628 C C . LYS A 1 354 ? -20.162 3.551 56.111 1.00 55.56 354 LYS A C 1
ATOM 2630 O O . LYS A 1 354 ? -20.302 3.964 54.963 1.00 55.56 354 LYS A O 1
ATOM 2635 N N . GLU A 1 355 ? -19.004 3.106 56.598 1.00 57.72 355 GLU A N 1
ATOM 2636 C CA . GLU A 1 355 ? -17.759 3.015 55.821 1.00 57.72 355 GLU A CA 1
ATOM 2637 C C . GLU A 1 355 ? -17.818 1.888 54.782 1.00 57.72 355 GLU A C 1
ATOM 2639 O O . GLU A 1 355 ? -17.524 2.125 53.612 1.00 57.72 355 GLU A O 1
ATOM 2644 N N . ALA A 1 356 ? -18.322 0.704 55.153 1.00 53.78 356 ALA A N 1
ATOM 2645 C CA . ALA A 1 356 ? -18.520 -0.405 54.215 1.00 53.78 356 ALA A CA 1
ATOM 2646 C C . ALA A 1 356 ? -19.487 -0.038 53.072 1.00 53.78 356 ALA A C 1
ATOM 2648 O O . ALA A 1 356 ? -19.248 -0.362 51.909 1.00 53.78 356 ALA A O 1
ATOM 2649 N N . LYS A 1 357 ? -20.554 0.714 53.379 1.00 54.56 357 LYS A N 1
ATOM 2650 C CA . LYS A 1 357 ? -21.513 1.205 52.378 1.00 54.56 357 LYS A CA 1
ATOM 2651 C C . LYS A 1 357 ? -20.919 2.283 51.463 1.00 54.56 357 LYS A C 1
ATOM 2653 O O . LYS A 1 357 ? -21.326 2.378 50.309 1.00 54.56 357 LYS A O 1
ATOM 2658 N N . ALA A 1 358 ? -19.970 3.085 51.952 1.00 62.12 358 ALA A N 1
ATOM 2659 C CA . ALA A 1 358 ? -19.256 4.066 51.137 1.00 62.12 358 ALA A CA 1
ATOM 2660 C C . ALA A 1 358 ? -18.274 3.382 50.171 1.00 62.12 358 ALA A C 1
ATOM 2662 O O . ALA A 1 358 ? -18.314 3.671 48.978 1.00 62.12 358 ALA A O 1
ATOM 2663 N N . ALA A 1 359 ? -17.490 2.413 50.655 1.00 56.25 359 ALA A N 1
ATOM 2664 C CA . ALA A 1 359 ? -16.556 1.642 49.834 1.00 56.25 359 ALA A CA 1
ATOM 2665 C C . ALA A 1 359 ? -17.272 0.808 48.753 1.00 56.25 359 ALA A C 1
ATOM 2667 O O . ALA A 1 359 ? -16.856 0.801 47.597 1.00 56.25 359 ALA A O 1
ATOM 2668 N N . ALA A 1 360 ? -18.402 0.172 49.088 1.00 52.88 360 ALA A N 1
ATOM 2669 C CA . ALA A 1 360 ? -19.216 -0.560 48.114 1.00 52.88 360 ALA A CA 1
ATOM 2670 C C . ALA A 1 360 ? -19.796 0.362 47.024 1.00 52.88 360 ALA A C 1
ATOM 2672 O O . ALA A 1 360 ? -19.840 -0.005 45.851 1.00 52.88 360 ALA A O 1
ATOM 2673 N N . LYS A 1 361 ? -20.200 1.586 47.393 1.00 55.56 361 LYS A N 1
ATOM 2674 C CA . LYS A 1 361 ? -20.712 2.586 46.447 1.00 55.56 361 LYS A CA 1
ATOM 2675 C C . LYS A 1 361 ? -19.616 3.115 45.517 1.00 55.56 361 LYS A C 1
ATOM 2677 O O . LYS A 1 361 ? -19.898 3.387 44.353 1.00 55.56 361 LYS A O 1
ATOM 2682 N N . GLU A 1 362 ? -18.386 3.241 46.008 1.00 57.56 362 GLU A N 1
ATOM 2683 C CA . GLU A 1 362 ? -17.236 3.654 45.200 1.00 57.56 362 GLU A CA 1
ATOM 2684 C C . GLU A 1 362 ? -16.791 2.548 44.230 1.00 57.56 362 GLU A C 1
ATOM 2686 O O . GLU A 1 362 ? -16.589 2.813 43.048 1.00 57.56 362 GLU A O 1
ATOM 2691 N N . ALA A 1 363 ? -16.759 1.291 44.685 1.00 51.19 363 ALA A N 1
ATOM 2692 C CA . ALA A 1 363 ? -16.473 0.136 43.833 1.00 51.19 363 ALA A CA 1
ATOM 2693 C C . ALA A 1 363 ? -17.539 -0.063 42.737 1.00 51.19 363 ALA A C 1
ATOM 2695 O O . ALA A 1 363 ? -17.201 -0.333 41.586 1.00 51.19 363 ALA A O 1
ATOM 2696 N N . ALA A 1 364 ? -18.823 0.134 43.061 1.00 50.62 364 ALA A N 1
ATOM 2697 C CA . ALA A 1 364 ? -19.910 0.093 42.081 1.00 50.62 364 ALA A CA 1
ATOM 2698 C C . ALA A 1 364 ? -19.824 1.239 41.056 1.00 50.62 364 ALA A C 1
ATOM 2700 O O . ALA A 1 364 ? -20.150 1.045 39.886 1.00 50.62 364 ALA A O 1
ATOM 2701 N N . LYS A 1 365 ? -19.357 2.423 41.477 1.00 54.09 365 LYS A N 1
ATOM 2702 C CA . LYS A 1 365 ? -19.105 3.561 40.585 1.00 54.09 365 LYS A CA 1
ATOM 2703 C C . LYS A 1 365 ? -17.949 3.263 39.620 1.00 54.09 365 LYS A C 1
ATOM 2705 O O . LYS A 1 365 ? -18.137 3.406 38.418 1.00 54.09 365 LYS A O 1
ATOM 2710 N N . ALA A 1 366 ? -16.824 2.754 40.123 1.00 51.22 366 ALA A N 1
ATOM 2711 C CA . ALA A 1 366 ? -15.674 2.376 39.301 1.00 51.22 366 ALA A CA 1
ATOM 2712 C C . ALA A 1 366 ? -16.001 1.241 38.309 1.00 51.22 366 ALA A C 1
ATOM 2714 O O . ALA A 1 366 ? -15.567 1.270 37.160 1.00 51.22 366 ALA A O 1
ATOM 2715 N N . ALA A 1 367 ? -16.819 0.263 38.717 1.00 47.50 367 ALA A N 1
ATOM 2716 C CA . ALA A 1 367 ? -17.287 -0.804 37.831 1.00 47.50 367 ALA A CA 1
ATOM 2717 C C . ALA A 1 367 ? -18.223 -0.283 36.724 1.00 47.50 367 ALA A C 1
ATOM 2719 O O . ALA A 1 367 ? -18.161 -0.759 35.592 1.00 47.50 367 ALA A O 1
ATOM 2720 N N . LYS A 1 368 ? -19.065 0.714 37.032 1.00 46.06 368 LYS A N 1
ATOM 2721 C CA . LYS A 1 368 ? -19.933 1.372 36.049 1.00 46.06 368 LYS A CA 1
ATOM 2722 C C . LYS A 1 368 ? -19.117 2.191 35.042 1.00 46.06 368 LYS A C 1
ATOM 2724 O O . LYS A 1 368 ? -19.349 2.058 33.851 1.00 46.06 368 LYS A O 1
ATOM 2729 N N . GLU A 1 369 ? -18.122 2.946 35.504 1.00 47.88 369 GLU A N 1
ATOM 2730 C CA . GLU A 1 369 ? -17.204 3.720 34.649 1.00 47.88 369 GLU A CA 1
ATOM 2731 C C . GLU A 1 369 ? -16.365 2.812 33.728 1.00 47.88 369 GLU A C 1
ATOM 2733 O O . GLU A 1 369 ? -16.207 3.104 32.543 1.00 47.88 369 GLU A O 1
ATOM 2738 N N . ALA A 1 370 ? -15.901 1.659 34.226 1.00 44.50 370 ALA A N 1
ATOM 2739 C CA . ALA A 1 370 ? -15.198 0.662 33.415 1.00 44.50 370 ALA A CA 1
ATOM 2740 C C . ALA A 1 370 ? -16.102 0.004 32.351 1.00 44.50 370 ALA A C 1
ATOM 2742 O O . ALA A 1 370 ? -15.646 -0.279 31.243 1.00 44.50 370 ALA A O 1
ATOM 2743 N N . ALA A 1 371 ? -17.388 -0.211 32.655 1.00 42.09 371 ALA A N 1
ATOM 2744 C CA . ALA A 1 371 ? -18.367 -0.732 31.699 1.00 42.09 371 ALA A CA 1
ATOM 2745 C C . ALA A 1 371 ? -18.732 0.299 30.612 1.00 42.09 371 ALA A C 1
ATOM 2747 O O . ALA A 1 371 ? -18.882 -0.073 29.449 1.00 42.09 371 ALA A O 1
ATOM 2748 N N . THR A 1 372 ? -18.809 1.590 30.957 1.00 42.38 372 THR A N 1
ATOM 2749 C CA . THR A 1 372 ? -19.020 2.686 29.995 1.00 42.38 372 THR A CA 1
ATOM 2750 C C . THR A 1 372 ? -17.823 2.840 29.047 1.00 42.38 372 THR A C 1
ATOM 2752 O O . THR A 1 372 ? -18.004 2.945 27.835 1.00 42.38 372 THR A O 1
ATOM 2755 N N . ALA A 1 373 ? -16.592 2.733 29.564 1.00 38.81 373 ALA A N 1
ATOM 2756 C CA . ALA A 1 373 ? -15.376 2.731 28.743 1.00 38.81 373 ALA A CA 1
ATOM 2757 C C . ALA A 1 373 ? -15.301 1.523 27.784 1.00 38.81 373 ALA A C 1
ATOM 2759 O O . ALA A 1 373 ? -14.815 1.652 26.661 1.00 38.81 373 ALA A O 1
ATOM 2760 N N . ALA A 1 374 ? -15.827 0.361 28.191 1.00 35.69 374 ALA A N 1
ATOM 2761 C CA . ALA A 1 374 ? -15.938 -0.820 27.333 1.00 35.69 374 ALA A CA 1
ATOM 2762 C C . ALA A 1 374 ? -17.020 -0.672 26.240 1.00 35.69 374 ALA A C 1
ATOM 2764 O O . ALA A 1 374 ? -16.837 -1.181 25.136 1.00 35.69 374 ALA A O 1
ATOM 2765 N N . GLY A 1 375 ? -18.112 0.055 26.511 1.00 34.09 375 GLY A N 1
ATOM 2766 C CA . GLY A 1 375 ? -19.156 0.367 25.524 1.00 34.09 375 GLY A CA 1
ATOM 2767 C C . GLY A 1 375 ? -18.705 1.354 24.439 1.00 34.09 375 GLY A C 1
ATOM 2768 O O . GLY A 1 375 ? -19.099 1.220 23.282 1.00 34.09 375 GLY A O 1
ATOM 2769 N N . ALA A 1 376 ? -17.815 2.294 24.772 1.00 37.44 376 ALA A N 1
ATOM 2770 C CA . ALA A 1 376 ? -17.238 3.240 23.811 1.00 37.44 376 ALA A CA 1
ATOM 2771 C C . ALA A 1 376 ? -16.295 2.572 22.785 1.00 37.44 376 ALA A C 1
ATOM 2773 O O . ALA A 1 376 ? -16.175 3.049 21.657 1.00 37.44 376 ALA A O 1
ATOM 2774 N N . ALA A 1 377 ? -15.669 1.445 23.146 1.00 35.19 377 ALA A N 1
ATOM 2775 C CA . ALA A 1 377 ? -14.781 0.662 22.278 1.00 35.19 377 ALA A CA 1
ATOM 2776 C C . ALA A 1 377 ? -15.523 -0.258 21.283 1.00 35.19 377 ALA A C 1
ATOM 2778 O O . ALA A 1 377 ? -14.883 -0.936 20.487 1.00 35.19 377 ALA A O 1
ATOM 2779 N N . GLN A 1 378 ? -16.860 -0.286 21.322 1.00 38.00 378 GLN A N 1
ATOM 2780 C CA . GLN A 1 378 ? -17.719 -1.162 20.516 1.00 38.00 378 GLN A CA 1
ATOM 2781 C C . GLN A 1 378 ? -18.404 -0.428 19.340 1.00 38.00 378 GLN A C 1
ATOM 2783 O O . GLN A 1 378 ? -19.391 -0.920 18.794 1.00 38.00 378 GLN A O 1
ATOM 2788 N N . ARG A 1 379 ? -17.919 0.769 18.976 1.00 41.22 379 ARG A N 1
ATOM 2789 C CA . ARG A 1 379 ? -18.441 1.594 17.867 1.00 41.22 379 ARG A CA 1
ATOM 2790 C C . ARG A 1 379 ? -17.930 1.064 16.522 1.00 41.22 379 ARG A C 1
ATOM 2792 O O . ARG A 1 379 ? -16.749 0.750 16.392 1.00 41.22 379 ARG A O 1
ATOM 2799 N N . ALA A 1 380 ? -18.814 0.955 15.530 1.00 33.78 380 ALA A N 1
ATOM 2800 C CA . ALA A 1 380 ? -18.505 0.327 14.244 1.00 33.78 380 ALA A CA 1
ATOM 2801 C C . ALA A 1 380 ? -17.341 1.030 13.518 1.00 33.78 380 ALA A C 1
ATOM 2803 O O . ALA A 1 380 ? -17.339 2.256 13.359 1.00 33.78 380 ALA A O 1
ATOM 2804 N N . THR A 1 381 ? -16.365 0.259 13.024 1.00 43.19 381 THR A N 1
ATOM 2805 C CA . THR A 1 381 ? -15.274 0.800 12.201 1.00 43.19 381 THR A CA 1
ATOM 2806 C C . THR A 1 381 ? -15.818 1.351 10.866 1.00 43.19 381 THR A C 1
ATOM 2808 O O . THR A 1 381 ? -16.843 0.873 10.369 1.00 43.19 381 THR A O 1
ATOM 2811 N N . PRO A 1 382 ? -15.163 2.356 10.243 1.00 41.69 382 PRO A N 1
ATOM 2812 C CA . PRO A 1 382 ? -15.671 3.076 9.061 1.00 41.69 382 PRO A CA 1
ATOM 2813 C C . PRO A 1 382 ? -16.003 2.215 7.828 1.00 41.69 382 PRO A C 1
ATOM 2815 O O . PRO A 1 382 ? -16.650 2.700 6.903 1.00 41.69 382 PRO A O 1
ATOM 2818 N N . GLU A 1 383 ? -15.579 0.949 7.796 1.00 47.72 383 GLU A N 1
ATOM 2819 C CA . GLU A 1 383 ? -15.794 0.020 6.678 1.00 47.72 383 GLU A CA 1
ATOM 2820 C C . GLU A 1 383 ? -17.129 -0.752 6.761 1.00 47.72 383 GLU A C 1
ATOM 2822 O O . GLU A 1 383 ? -17.461 -1.501 5.844 1.00 47.72 383 GLU A O 1
ATOM 2827 N N . GLN A 1 384 ? -17.935 -0.533 7.809 1.00 60.78 384 GLN A N 1
ATOM 2828 C CA . GLN A 1 384 ? -19.251 -1.170 8.003 1.00 60.78 384 GLN A CA 1
ATOM 2829 C C . GLN A 1 384 ? -20.441 -0.197 8.056 1.00 60.78 384 GLN A C 1
ATOM 2831 O O . GLN A 1 384 ? -21.562 -0.613 8.344 1.00 60.78 384 GLN A O 1
ATOM 2836 N N . TRP A 1 385 ? -20.239 1.088 7.760 1.00 79.94 385 TRP A N 1
ATOM 2837 C CA . TRP A 1 385 ? -21.330 2.062 7.779 1.00 79.94 385 TRP A CA 1
ATOM 2838 C C . TRP A 1 385 ? -22.166 1.988 6.495 1.00 79.94 385 TRP A C 1
ATOM 2840 O O . TRP A 1 385 ? -21.663 2.156 5.382 1.00 79.94 385 TRP A O 1
ATOM 2850 N N . PHE A 1 386 ? -23.473 1.787 6.646 1.00 85.19 386 PHE A N 1
ATOM 2851 C CA . PHE A 1 386 ? -24.435 1.866 5.555 1.00 85.19 386 PHE A CA 1
ATOM 2852 C C . PHE A 1 386 ? -24.552 3.312 5.101 1.00 85.19 386 PHE A C 1
ATOM 2854 O O . PHE A 1 386 ? -24.889 4.191 5.891 1.00 85.19 386 PHE A O 1
ATOM 2861 N N . ARG A 1 387 ? -24.265 3.558 3.823 1.00 91.31 387 ARG A N 1
ATOM 2862 C CA . ARG A 1 387 ? -24.210 4.898 3.246 1.00 91.31 387 ARG A CA 1
ATOM 2863 C C . ARG A 1 387 ? -25.407 5.148 2.338 1.00 91.31 387 ARG A C 1
ATOM 2865 O O . ARG A 1 387 ? -25.637 4.404 1.388 1.00 91.31 387 ARG A O 1
ATOM 2872 N N . TYR A 1 388 ? -26.109 6.243 2.591 1.00 92.25 388 TYR A N 1
ATOM 2873 C CA . TYR A 1 388 ? -27.218 6.733 1.782 1.00 92.25 388 TYR A CA 1
ATOM 2874 C C . TYR A 1 388 ? -26.904 8.142 1.309 1.00 92.25 388 TYR A C 1
ATOM 2876 O O . TYR A 1 388 ? -26.464 8.983 2.090 1.00 92.25 388 TYR A O 1
ATOM 2884 N N . GLU A 1 389 ? -27.134 8.404 0.030 1.00 93.06 389 GLU A N 1
ATOM 2885 C CA . GLU A 1 389 ? -26.846 9.698 -0.571 1.00 93.06 389 GLU A CA 1
ATOM 2886 C C . GLU A 1 389 ? -28.122 10.309 -1.122 1.00 93.06 389 GLU A C 1
ATOM 2888 O O . GLU A 1 389 ? -28.897 9.647 -1.812 1.00 93.06 389 GLU A O 1
ATOM 2893 N N . LEU A 1 390 ? -28.338 11.575 -0.788 1.00 91.81 390 LEU A N 1
ATOM 2894 C CA . LEU A 1 390 ? -29.511 12.338 -1.181 1.00 91.81 390 LEU A CA 1
ATOM 2895 C C . LEU A 1 390 ? -29.046 13.605 -1.871 1.00 91.81 390 LEU A C 1
ATOM 2897 O O . LEU A 1 390 ? -28.109 14.262 -1.421 1.00 91.81 390 LEU A O 1
ATOM 2901 N N . GLU A 1 391 ? -29.737 13.975 -2.933 1.00 92.69 391 GLU A N 1
ATOM 2902 C CA . GLU A 1 391 ? -29.540 15.248 -3.609 1.00 92.69 391 GLU A CA 1
ATOM 2903 C C . GLU A 1 391 ? -30.807 16.082 -3.471 1.00 92.69 391 GLU A C 1
ATOM 2905 O O . GLU A 1 391 ? -31.926 15.560 -3.455 1.00 92.69 391 GLU A O 1
ATOM 2910 N N . GLY A 1 392 ? -30.632 17.390 -3.347 1.00 91.94 392 GLY A N 1
ATOM 2911 C CA . GLY A 1 392 ? -31.744 18.315 -3.247 1.00 91.94 392 GLY A CA 1
ATOM 2912 C C . GLY A 1 392 ? -31.359 19.727 -3.646 1.00 91.94 392 GLY A C 1
ATOM 2913 O O . GLY A 1 392 ? -30.213 20.027 -3.984 1.00 91.94 392 GLY A O 1
ATOM 2914 N N . GLU A 1 393 ? -32.358 20.601 -3.633 1.00 94.25 393 GLU A N 1
ATOM 2915 C CA . GLU A 1 393 ? -32.201 21.999 -4.003 1.00 94.25 393 GLU A CA 1
ATOM 2916 C C . GLU A 1 393 ? -33.090 22.887 -3.127 1.00 94.25 393 GLU A C 1
ATOM 2918 O O . GLU A 1 393 ? -34.285 22.626 -2.942 1.00 94.25 393 GLU A O 1
ATOM 2923 N N . TRP A 1 394 ? -32.503 23.954 -2.586 1.00 94.44 394 TRP A N 1
ATOM 2924 C CA . TRP A 1 394 ? -33.257 25.084 -2.060 1.00 94.44 394 TRP A CA 1
ATOM 2925 C C . TRP A 1 394 ? -33.673 25.957 -3.242 1.00 94.44 394 TRP A C 1
ATOM 2927 O O . TRP A 1 394 ? -32.839 26.522 -3.945 1.00 94.44 394 TRP A O 1
ATOM 2937 N N . THR A 1 395 ? -34.976 26.047 -3.468 1.00 93.06 395 THR A N 1
ATOM 2938 C CA . THR A 1 395 ? -35.605 26.855 -4.518 1.00 93.06 395 THR A CA 1
ATOM 2939 C C . THR A 1 395 ? -36.229 28.099 -3.897 1.00 93.06 395 THR A C 1
ATOM 2941 O O . THR A 1 395 ? -36.315 28.207 -2.677 1.00 93.06 395 THR A O 1
ATOM 2944 N N . GLU A 1 396 ? -36.757 29.019 -4.702 1.00 89.31 396 GLU A N 1
ATOM 2945 C CA . GLU A 1 396 ? -37.510 30.169 -4.177 1.00 89.31 396 GLU A CA 1
ATOM 2946 C C . GLU A 1 396 ? -38.670 29.761 -3.247 1.00 89.31 396 GLU A C 1
ATOM 2948 O O . GLU A 1 396 ? -39.009 30.485 -2.316 1.00 89.31 396 GLU A O 1
ATOM 2953 N N . GLN A 1 397 ? -39.264 28.583 -3.471 1.00 87.56 397 GLN A N 1
ATOM 2954 C CA . GLN A 1 397 ? -40.376 28.062 -2.669 1.00 87.56 397 GLN A CA 1
ATOM 2955 C C . GLN A 1 397 ? -39.902 27.313 -1.418 1.00 87.56 397 GLN A C 1
ATOM 2957 O O . GLN A 1 397 ? -40.619 27.260 -0.417 1.00 87.56 397 GLN A O 1
ATOM 2962 N N . THR A 1 398 ? -38.706 26.724 -1.474 1.00 91.88 398 THR A N 1
ATOM 2963 C CA . THR A 1 398 ? -38.183 25.821 -0.441 1.00 91.88 398 THR A CA 1
ATOM 2964 C C . THR A 1 398 ? -37.000 26.397 0.338 1.00 91.88 398 THR A C 1
ATOM 2966 O O . THR A 1 398 ? -36.505 25.748 1.245 1.00 91.88 398 THR A O 1
ATOM 2969 N N . ALA A 1 399 ? -36.535 27.611 0.046 1.00 93.00 399 ALA A N 1
ATOM 2970 C CA . ALA A 1 399 ? -35.467 28.281 0.790 1.00 93.00 399 ALA A CA 1
ATOM 2971 C C . ALA A 1 399 ? -36.013 28.947 2.068 1.00 93.00 399 ALA A C 1
ATOM 2973 O O . ALA A 1 399 ? -36.141 30.170 2.155 1.00 93.00 399 ALA A O 1
ATOM 2974 N N . GLY A 1 400 ? -36.375 28.129 3.055 1.00 91.31 400 GLY A N 1
ATOM 2975 C CA . GLY A 1 400 ? -37.092 28.548 4.258 1.00 91.31 400 GLY A CA 1
ATOM 2976 C C . GLY A 1 400 ? -36.240 29.220 5.338 1.00 91.31 400 GLY A C 1
ATOM 2977 O O . GLY A 1 400 ? -36.790 29.954 6.158 1.00 91.31 400 GLY A O 1
ATOM 2978 N N . GLY A 1 401 ? -34.921 29.014 5.339 1.00 90.75 401 GLY A N 1
ATOM 2979 C CA . GLY A 1 401 ? -34.019 29.513 6.389 1.00 90.75 401 GLY A CA 1
ATOM 2980 C C . GLY A 1 401 ? -34.010 28.642 7.656 1.00 90.75 401 GLY A C 1
ATOM 2981 O O . GLY A 1 401 ? -34.635 27.582 7.684 1.00 90.75 401 GLY A O 1
ATOM 2982 N N . CYS A 1 402 ? -33.295 29.068 8.701 1.00 90.44 402 CYS A N 1
ATOM 2983 C CA . CYS A 1 402 ? -33.197 28.342 9.975 1.00 90.44 402 CYS A CA 1
ATOM 2984 C C . CYS A 1 402 ? -34.455 28.493 10.856 1.00 90.44 402 CYS A C 1
ATOM 2986 O O . CYS A 1 402 ? -35.339 29.285 10.535 1.00 90.44 402 CYS A O 1
ATOM 2988 N N . PHE A 1 403 ? -34.532 27.783 11.992 1.00 85.19 403 PHE A N 1
ATOM 2989 C CA . PHE A 1 403 ? -35.682 27.816 12.923 1.00 85.19 403 PHE A CA 1
ATOM 2990 C C . PHE A 1 403 ? -36.090 29.214 13.406 1.00 85.19 403 PHE A C 1
ATOM 2992 O O . PHE A 1 403 ? -37.250 29.420 13.750 1.00 85.19 403 PHE A O 1
ATOM 2999 N N . ASN A 1 404 ? -35.186 30.196 13.352 1.00 84.00 404 ASN A N 1
ATOM 3000 C CA . ASN A 1 404 ? -35.504 31.589 13.680 1.00 84.00 404 ASN A CA 1
ATOM 3001 C C . ASN A 1 404 ? -36.500 32.232 12.695 1.00 84.00 404 ASN A C 1
ATOM 3003 O O . ASN A 1 404 ? -36.995 33.330 12.947 1.00 84.00 404 ASN A O 1
ATOM 3007 N N . PHE A 1 405 ? -36.778 31.587 11.558 1.00 85.25 405 PHE A N 1
ATOM 3008 C CA . PHE A 1 405 ? -37.679 32.079 10.524 1.00 85.25 405 PHE A CA 1
ATOM 3009 C C . PHE A 1 405 ? -38.879 31.139 10.371 1.00 85.25 405 PHE A C 1
ATOM 3011 O O . PHE A 1 405 ? -38.679 29.983 10.015 1.00 85.25 405 PHE A O 1
ATOM 3018 N N . PRO A 1 406 ? -40.137 31.607 10.493 1.00 82.81 406 PRO A N 1
ATOM 3019 C CA . PRO A 1 406 ? -41.327 30.757 10.328 1.00 82.81 406 PRO A CA 1
ATOM 3020 C C . PRO A 1 406 ? -41.428 30.043 8.970 1.00 82.81 406 PRO A C 1
ATOM 3022 O O . PRO A 1 406 ? -42.193 29.092 8.811 1.00 82.81 406 PRO A O 1
ATOM 3025 N N . SER A 1 407 ? -40.687 30.521 7.968 1.00 87.44 407 SER A N 1
ATOM 3026 C CA . SER A 1 407 ? -40.551 29.893 6.657 1.00 87.44 407 SER A CA 1
ATOM 3027 C C . SER A 1 407 ? -39.725 28.607 6.676 1.00 87.44 407 SER A C 1
ATOM 3029 O O . SER A 1 407 ? -39.799 27.866 5.706 1.00 87.44 407 SER A O 1
ATOM 3031 N N . TRP A 1 408 ? -39.005 28.269 7.751 1.00 89.19 408 TRP A N 1
ATOM 3032 C CA . TRP A 1 408 ? -38.163 27.067 7.828 1.00 89.19 408 TRP A CA 1
ATOM 3033 C C . TRP A 1 408 ? -38.919 25.772 7.474 1.00 89.19 408 TRP A C 1
ATOM 3035 O O . TRP A 1 408 ? -38.365 24.854 6.875 1.00 89.19 408 TRP A O 1
ATOM 3045 N N . ARG A 1 409 ? -40.223 25.713 7.768 1.00 87.69 409 ARG A N 1
ATOM 3046 C CA . ARG A 1 409 ? -41.128 24.600 7.422 1.00 87.69 409 ARG A CA 1
ATOM 3047 C C . ARG A 1 409 ? -41.280 24.352 5.917 1.00 87.69 409 ARG A C 1
ATOM 3049 O O . ARG A 1 409 ? -41.845 23.328 5.521 1.00 87.69 409 ARG A O 1
ATOM 3056 N N . THR A 1 410 ? -40.857 25.293 5.072 1.00 90.56 410 THR A N 1
ATOM 3057 C CA . THR A 1 410 ? -40.842 25.132 3.613 1.00 90.56 410 THR A CA 1
ATOM 3058 C C . THR A 1 410 ? -39.551 24.496 3.108 1.00 90.56 410 THR A C 1
ATOM 3060 O O . THR A 1 410 ? -39.540 24.047 1.962 1.00 90.56 410 THR A O 1
ATOM 3063 N N . ASN A 1 411 ? -38.515 24.376 3.953 1.00 94.19 411 ASN A N 1
ATOM 3064 C CA . ASN A 1 411 ? -37.291 23.663 3.598 1.00 94.19 411 ASN A CA 1
ATOM 3065 C C . ASN A 1 411 ? -37.590 22.237 3.110 1.00 94.19 411 ASN A C 1
ATOM 3067 O O . ASN A 1 411 ? -38.591 21.626 3.526 1.00 94.19 411 ASN A O 1
ATOM 3071 N N . PRO A 1 412 ? -36.736 21.691 2.224 1.00 95.88 412 PRO A N 1
ATOM 3072 C CA . PRO A 1 412 ? -36.762 20.272 1.910 1.00 95.88 412 PRO A CA 1
ATOM 3073 C C . PRO A 1 412 ? -36.666 19.459 3.203 1.00 95.88 412 PRO A C 1
ATOM 3075 O O . PRO A 1 412 ? -35.897 19.796 4.098 1.00 95.88 412 PRO A O 1
ATOM 3078 N N . GLN A 1 413 ? -37.459 18.398 3.306 1.00 94.94 413 GLN A N 1
ATOM 3079 C CA . GLN A 1 413 ? -37.407 17.470 4.433 1.00 94.94 413 GLN A CA 1
ATOM 3080 C C . GLN A 1 413 ? -37.340 16.050 3.888 1.00 94.94 413 GLN A C 1
ATOM 3082 O O . GLN A 1 413 ? -37.991 15.744 2.890 1.00 94.94 413 GLN A O 1
ATOM 3087 N N . PHE A 1 414 ? -36.572 15.187 4.541 1.00 95.56 414 PHE A N 1
ATOM 3088 C CA . PHE A 1 414 ? -36.410 13.787 4.167 1.00 95.56 414 PHE A CA 1
ATOM 3089 C C . PHE A 1 414 ? -36.845 12.902 5.329 1.00 95.56 414 PHE A C 1
ATOM 3091 O O . PHE A 1 414 ? -36.511 13.172 6.480 1.00 95.56 414 PHE A O 1
ATOM 3098 N N . ALA A 1 415 ? -37.605 11.859 5.017 1.00 93.56 415 ALA A N 1
ATOM 3099 C CA . ALA A 1 415 ? -38.053 10.849 5.958 1.00 93.56 415 ALA A CA 1
ATOM 3100 C C . ALA A 1 415 ? -37.026 9.718 6.032 1.00 93.56 415 ALA A C 1
ATOM 3102 O O . ALA A 1 415 ? -36.602 9.195 4.999 1.00 93.56 415 ALA A O 1
ATOM 3103 N N . LEU A 1 416 ? -36.666 9.330 7.254 1.00 93.38 416 LEU A N 1
ATOM 3104 C CA . LEU A 1 416 ? -35.803 8.192 7.552 1.00 93.38 416 LEU A CA 1
ATOM 3105 C C . LEU A 1 416 ? -36.445 7.342 8.645 1.00 93.38 416 LEU A C 1
ATOM 3107 O O . LEU A 1 416 ? -37.226 7.841 9.456 1.00 93.38 416 LEU A O 1
ATOM 3111 N N . GLN A 1 417 ? -36.095 6.061 8.690 1.00 93.06 417 GLN A N 1
ATOM 3112 C CA . GLN A 1 417 ? -36.497 5.185 9.781 1.00 93.06 417 GLN A CA 1
ATOM 3113 C C . GLN A 1 417 ? -35.397 4.170 10.071 1.00 93.06 417 GLN A C 1
ATOM 3115 O O . GLN A 1 417 ? -34.919 3.491 9.161 1.00 93.06 417 GLN A O 1
ATOM 3120 N N . THR A 1 418 ? -34.998 4.057 11.335 1.00 92.00 418 THR A N 1
ATOM 3121 C CA . THR A 1 418 ? -34.045 3.024 11.758 1.00 92.00 418 THR A CA 1
ATOM 3122 C C . THR A 1 418 ? -34.705 1.644 11.685 1.00 92.00 418 THR A C 1
ATOM 3124 O O . THR A 1 418 ? -35.879 1.507 12.018 1.00 92.00 418 THR A O 1
ATOM 3127 N N . ALA A 1 419 ? -33.993 0.602 11.246 1.00 84.56 419 ALA A N 1
ATOM 3128 C CA . ALA A 1 419 ? -34.499 -0.775 11.354 1.00 84.56 419 ALA A CA 1
ATOM 3129 C C . ALA A 1 419 ? -34.203 -1.356 12.745 1.00 84.56 419 ALA A C 1
ATOM 3131 O O . ALA A 1 419 ? -35.054 -1.954 13.402 1.00 84.56 419 ALA A O 1
ATOM 3132 N N . GLU A 1 420 ? -32.985 -1.108 13.214 1.00 84.88 420 GLU A N 1
ATOM 3133 C CA . GLU A 1 420 ? -32.424 -1.615 14.461 1.00 84.88 420 GLU A CA 1
ATOM 3134 C C . GLU A 1 420 ? -31.857 -0.460 15.292 1.00 84.88 420 GLU A C 1
ATOM 3136 O O . GLU A 1 420 ? -31.858 0.695 14.860 1.00 84.88 420 GLU A O 1
ATOM 3141 N N . ARG A 1 421 ? -31.379 -0.770 16.500 1.00 87.62 421 ARG A N 1
ATOM 3142 C CA . ARG A 1 421 ? -30.669 0.208 17.323 1.00 87.62 421 ARG A CA 1
ATOM 3143 C C . ARG A 1 421 ? -29.364 0.586 16.612 1.00 87.62 421 ARG A C 1
ATOM 3145 O O . ARG A 1 421 ? -28.576 -0.307 16.313 1.00 87.62 421 ARG A O 1
ATOM 3152 N N . THR A 1 422 ? -29.152 1.869 16.319 1.00 88.00 422 THR A N 1
ATOM 3153 C CA . THR A 1 422 ? -28.008 2.330 15.508 1.00 88.00 422 THR A CA 1
ATOM 3154 C C . THR A 1 422 ? -27.588 3.747 15.865 1.00 88.00 422 THR A C 1
ATOM 3156 O O . THR A 1 422 ? -28.442 4.583 16.159 1.00 88.00 422 THR A O 1
ATOM 3159 N N . HIS A 1 423 ? -26.294 4.045 15.763 1.00 88.50 423 HIS A N 1
ATOM 3160 C CA . HIS A 1 423 ? -25.839 5.429 15.639 1.00 88.50 423 HIS A CA 1
ATOM 3161 C C . HIS A 1 423 ? -25.940 5.891 14.184 1.00 88.50 423 HIS A C 1
ATOM 3163 O O . HIS A 1 423 ? -25.965 5.069 13.254 1.00 88.50 423 HIS A O 1
ATOM 3169 N N . ALA A 1 424 ? -26.033 7.205 13.995 1.00 89.00 424 ALA A N 1
ATOM 3170 C CA . ALA A 1 424 ? -26.108 7.829 12.685 1.00 89.00 424 ALA A CA 1
ATOM 3171 C C . ALA A 1 424 ? -25.204 9.066 12.606 1.00 89.00 424 ALA A C 1
ATOM 3173 O O . ALA A 1 424 ? -25.116 9.849 13.550 1.00 89.00 424 ALA A O 1
ATOM 3174 N N . TYR A 1 425 ? -24.571 9.240 11.451 1.00 90.81 425 TYR A N 1
ATOM 3175 C CA . TYR A 1 425 ? -23.769 10.400 11.083 1.00 90.81 425 TYR A CA 1
ATOM 3176 C C . TYR A 1 425 ? -24.359 11.029 9.817 1.00 90.81 425 TYR A C 1
ATOM 3178 O O . TYR A 1 425 ? -24.699 10.332 8.857 1.00 90.81 425 TYR A O 1
ATOM 3186 N N . PHE A 1 426 ? -24.489 12.351 9.812 1.00 93.56 426 PHE A N 1
ATOM 3187 C CA . PHE A 1 426 ? -25.124 13.126 8.755 1.00 93.56 426 PHE A CA 1
ATOM 3188 C C . PHE A 1 426 ? -24.157 14.198 8.265 1.00 93.56 426 PHE A C 1
ATOM 3190 O O . PHE A 1 426 ? -23.654 14.994 9.053 1.00 93.56 426 PHE A O 1
ATOM 3197 N N . LEU A 1 427 ? -23.937 14.260 6.954 1.00 94.94 427 LEU A N 1
ATOM 3198 C CA . LEU A 1 427 ? -23.109 15.273 6.305 1.00 94.94 427 LEU A CA 1
ATOM 3199 C C . LEU A 1 427 ? -23.945 16.030 5.275 1.00 94.94 427 LEU A C 1
ATOM 3201 O O . LEU A 1 427 ? -24.487 15.413 4.359 1.00 94.94 427 LEU A O 1
ATOM 3205 N N . LEU A 1 428 ? -24.018 17.354 5.391 1.00 95.56 428 LEU A N 1
ATOM 3206 C CA . LEU A 1 428 ? -24.634 18.239 4.403 1.00 95.56 428 LEU A CA 1
ATOM 3207 C C . LEU A 1 428 ? -23.530 18.984 3.659 1.00 95.56 428 LEU A C 1
ATOM 3209 O O . LEU A 1 428 ? -22.695 19.620 4.290 1.00 95.56 428 LEU A O 1
ATOM 3213 N N . MET A 1 429 ? -23.557 18.939 2.330 1.00 94.06 429 MET A N 1
ATOM 3214 C CA . MET A 1 429 ? -22.566 19.561 1.453 1.00 94.06 429 MET A CA 1
ATOM 3215 C C . MET A 1 429 ? -23.223 20.527 0.466 1.00 94.06 429 MET A C 1
ATOM 3217 O O . MET A 1 429 ? -24.261 20.209 -0.124 1.00 94.06 429 MET A O 1
ATOM 3221 N N . GLN A 1 430 ? -22.564 21.657 0.215 1.00 91.75 430 GLN A N 1
ATOM 3222 C CA . GLN A 1 430 ? -22.874 22.572 -0.886 1.00 91.75 430 GLN A CA 1
ATOM 3223 C C . GLN A 1 430 ? -21.800 22.510 -1.996 1.00 91.75 430 GLN A C 1
ATOM 3225 O O . GLN A 1 430 ? -20.655 22.143 -1.719 1.00 91.75 430 GLN A O 1
ATOM 3230 N N . PRO A 1 431 ? -22.141 22.829 -3.262 1.00 86.31 431 PRO A N 1
ATOM 3231 C CA . PRO A 1 431 ? -21.194 22.834 -4.375 1.00 86.31 431 PRO A CA 1
ATOM 3232 C C . PRO A 1 431 ? -19.969 23.718 -4.121 1.00 86.31 431 PRO A C 1
ATOM 3234 O O . PRO A 1 431 ? -20.081 24.789 -3.529 1.00 86.31 431 PRO A O 1
ATOM 3237 N N . ASP A 1 432 ? -18.807 23.293 -4.623 1.00 79.44 432 ASP A N 1
ATOM 3238 C CA . ASP A 1 432 ? -17.582 24.096 -4.560 1.00 79.44 432 ASP A CA 1
ATOM 3239 C C . ASP A 1 432 ? -17.700 25.314 -5.508 1.00 79.44 432 ASP A C 1
ATOM 3241 O O . ASP A 1 432 ? -17.937 25.114 -6.705 1.00 79.44 432 ASP A O 1
ATOM 3245 N N . PRO A 1 433 ? -17.508 26.560 -5.031 1.00 69.38 433 PRO A N 1
ATOM 3246 C CA . PRO A 1 433 ? -17.522 27.774 -5.853 1.00 69.38 433 PRO A CA 1
ATOM 3247 C C . PRO A 1 433 ? -16.546 27.749 -7.041 1.00 69.38 433 PRO A C 1
ATOM 3249 O O . PRO A 1 433 ? -16.762 28.433 -8.041 1.00 69.38 433 PRO A O 1
ATOM 3252 N N . LYS A 1 434 ? -15.484 26.934 -6.988 1.00 65.12 434 LYS A N 1
ATOM 3253 C CA . LYS A 1 434 ? -14.579 26.722 -8.130 1.00 65.12 434 LYS A CA 1
ATOM 3254 C C . LYS A 1 434 ? -15.283 26.057 -9.312 1.00 65.12 434 LYS A C 1
ATOM 3256 O O . LYS A 1 434 ? -1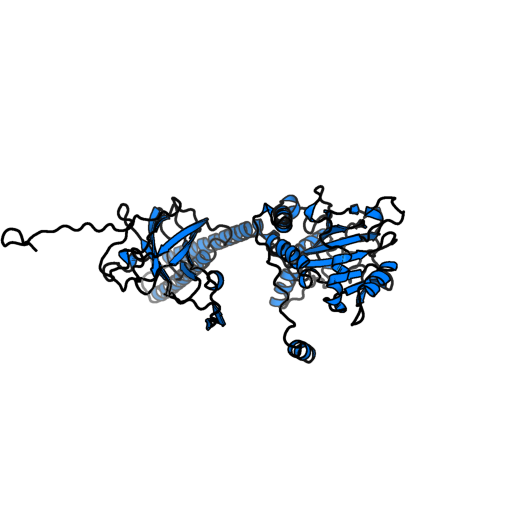4.935 26.328 -10.457 1.00 65.12 434 LYS A O 1
ATOM 3261 N N . MET A 1 435 ? -16.294 25.225 -9.053 1.00 62.31 435 MET A N 1
ATOM 3262 C CA . MET A 1 435 ? -17.086 24.559 -10.096 1.00 62.31 435 MET A CA 1
ATOM 3263 C C . MET A 1 435 ? -18.029 25.528 -10.822 1.00 62.31 435 MET A C 1
ATOM 3265 O O . MET A 1 435 ? -18.471 25.225 -11.927 1.00 62.31 435 MET A O 1
ATOM 3269 N N . SER A 1 436 ? -18.313 26.701 -10.244 1.00 57.00 436 SER A N 1
ATOM 3270 C CA . SER A 1 436 ? -19.054 27.793 -10.892 1.00 57.00 436 SER A CA 1
ATOM 3271 C C . SER A 1 436 ? -18.147 28.900 -11.452 1.00 57.00 436 SER A C 1
ATOM 3273 O O . SER A 1 436 ? -18.649 29.923 -11.913 1.00 57.00 436 SER A O 1
ATOM 3275 N N . GLY A 1 437 ? -16.821 28.696 -11.454 1.00 54.09 437 GLY A N 1
ATOM 3276 C CA . GLY A 1 437 ? -15.842 29.627 -12.024 1.00 54.09 437 GLY A CA 1
ATOM 3277 C C . GLY A 1 437 ? -15.448 30.797 -11.115 1.00 54.09 437 GLY A C 1
ATOM 3278 O O . GLY A 1 437 ? -14.803 31.730 -11.591 1.00 54.09 437 GLY A O 1
ATOM 3279 N N . SER A 1 438 ? -15.810 30.770 -9.827 1.00 56.94 438 SER A N 1
ATOM 3280 C CA . SER A 1 438 ? -15.402 31.810 -8.877 1.00 56.94 438 SER A CA 1
ATOM 3281 C C . SER A 1 438 ? -13.909 31.709 -8.544 1.00 56.94 438 SER A C 1
ATOM 3283 O O . SER A 1 438 ? -13.405 30.642 -8.183 1.00 56.94 438 SER A O 1
ATOM 3285 N N . THR A 1 439 ? -13.194 32.831 -8.655 1.00 57.38 439 THR A N 1
ATOM 3286 C CA . THR A 1 439 ? -11.764 32.958 -8.316 1.00 57.38 439 THR A CA 1
ATOM 3287 C C . THR A 1 439 ? -11.524 33.558 -6.932 1.00 57.38 439 THR A C 1
ATOM 3289 O O . THR A 1 439 ? -10.368 33.727 -6.536 1.00 57.38 439 THR A O 1
ATOM 3292 N N . ASP A 1 440 ? -12.591 33.894 -6.203 1.00 60.56 440 ASP A N 1
ATOM 3293 C CA . ASP A 1 440 ? -12.501 34.571 -4.914 1.00 60.56 440 ASP A CA 1
ATOM 3294 C C . ASP A 1 440 ? -11.914 33.641 -3.845 1.00 60.56 440 ASP A C 1
ATOM 3296 O O . ASP A 1 440 ? -12.414 32.546 -3.566 1.00 60.56 440 ASP A O 1
ATOM 3300 N N . ARG A 1 441 ? -10.815 34.099 -3.240 1.00 58.22 441 ARG A N 1
ATOM 3301 C CA . ARG A 1 441 ? -10.108 33.426 -2.145 1.00 58.22 441 ARG A CA 1
ATOM 3302 C C . ARG A 1 441 ? -10.210 34.262 -0.878 1.00 58.22 441 ARG A C 1
ATOM 3304 O O . ARG A 1 441 ? -10.272 35.487 -0.949 1.00 58.22 441 ARG A O 1
ATOM 3311 N N . GLY A 1 442 ? -10.193 33.594 0.270 1.00 54.06 442 GLY A N 1
ATOM 3312 C CA . GLY A 1 442 ? -10.283 34.252 1.576 1.00 54.06 442 GLY A CA 1
ATOM 3313 C C . GLY A 1 442 ? -11.348 33.675 2.503 1.00 54.06 442 GLY A C 1
ATOM 3314 O O . GLY A 1 442 ? -11.742 34.363 3.440 1.00 54.06 442 GLY A O 1
ATOM 3315 N N . GLY A 1 443 ? -11.824 32.450 2.244 1.00 57.56 443 GLY A N 1
ATOM 3316 C CA . GLY A 1 443 ? -12.456 31.641 3.288 1.00 57.56 443 GLY A CA 1
ATOM 3317 C C . GLY A 1 443 ? -11.432 31.213 4.347 1.00 57.56 443 GLY A C 1
ATOM 3318 O O . GLY A 1 443 ? -10.236 31.504 4.209 1.00 57.56 443 GLY A O 1
ATOM 3319 N N . ASP A 1 444 ? -11.886 30.515 5.389 1.00 50.97 444 ASP A N 1
ATOM 3320 C CA . ASP A 1 444 ? -10.997 30.009 6.441 1.00 50.97 444 ASP A CA 1
ATOM 3321 C C . ASP A 1 444 ? -9.817 29.212 5.853 1.00 50.97 444 ASP A C 1
ATOM 3323 O O . ASP A 1 444 ? -9.935 28.527 4.833 1.00 50.97 444 ASP A O 1
ATOM 3327 N N . GLU A 1 445 ? -8.638 29.406 6.451 1.00 53.09 445 GLU A N 1
ATOM 3328 C CA . GLU A 1 445 ? -7.344 28.851 6.013 1.00 53.09 445 GLU A CA 1
ATOM 3329 C C . GLU A 1 445 ? -6.918 29.210 4.568 1.00 53.09 445 GLU A C 1
ATOM 3331 O O . GLU A 1 445 ? -6.027 28.585 3.992 1.00 53.09 445 GLU A O 1
ATOM 3336 N N . GLY A 1 446 ? -7.507 30.254 3.968 1.00 57.16 446 GLY A N 1
ATOM 3337 C CA . GLY A 1 446 ? -7.178 30.705 2.608 1.00 57.16 446 GLY A CA 1
ATOM 3338 C C . GLY A 1 446 ? -7.888 29.919 1.497 1.00 57.16 446 GLY A C 1
ATOM 3339 O O . GLY A 1 446 ? -7.507 30.027 0.325 1.00 57.16 446 GLY A O 1
ATOM 3340 N N . GLY A 1 447 ? -8.917 29.142 1.855 1.00 61.88 447 GLY A N 1
ATOM 3341 C CA . GLY A 1 447 ? -9.733 28.336 0.947 1.00 61.88 447 GLY A CA 1
ATOM 3342 C C . GLY A 1 447 ? -10.757 29.124 0.105 1.00 61.88 447 GLY A C 1
ATOM 3343 O O . GLY A 1 447 ? -10.801 30.364 0.152 1.00 61.88 447 GLY A O 1
ATOM 3344 N N . PRO A 1 448 ? -11.581 28.413 -0.702 1.00 67.25 448 PRO A N 1
ATOM 3345 C CA . PRO A 1 448 ? -12.699 29.004 -1.441 1.00 67.25 448 PRO A CA 1
ATOM 3346 C C . PRO A 1 448 ? -13.656 29.725 -0.492 1.00 67.25 448 PRO A C 1
ATOM 3348 O O . PRO A 1 448 ? -13.956 29.218 0.589 1.00 67.25 448 PRO A O 1
ATOM 3351 N N . LYS A 1 449 ? -14.150 30.894 -0.898 1.00 76.19 449 LYS A N 1
ATOM 3352 C CA . LYS A 1 449 ? -15.134 31.641 -0.114 1.00 76.19 449 LYS A CA 1
ATOM 3353 C C . LYS A 1 449 ? -16.548 31.135 -0.414 1.00 76.19 449 LYS A C 1
ATOM 3355 O O . LYS A 1 449 ? -16.975 31.165 -1.566 1.00 76.19 449 LYS A O 1
ATOM 3360 N N . TYR A 1 450 ? -17.270 30.696 0.616 1.00 82.06 450 TYR A N 1
ATOM 3361 C CA . TYR A 1 450 ? -18.669 30.281 0.507 1.00 82.06 450 TYR A CA 1
ATOM 3362 C C . TYR A 1 450 ? -19.581 31.400 1.021 1.00 82.06 450 TYR A C 1
ATOM 3364 O O . TYR A 1 450 ? -19.522 31.766 2.186 1.00 82.06 450 TYR A O 1
ATOM 3372 N N . ASP A 1 451 ? -20.463 31.929 0.172 1.00 77.69 451 ASP A N 1
ATOM 3373 C CA . ASP A 1 451 ? -21.371 33.024 0.563 1.00 77.69 451 ASP A CA 1
ATOM 3374 C C . ASP A 1 451 ? -22.653 32.539 1.268 1.00 77.69 451 ASP A C 1
ATOM 3376 O O . ASP A 1 451 ? -23.472 33.337 1.738 1.00 77.69 451 ASP A O 1
ATOM 3380 N N . MET A 1 452 ? -22.873 31.223 1.304 1.00 85.94 452 MET A N 1
ATOM 3381 C CA . MET A 1 452 ? -24.063 30.606 1.876 1.00 85.94 452 MET A CA 1
ATOM 3382 C C . MET A 1 452 ? -23.701 29.823 3.136 1.00 85.94 452 MET A C 1
ATOM 3384 O O . MET A 1 452 ? -22.943 28.855 3.094 1.00 85.94 452 MET A O 1
ATOM 3388 N N . LYS A 1 453 ? -24.295 30.239 4.260 1.00 91.12 453 LYS A N 1
ATOM 3389 C CA . LYS A 1 453 ? -24.268 29.494 5.519 1.00 91.12 453 LYS A CA 1
ATOM 3390 C C . LYS A 1 453 ? -25.259 28.345 5.461 1.00 91.12 453 LYS A C 1
ATOM 3392 O O . LYS A 1 453 ? -26.468 28.601 5.439 1.00 91.12 453 LYS A O 1
ATOM 3397 N N . ILE A 1 454 ? -24.754 27.120 5.463 1.00 94.94 454 ILE A N 1
ATOM 3398 C CA . ILE A 1 454 ? -25.568 25.901 5.458 1.00 94.94 454 ILE A CA 1
ATOM 3399 C C . ILE A 1 454 ? -25.621 25.278 6.852 1.00 94.94 454 ILE A C 1
ATOM 3401 O O . ILE A 1 454 ? -24.688 25.425 7.640 1.00 94.94 454 ILE A O 1
ATOM 3405 N N . GLY A 1 455 ? -26.733 24.612 7.147 1.00 94.44 455 GLY A N 1
ATOM 3406 C CA . GLY A 1 455 ? -26.970 23.875 8.379 1.00 94.44 455 GLY A CA 1
ATOM 3407 C C . GLY A 1 455 ? -28.054 22.816 8.190 1.00 94.44 455 GLY A C 1
ATOM 3408 O O . GLY A 1 455 ? -28.723 22.781 7.157 1.00 94.44 455 GLY A O 1
ATOM 3409 N N . MET A 1 456 ? -28.241 21.936 9.167 1.00 94.81 456 MET A N 1
ATOM 3410 C CA . MET A 1 456 ? -29.347 20.977 9.145 1.00 94.81 456 MET A CA 1
ATOM 3411 C C . MET A 1 456 ? -29.879 20.660 10.536 1.00 94.81 456 MET A C 1
ATOM 3413 O O . MET A 1 456 ? -29.179 20.817 11.534 1.00 94.81 456 MET A O 1
ATOM 3417 N N . TYR A 1 457 ? -31.113 20.161 10.558 1.00 92.19 457 TYR A N 1
ATOM 3418 C CA . TYR A 1 457 ? -31.768 19.614 11.741 1.00 92.19 457 TYR A CA 1
ATOM 3419 C C . TYR A 1 457 ? -32.103 18.140 11.533 1.00 92.19 457 TYR A C 1
ATOM 3421 O O . TYR A 1 457 ? -32.673 17.774 10.499 1.00 92.19 457 TYR A O 1
ATOM 3429 N N . VAL A 1 458 ? -31.812 17.319 12.539 1.00 92.12 458 VAL A N 1
ATOM 3430 C CA . VAL A 1 458 ? -32.227 15.919 12.632 1.00 92.12 458 VAL A CA 1
ATOM 3431 C C . VAL A 1 458 ? -33.241 15.820 13.764 1.00 92.12 458 VAL A C 1
ATOM 3433 O O . VAL A 1 458 ? -32.933 16.140 14.905 1.00 92.12 458 VAL A O 1
ATOM 3436 N N . MET A 1 459 ? -34.469 15.405 13.465 1.00 90.31 459 MET A N 1
ATOM 3437 C CA . MET A 1 459 ? -35.566 15.404 14.441 1.00 90.31 459 MET A CA 1
ATOM 3438 C C . MET A 1 459 ? -36.291 14.063 14.480 1.00 90.31 459 MET A C 1
ATOM 3440 O O . MET A 1 459 ? -36.463 13.427 13.442 1.00 90.31 459 MET A O 1
ATOM 3444 N N . LYS A 1 460 ? -36.808 13.666 15.644 1.00 89.06 460 LYS A N 1
ATOM 3445 C CA . LYS A 1 460 ? -37.745 12.541 15.776 1.00 89.06 460 LYS A CA 1
ATOM 3446 C C . LYS A 1 460 ? -39.092 12.911 15.164 1.00 89.06 460 LYS A C 1
ATOM 3448 O O . LYS A 1 460 ? -39.589 14.017 15.352 1.00 89.06 460 LYS A O 1
ATOM 3453 N N . ALA A 1 461 ? -39.708 11.998 14.424 1.00 85.19 461 ALA A N 1
ATOM 3454 C CA . ALA A 1 461 ? -41.060 12.156 13.888 1.00 85.19 461 ALA A CA 1
ATOM 3455 C C . ALA A 1 461 ? -42.089 11.351 14.695 1.00 85.19 461 ALA A C 1
ATOM 3457 O O . ALA A 1 461 ? -41.756 10.539 15.553 1.00 85.19 461 ALA A O 1
ATOM 3458 N N . LYS A 1 462 ? -43.373 11.549 14.386 1.00 80.88 462 LYS A N 1
ATOM 3459 C CA . LYS A 1 462 ? -44.451 10.658 14.832 1.00 80.88 462 LYS A CA 1
ATOM 3460 C C . LYS A 1 462 ? -44.928 9.846 13.632 1.00 80.88 462 LYS A C 1
ATOM 3462 O O . LYS A 1 462 ? -45.065 10.387 12.535 1.00 80.88 462 LYS A O 1
ATOM 3467 N N . ALA A 1 463 ? -45.179 8.551 13.823 1.00 67.50 463 ALA A N 1
ATOM 3468 C CA . ALA A 1 463 ? -45.687 7.689 12.757 1.00 67.50 463 ALA A CA 1
ATOM 3469 C C . ALA A 1 463 ? -46.988 8.277 12.170 1.00 67.50 463 ALA A C 1
ATOM 3471 O O . ALA A 1 463 ? -47.919 8.592 12.906 1.00 67.50 463 ALA A O 1
ATOM 3472 N N . GLY A 1 464 ? -47.028 8.473 10.847 1.00 69.44 464 GLY A N 1
ATOM 3473 C CA . GLY A 1 464 ? -48.136 9.141 10.145 1.00 69.44 464 GLY A CA 1
ATOM 3474 C C . GLY A 1 464 ? -48.037 10.673 10.053 1.00 69.44 464 GLY A C 1
ATOM 3475 O O . GLY A 1 464 ? -48.780 11.276 9.284 1.00 69.44 464 GLY A O 1
ATOM 3476 N N . MET A 1 465 ? -47.097 11.309 10.761 1.00 75.75 465 MET A N 1
ATOM 3477 C CA . MET A 1 465 ? -46.827 12.755 10.721 1.00 75.75 465 MET A CA 1
ATOM 3478 C C . MET A 1 465 ? -45.323 13.006 10.539 1.00 75.75 465 MET A C 1
ATOM 3480 O O . MET A 1 465 ? -44.641 13.522 11.423 1.00 75.75 465 MET A O 1
ATOM 3484 N N . MET A 1 466 ? -44.799 12.611 9.374 1.00 84.44 466 MET A N 1
ATOM 3485 C CA . MET A 1 466 ? -43.374 12.761 9.051 1.00 84.44 466 MET A CA 1
ATOM 3486 C C . MET A 1 466 ? -42.987 14.203 8.715 1.00 84.44 466 MET A C 1
ATOM 3488 O O . MET A 1 466 ? -41.840 14.579 8.900 1.00 84.44 466 MET A O 1
ATOM 3492 N N . ARG A 1 467 ? -43.906 15.035 8.211 1.00 87.62 467 ARG A N 1
ATOM 3493 C CA . ARG A 1 467 ? -43.566 16.425 7.889 1.00 87.62 467 ARG A CA 1
ATOM 3494 C C . ARG A 1 467 ? -43.605 17.287 9.146 1.00 87.62 467 ARG A C 1
ATOM 3496 O O . ARG A 1 467 ? -44.662 17.432 9.758 1.00 87.62 467 ARG A O 1
ATOM 3503 N N . LYS A 1 468 ? -42.485 17.923 9.485 1.00 86.25 468 LYS A N 1
ATOM 3504 C CA . LYS A 1 468 ? -42.424 18.912 10.565 1.00 86.25 468 LYS A CA 1
ATOM 3505 C C . LYS A 1 468 ? -42.951 20.256 10.061 1.00 86.25 468 LYS A C 1
ATOM 3507 O O . LYS A 1 468 ? -42.482 20.782 9.050 1.00 86.25 468 LYS A O 1
ATOM 3512 N N . VAL A 1 469 ? -43.977 20.769 10.741 1.00 75.81 469 VAL A N 1
ATOM 3513 C CA . VAL A 1 469 ? -44.731 21.978 10.352 1.00 75.81 469 VAL A CA 1
ATOM 3514 C C . VAL A 1 469 ? -45.055 22.905 11.530 1.00 75.81 469 VAL A C 1
ATOM 3516 O O . VAL A 1 469 ? -45.743 23.903 11.325 1.00 75.81 469 VAL A O 1
ATOM 3519 N N . LEU A 1 470 ? -44.616 22.552 12.744 1.00 65.69 470 LEU A N 1
ATOM 3520 C CA . LEU A 1 470 ? -44.964 23.266 13.975 1.00 65.69 470 LEU A CA 1
ATOM 3521 C C . LEU A 1 470 ? -44.369 24.681 13.988 1.00 65.69 470 LEU A C 1
ATOM 3523 O O . LEU A 1 470 ? -43.331 24.940 13.377 1.00 65.69 470 LEU A O 1
ATOM 3527 N N . TYR A 1 471 ? -45.107 25.594 14.620 1.00 52.69 471 TYR A N 1
ATOM 3528 C CA . TYR A 1 471 ? -44.953 27.043 14.465 1.00 52.69 471 TYR A CA 1
ATOM 3529 C C . TYR A 1 471 ? -43.995 27.663 15.486 1.00 52.69 471 TYR A C 1
ATOM 3531 O O . TYR A 1 471 ? -43.452 28.732 15.214 1.00 52.69 471 TYR A O 1
ATOM 3539 N N . ASP A 1 472 ? -43.800 27.001 16.627 1.00 52.75 472 ASP A N 1
ATOM 3540 C CA . ASP A 1 472 ? -43.047 27.534 17.753 1.00 52.75 472 ASP A CA 1
ATOM 3541 C C . ASP A 1 472 ? -41.782 26.709 18.010 1.00 52.75 472 ASP A C 1
ATOM 3543 O O . ASP A 1 472 ? -41.829 25.485 18.147 1.00 52.75 472 ASP A O 1
ATOM 3547 N N . SER A 1 473 ? -40.641 27.393 18.070 1.00 50.66 473 SER A N 1
ATOM 3548 C CA . SER A 1 473 ? -39.370 26.817 18.508 1.00 50.66 473 SER A CA 1
ATOM 3549 C C . SER A 1 473 ? -39.415 26.337 19.961 1.00 50.66 473 SER A C 1
ATOM 3551 O O . SER A 1 473 ? -38.601 25.499 20.325 1.00 50.66 473 SER A O 1
ATOM 3553 N N . GLU A 1 474 ? -40.352 26.845 20.773 1.00 50.03 474 GLU A N 1
ATOM 3554 C CA . GLU A 1 474 ? -40.595 26.385 22.147 1.00 50.03 474 GLU A CA 1
ATOM 3555 C C . GLU A 1 474 ? -41.441 25.094 22.207 1.00 50.03 474 GLU A C 1
ATOM 3557 O O . GLU A 1 474 ? -41.348 24.355 23.184 1.00 50.03 474 GLU A O 1
ATOM 3562 N N . GLU A 1 475 ? -42.231 24.781 21.165 1.00 52.03 475 GLU A N 1
ATOM 3563 C CA . GLU A 1 475 ? -43.041 23.546 21.071 1.00 52.03 475 GLU A CA 1
ATOM 3564 C C . GLU A 1 475 ? -42.290 22.366 20.439 1.00 52.03 475 GLU A C 1
ATOM 3566 O O . GLU A 1 475 ? -42.727 21.216 20.552 1.00 52.03 475 GLU A O 1
ATOM 3571 N N . ILE A 1 476 ? -41.163 22.619 19.766 1.00 57.53 476 ILE A N 1
ATOM 3572 C CA . ILE A 1 476 ? -40.188 21.563 19.493 1.00 57.53 476 ILE A CA 1
ATOM 3573 C C . ILE A 1 476 ? -39.486 21.311 20.828 1.00 57.53 476 ILE A C 1
ATOM 3575 O O . ILE A 1 476 ? -38.461 21.920 21.124 1.00 57.53 476 ILE A O 1
ATOM 3579 N N . GLU A 1 477 ? -40.097 20.465 21.664 1.00 53.97 477 GLU A N 1
ATOM 3580 C CA . GLU A 1 477 ? -39.495 20.007 22.917 1.00 53.97 477 GLU A CA 1
ATOM 3581 C C . GLU A 1 477 ? -38.053 19.566 22.624 1.00 53.97 477 GLU A C 1
ATOM 3583 O O . GLU A 1 477 ? -37.803 18.929 21.600 1.00 53.97 477 GLU A O 1
ATOM 3588 N N . GLY A 1 478 ? -37.088 19.918 23.482 1.00 57.09 478 GLY A N 1
ATOM 3589 C CA . GLY A 1 478 ? -35.672 19.591 23.247 1.00 57.09 478 GLY A CA 1
ATOM 3590 C C . GLY A 1 478 ? -35.445 18.111 22.903 1.00 57.09 478 GLY A C 1
ATOM 3591 O O . GLY A 1 478 ? -34.590 17.794 22.086 1.00 57.09 478 GLY A O 1
ATOM 3592 N N . ASP A 1 479 ? -36.305 17.230 23.418 1.00 56.88 479 ASP A N 1
ATOM 3593 C CA . ASP A 1 479 ? -36.299 15.780 23.196 1.00 56.88 479 ASP A CA 1
ATOM 3594 C C . ASP A 1 479 ? -36.633 15.342 21.749 1.00 56.88 479 ASP A C 1
ATOM 3596 O O . ASP A 1 479 ? -36.381 14.186 21.367 1.00 56.88 479 ASP A O 1
ATOM 3600 N N . ASP A 1 480 ? -37.224 16.238 20.952 1.00 74.00 480 ASP A N 1
ATOM 3601 C CA . ASP A 1 480 ? -37.652 16.026 19.566 1.00 74.00 480 ASP A CA 1
ATOM 3602 C C . ASP A 1 480 ? -36.523 16.318 18.560 1.00 74.00 480 ASP A C 1
ATOM 3604 O O . ASP A 1 480 ? -36.552 15.785 17.445 1.00 74.00 480 ASP A O 1
ATOM 3608 N N . VAL A 1 481 ? -35.524 17.127 18.932 1.00 81.94 481 VAL A N 1
ATOM 3609 C CA . VAL A 1 481 ? -34.300 17.331 18.145 1.00 81.94 481 VAL A CA 1
ATOM 3610 C C . VAL A 1 481 ? -33.297 16.263 18.561 1.00 81.94 481 VAL A C 1
ATOM 3612 O O . VAL A 1 481 ? -32.927 16.163 19.721 1.00 81.94 481 VAL A O 1
ATOM 3615 N N . VAL A 1 482 ? -32.891 15.433 17.605 1.00 85.56 482 VAL A N 1
ATOM 3616 C CA . VAL A 1 482 ? -31.820 14.454 17.818 1.00 85.56 482 VAL A CA 1
ATOM 3617 C C . VAL A 1 482 ? -30.475 15.160 17.792 1.00 85.56 482 VAL A C 1
ATOM 3619 O O . VAL A 1 482 ? -29.664 14.920 18.665 1.00 85.56 482 VAL A O 1
ATOM 3622 N N . ASP A 1 483 ? -30.253 16.007 16.786 1.00 87.94 483 ASP A N 1
ATOM 3623 C CA . ASP A 1 483 ? -29.056 16.837 16.676 1.00 87.94 483 ASP A CA 1
ATOM 3624 C C . ASP A 1 483 ? -29.297 17.980 15.666 1.00 87.94 483 ASP A C 1
ATOM 3626 O O . ASP A 1 483 ? -30.230 17.942 14.848 1.00 87.94 483 ASP A O 1
ATOM 3630 N N . SER A 1 484 ? -28.459 19.013 15.701 1.00 88.31 484 SER A N 1
ATOM 3631 C CA . SER A 1 484 ? -28.456 20.112 14.741 1.00 88.31 484 SER A CA 1
ATOM 3632 C C . SER A 1 484 ? -27.063 20.702 14.559 1.00 88.31 484 SER A C 1
ATOM 3634 O O . SER A 1 484 ? -26.276 20.777 15.495 1.00 88.31 484 SER A O 1
ATOM 3636 N N . THR A 1 485 ? -26.770 21.206 13.363 1.00 89.12 485 THR A N 1
ATOM 3637 C CA . THR A 1 485 ? -25.454 21.795 13.089 1.00 89.12 485 THR A CA 1
ATOM 3638 C C . THR A 1 485 ? -25.439 23.305 13.333 1.00 89.12 485 THR A C 1
ATOM 3640 O O . THR A 1 485 ? -26.440 23.986 13.071 1.00 89.12 485 THR A O 1
ATOM 3643 N N . PRO A 1 486 ? -24.284 23.896 13.696 1.00 84.88 486 PRO A N 1
ATOM 3644 C CA . PRO A 1 486 ? -24.094 25.329 13.516 1.00 84.88 486 PRO A CA 1
ATOM 3645 C C . PRO A 1 486 ? -24.207 25.698 12.027 1.00 84.88 486 PRO A C 1
ATOM 3647 O O . PRO A 1 486 ? -23.967 24.880 11.136 1.00 84.88 486 PRO A O 1
ATOM 3650 N N . TYR A 1 487 ? -24.563 26.954 11.755 1.00 87.31 487 TYR A N 1
ATOM 3651 C CA . TYR A 1 487 ? -24.650 27.481 10.394 1.00 87.31 487 TYR A CA 1
ATOM 3652 C C . TYR A 1 487 ? -23.324 28.107 9.970 1.00 87.31 487 TYR A C 1
ATOM 3654 O O . TYR A 1 487 ? -22.989 29.207 10.418 1.00 87.31 487 TYR A O 1
ATOM 3662 N N . MET A 1 488 ? -22.605 27.432 9.074 1.00 84.56 488 MET A N 1
ATOM 3663 C CA . MET A 1 488 ? -21.229 27.782 8.705 1.00 84.56 488 MET A CA 1
ATOM 3664 C C . MET A 1 488 ? -21.083 28.060 7.207 1.00 84.56 488 MET A C 1
ATOM 3666 O O . MET A 1 488 ? -21.765 27.456 6.379 1.00 84.56 488 MET A O 1
ATOM 3670 N N . GLU A 1 489 ? -20.165 28.963 6.855 1.00 86.25 489 GLU A N 1
ATOM 3671 C CA . GLU A 1 489 ? -19.749 29.276 5.473 1.00 86.25 489 GLU A CA 1
ATOM 3672 C C . GLU A 1 489 ? -18.724 28.244 4.976 1.00 86.25 489 GLU A C 1
ATOM 3674 O O . GLU A 1 489 ? -17.656 28.579 4.466 1.00 86.25 489 GLU A O 1
ATOM 3679 N N . TYR A 1 490 ? -19.030 26.963 5.182 1.00 83.44 490 TYR A N 1
ATOM 3680 C CA . TYR A 1 490 ? -18.156 25.844 4.844 1.00 83.44 490 TYR A CA 1
ATOM 3681 C C . TYR A 1 490 ? -18.725 25.036 3.694 1.00 83.44 490 TYR A C 1
ATOM 3683 O O . TYR A 1 490 ? -19.928 25.050 3.431 1.00 83.44 490 TYR A O 1
ATOM 3691 N N . ARG A 1 491 ? -17.856 24.271 3.032 1.00 86.06 491 ARG A N 1
ATOM 3692 C CA . ARG A 1 491 ? -18.280 23.285 2.034 1.00 86.06 491 ARG A CA 1
ATOM 3693 C C . ARG A 1 491 ? -19.278 22.290 2.613 1.00 86.06 491 ARG A C 1
ATOM 3695 O O . ARG A 1 491 ? -20.207 21.883 1.919 1.00 86.06 491 ARG A O 1
ATOM 3702 N N . GLU A 1 492 ? -19.058 21.903 3.863 1.00 90.69 492 GLU A N 1
ATOM 3703 C CA . GLU A 1 492 ? -19.799 20.848 4.527 1.00 90.69 492 GLU A CA 1
ATOM 3704 C C . GLU A 1 492 ? -19.963 21.103 6.026 1.00 90.69 492 GLU A C 1
ATOM 3706 O O . GLU A 1 492 ? -19.126 21.751 6.656 1.00 90.69 492 GLU A O 1
ATOM 3711 N N . VAL A 1 493 ? -21.069 20.605 6.575 1.00 89.44 493 VAL A N 1
ATOM 3712 C CA . VAL A 1 493 ? -21.387 20.605 8.008 1.00 89.44 493 VAL A CA 1
ATOM 3713 C C . VAL A 1 493 ? -21.868 19.219 8.415 1.00 89.44 493 VAL A C 1
ATOM 3715 O O . VAL A 1 493 ? -22.499 18.519 7.617 1.00 89.44 493 VAL A O 1
ATOM 3718 N N . GLN A 1 494 ? -21.572 18.832 9.653 1.00 91.81 494 GLN A N 1
ATOM 3719 C CA . GLN A 1 494 ? -21.829 17.491 10.169 1.00 91.81 494 GLN A CA 1
ATOM 3720 C C . GLN A 1 494 ? -22.687 17.526 11.433 1.00 91.81 494 GLN A C 1
ATOM 3722 O O . GLN A 1 494 ? -22.503 18.412 12.263 1.00 91.81 494 GLN A O 1
ATOM 3727 N N . ALA A 1 495 ? -23.587 16.553 11.547 1.00 86.81 495 ALA A N 1
ATOM 3728 C CA . ALA A 1 495 ? -24.387 16.235 12.730 1.00 86.81 495 ALA A CA 1
ATOM 3729 C C . ALA A 1 495 ? -24.233 14.738 13.018 1.00 86.81 495 ALA A C 1
ATOM 3731 O O . ALA A 1 495 ? -24.118 13.945 12.075 1.00 86.81 495 ALA A O 1
ATOM 3732 N N . ASN A 1 496 ? -24.230 14.321 14.278 1.00 85.56 496 ASN A N 1
ATOM 3733 C CA . ASN A 1 496 ? -24.185 12.906 14.620 1.00 85.56 496 ASN A CA 1
ATOM 3734 C C . ASN A 1 496 ? -24.820 12.601 15.976 1.00 85.56 496 ASN A C 1
ATOM 3736 O O . ASN A 1 496 ? -24.892 13.434 16.860 1.00 85.56 496 ASN A O 1
ATOM 3740 N N . THR A 1 497 ? -25.272 11.361 16.140 1.00 80.75 497 THR A N 1
ATOM 3741 C CA . THR A 1 497 ? -25.921 10.897 17.377 1.00 80.75 497 THR A CA 1
ATOM 3742 C C . THR A 1 497 ? -24.908 10.360 18.398 1.00 80.75 497 THR A C 1
ATOM 3744 O O . THR A 1 497 ? -25.198 9.375 19.074 1.00 80.75 497 THR A O 1
ATOM 3747 N N . MET A 1 498 ? -23.659 10.840 18.366 1.00 69.50 498 MET A N 1
ATOM 3748 C CA . MET A 1 498 ? -22.523 10.280 19.115 1.00 69.50 498 MET A CA 1
ATOM 3749 C C . MET A 1 498 ? -21.689 11.348 19.839 1.00 69.50 498 MET A C 1
ATOM 3751 O O . MET A 1 498 ? -20.639 10.992 20.391 1.00 69.50 498 MET A O 1
ATOM 3755 N N . ASP A 1 499 ? -22.119 12.614 19.804 1.00 58.31 499 ASP A N 1
ATOM 3756 C CA . ASP A 1 499 ? -21.310 13.778 20.184 1.00 58.31 499 ASP A CA 1
ATOM 3757 C C . ASP A 1 499 ? -21.178 13.976 21.706 1.00 58.31 499 ASP A C 1
ATOM 3759 O O . ASP A 1 499 ? -20.198 14.581 22.145 1.00 58.31 499 ASP A O 1
ATOM 3763 N N . GLU A 1 500 ? -22.073 13.408 22.525 1.00 56.00 500 GLU A N 1
ATOM 3764 C CA . GLU A 1 500 ? -21.967 13.447 23.992 1.00 56.00 500 GLU A CA 1
ATOM 3765 C C . GLU A 1 500 ? -21.649 12.065 24.601 1.00 56.00 500 GLU A C 1
ATOM 3767 O O . GLU A 1 500 ? -22.192 11.026 24.208 1.00 56.00 500 GLU A O 1
ATOM 3772 N N . GLU A 1 501 ? -20.731 12.043 25.578 1.00 46.19 501 GLU A N 1
ATOM 3773 C CA . GLU A 1 501 ? -20.481 10.877 26.433 1.00 46.19 501 GLU A CA 1
ATOM 3774 C C . GLU A 1 501 ? -21.781 10.571 27.198 1.00 46.19 501 GLU A C 1
ATOM 3776 O O . GLU A 1 501 ? -22.153 11.344 28.070 1.00 46.19 501 GLU A O 1
ATOM 3781 N N . ASP A 1 502 ? -22.461 9.470 26.846 1.00 51.56 502 ASP A N 1
ATOM 3782 C CA . ASP A 1 502 ? -23.735 8.953 27.399 1.00 51.56 502 ASP A CA 1
ATOM 3783 C C . ASP A 1 502 ? -25.001 9.117 26.521 1.00 51.56 502 ASP A C 1
ATOM 3785 O O . ASP A 1 502 ? -26.076 8.685 26.946 1.00 51.56 502 ASP A O 1
ATOM 3789 N N . GLU A 1 503 ? -24.922 9.635 25.286 1.00 57.19 503 GLU A N 1
ATOM 3790 C CA . GLU A 1 503 ? -26.091 9.613 24.387 1.00 57.19 503 GLU A CA 1
ATOM 3791 C C . GLU A 1 503 ? -26.432 8.194 23.890 1.00 57.19 503 GLU A C 1
ATOM 3793 O O . GLU A 1 503 ? -25.608 7.474 23.319 1.00 57.19 503 GLU A O 1
ATOM 3798 N N . ASP A 1 504 ? -27.685 7.783 24.112 1.00 66.81 504 ASP A N 1
ATOM 3799 C CA . ASP A 1 504 ? -28.207 6.487 23.682 1.00 66.81 504 ASP A CA 1
ATOM 3800 C C . ASP A 1 504 ? -28.343 6.422 22.152 1.00 66.81 504 ASP A C 1
ATOM 3802 O O . ASP A 1 504 ? -28.987 7.266 21.525 1.00 66.81 504 ASP A O 1
ATOM 3806 N N . ALA A 1 505 ? -27.845 5.335 21.553 1.00 80.69 505 ALA A N 1
ATOM 3807 C CA . ALA A 1 505 ? -28.120 4.997 20.158 1.00 80.69 505 ALA A CA 1
ATOM 3808 C C . ALA A 1 505 ? -29.622 5.096 19.834 1.00 80.69 505 ALA A C 1
ATOM 3810 O O . ALA A 1 505 ? -30.478 4.695 20.636 1.00 80.69 505 ALA A O 1
ATOM 3811 N N . LEU A 1 506 ? -29.949 5.539 18.615 1.00 86.00 506 LEU A N 1
ATOM 3812 C CA . LEU A 1 506 ? -31.333 5.644 18.159 1.00 86.00 506 LEU A CA 1
ATOM 3813 C C . LEU A 1 506 ? -32.037 4.301 18.336 1.00 86.00 506 LEU A C 1
ATOM 3815 O O . LEU A 1 506 ? -31.534 3.261 17.911 1.00 86.00 506 LEU A O 1
ATOM 3819 N N . SER A 1 507 ? -33.219 4.316 18.949 1.00 88.50 507 SER A N 1
ATOM 3820 C CA . SER A 1 507 ? -33.989 3.092 19.172 1.00 88.50 507 SER A CA 1
ATOM 3821 C C . SER A 1 507 ? -34.410 2.444 17.839 1.00 88.50 507 SER A C 1
ATOM 3823 O O . SER A 1 507 ? -34.540 3.147 16.832 1.00 88.50 507 SER A O 1
ATOM 3825 N N . PRO A 1 508 ? -34.658 1.122 17.795 1.00 88.25 508 PRO A N 1
ATOM 3826 C CA . PRO A 1 508 ? -35.195 0.465 16.603 1.00 88.25 508 PRO A CA 1
ATOM 3827 C C . PRO A 1 508 ? -36.510 1.104 16.142 1.00 88.25 508 PRO A C 1
ATOM 3829 O O . PRO A 1 508 ? -37.322 1.500 16.977 1.00 88.25 508 PRO A O 1
ATOM 3832 N N . HIS A 1 509 ? -36.760 1.137 14.832 1.00 89.44 509 HIS A N 1
ATOM 3833 C CA . HIS A 1 509 ? -37.998 1.657 14.232 1.00 89.44 509 HIS A CA 1
ATOM 3834 C C . HIS A 1 509 ? -38.280 3.141 14.517 1.00 89.44 509 HIS A C 1
ATOM 3836 O O . HIS A 1 509 ? -39.414 3.586 14.326 1.00 89.44 509 HIS A O 1
ATOM 3842 N N . THR A 1 510 ? -37.268 3.917 14.919 1.00 90.94 510 THR A N 1
ATOM 3843 C CA . THR A 1 510 ? -37.396 5.352 15.206 1.00 90.94 510 THR A CA 1
ATOM 3844 C C . THR A 1 510 ? -37.587 6.127 13.902 1.00 90.94 510 THR A C 1
ATOM 3846 O O . THR A 1 510 ? -36.691 6.104 13.052 1.00 90.94 510 THR A O 1
ATOM 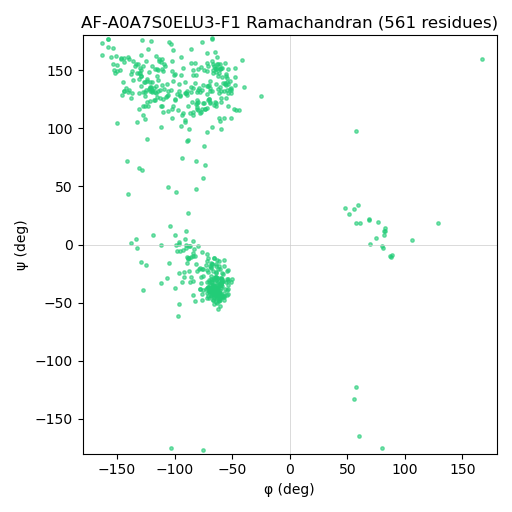3849 N N . PRO A 1 511 ? -38.725 6.820 13.714 1.00 92.25 511 PRO A N 1
ATOM 3850 C CA . PRO A 1 511 ? -38.924 7.699 12.571 1.00 92.25 511 PRO A CA 1
ATOM 3851 C C . PRO A 1 511 ? -38.161 9.012 12.775 1.00 92.25 511 PRO A C 1
ATOM 3853 O O . PRO A 1 511 ? -38.263 9.642 13.828 1.00 92.25 511 PRO A O 1
ATOM 3856 N N . LEU A 1 512 ? -37.431 9.445 11.752 1.00 92.44 512 LEU A N 1
ATOM 3857 C CA . LEU A 1 512 ? -36.631 10.665 11.756 1.00 92.44 512 LEU A CA 1
ATOM 3858 C C . LEU A 1 512 ? -36.956 11.558 10.559 1.00 92.44 512 LEU A C 1
ATOM 3860 O O . LEU A 1 512 ? -37.370 11.093 9.493 1.00 92.44 512 LEU A O 1
ATOM 3864 N N . VAL A 1 513 ? -36.722 12.851 10.747 1.00 93.06 513 VAL A N 1
ATOM 3865 C CA . VAL A 1 513 ? -36.878 13.901 9.746 1.00 93.06 513 VAL A CA 1
ATOM 3866 C C . VAL A 1 513 ? -35.578 14.666 9.654 1.00 93.06 513 VAL A C 1
ATOM 3868 O O . VAL A 1 513 ? -35.146 15.283 10.626 1.00 93.06 513 VAL A O 1
ATOM 3871 N N . LEU A 1 514 ? -34.984 14.644 8.469 1.00 94.56 514 LEU A N 1
ATOM 3872 C CA . LEU A 1 514 ? -33.806 15.428 8.152 1.00 94.56 514 LEU A CA 1
ATOM 3873 C C . LEU A 1 514 ? -34.220 16.683 7.385 1.00 94.56 514 LEU A C 1
ATOM 3875 O O . LEU A 1 514 ? -34.880 16.585 6.350 1.00 94.56 514 LEU A O 1
ATOM 3879 N N . CYS A 1 515 ? -33.830 17.851 7.882 1.00 94.69 515 CYS A N 1
ATOM 3880 C CA . CYS A 1 515 ? -34.196 19.151 7.326 1.00 94.69 515 CYS A CA 1
ATOM 3881 C C . CYS A 1 515 ? -32.927 19.965 7.014 1.00 94.69 515 CYS A C 1
ATOM 3883 O O . CYS A 1 515 ? -32.423 20.653 7.903 1.00 94.69 515 CYS A O 1
ATOM 3885 N N . PRO A 1 516 ? -32.370 19.871 5.791 1.00 96.44 516 PRO A N 1
ATOM 3886 C CA . PRO A 1 516 ? -31.301 20.757 5.338 1.00 96.44 516 PRO A CA 1
ATOM 3887 C C . PRO A 1 516 ? -31.820 22.186 5.128 1.00 96.44 516 PRO A C 1
ATOM 3889 O O . PRO A 1 516 ? -32.849 22.412 4.483 1.00 96.44 516 PRO A O 1
ATOM 3892 N N . SER A 1 517 ? -31.076 23.174 5.605 1.00 94.75 517 SER A N 1
ATOM 3893 C CA . SER A 1 517 ? -31.476 24.578 5.565 1.00 94.75 517 SER A CA 1
ATOM 3894 C C . SER A 1 517 ? -30.291 25.521 5.389 1.00 94.75 517 SER A C 1
ATOM 3896 O O . SER A 1 517 ? -29.133 25.215 5.668 1.00 94.75 517 SER A O 1
ATOM 3898 N N . THR A 1 518 ? -30.598 26.729 4.939 1.00 94.75 518 THR A N 1
ATOM 3899 C CA . THR A 1 518 ? -29.681 27.867 4.972 1.00 94.75 518 THR A CA 1
ATOM 3900 C C . THR A 1 518 ? -29.927 28.689 6.229 1.00 94.75 518 THR A C 1
ATOM 3902 O O . THR A 1 518 ? -30.993 28.597 6.834 1.00 94.75 518 THR A O 1
ATOM 3905 N N . PHE A 1 519 ? -28.969 29.525 6.633 1.00 92.62 519 PHE A N 1
ATOM 3906 C CA . PHE A 1 519 ? -29.189 30.407 7.783 1.00 92.62 519 PHE A CA 1
ATOM 3907 C C . PHE A 1 519 ? -30.336 31.390 7.509 1.00 92.62 519 PHE A C 1
ATOM 3909 O O . PHE A 1 519 ? -31.323 31.426 8.238 1.00 92.62 519 PHE A O 1
ATOM 3916 N N . ALA A 1 520 ? -30.226 32.156 6.421 1.00 91.94 520 ALA A N 1
ATOM 3917 C CA . ALA A 1 520 ? -31.237 33.122 6.000 1.00 91.94 520 ALA A CA 1
ATOM 3918 C C . ALA A 1 520 ? -32.207 32.513 4.964 1.00 91.94 520 ALA A C 1
ATOM 3920 O O . ALA A 1 520 ? -31.755 31.731 4.118 1.00 91.94 520 ALA A O 1
ATOM 3921 N N . PRO A 1 521 ? -33.499 32.896 4.966 1.00 92.88 521 PRO A N 1
ATOM 3922 C CA . PRO A 1 521 ? -34.451 32.517 3.922 1.00 92.88 521 PRO A CA 1
ATOM 3923 C C . PRO A 1 521 ? -34.073 33.072 2.540 1.00 92.88 521 PRO A C 1
ATOM 3925 O O . PRO A 1 521 ? -33.314 34.037 2.423 1.00 92.88 521 PRO A O 1
ATOM 3928 N N . GLY A 1 522 ? -34.635 32.483 1.484 1.00 91.62 522 GLY A N 1
ATOM 3929 C CA . GLY A 1 522 ? -34.486 32.945 0.097 1.00 91.62 522 GLY A CA 1
ATOM 3930 C C . GLY A 1 522 ? -33.130 32.645 -0.550 1.00 91.62 522 GLY A C 1
ATOM 3931 O O . GLY A 1 522 ? -32.874 33.085 -1.668 1.00 91.62 522 GLY A O 1
ATOM 3932 N N . LYS A 1 523 ? -32.246 31.909 0.131 1.00 92.38 523 LYS A N 1
ATOM 3933 C CA . LYS A 1 523 ? -30.973 31.440 -0.426 1.00 92.38 523 LYS A CA 1
ATOM 3934 C C . LYS A 1 523 ? -31.198 30.153 -1.215 1.00 92.38 523 LYS A C 1
ATOM 3936 O O . LYS A 1 523 ? -31.568 29.134 -0.643 1.00 92.38 523 LYS A O 1
ATOM 3941 N N . THR A 1 524 ? -30.993 30.220 -2.527 1.00 92.69 524 THR A N 1
ATOM 3942 C CA . THR A 1 524 ? -31.214 29.093 -3.437 1.00 92.69 524 THR A CA 1
ATOM 3943 C C . THR A 1 524 ? -29.909 28.403 -3.802 1.00 92.69 524 THR A C 1
ATOM 3945 O O . THR A 1 524 ? -28.887 29.065 -3.981 1.00 92.69 524 THR A O 1
ATOM 3948 N N . GLY A 1 525 ? -29.947 27.090 -3.988 1.00 90.44 525 GLY A N 1
ATOM 3949 C CA . GLY A 1 525 ? -28.775 26.321 -4.383 1.00 90.44 525 GLY A CA 1
ATOM 3950 C C . GLY A 1 525 ? -28.977 24.824 -4.218 1.00 90.44 525 GLY A C 1
ATOM 3951 O O . GLY A 1 525 ? -29.844 24.376 -3.467 1.00 90.44 525 GLY A O 1
ATOM 3952 N N . ARG A 1 526 ? -28.161 24.044 -4.926 1.00 93.12 526 ARG A N 1
ATOM 3953 C CA . ARG A 1 526 ? -28.133 22.586 -4.782 1.00 93.12 526 ARG A CA 1
ATOM 3954 C C . ARG A 1 526 ? -27.380 22.187 -3.524 1.00 93.12 526 ARG A C 1
ATOM 3956 O O . ARG A 1 526 ? -26.461 22.885 -3.105 1.00 93.12 526 ARG A O 1
ATOM 3963 N N . PHE A 1 527 ? -27.730 21.035 -2.978 1.00 94.69 527 PHE A N 1
ATOM 3964 C CA . PHE A 1 527 ? -27.015 20.409 -1.879 1.00 94.69 527 PHE A CA 1
ATOM 3965 C C . PHE A 1 527 ? -27.012 18.891 -2.033 1.00 94.69 527 PHE A C 1
ATOM 3967 O O . PHE A 1 527 ? -27.850 18.307 -2.727 1.00 94.69 527 PHE A O 1
ATOM 3974 N N . ARG A 1 528 ? -26.069 18.252 -1.343 1.00 95.25 528 ARG A N 1
ATOM 3975 C CA . ARG A 1 528 ? -26.004 16.799 -1.198 1.00 95.25 528 ARG A CA 1
ATOM 3976 C C . ARG A 1 528 ? -25.930 16.445 0.274 1.00 95.25 528 ARG A C 1
ATOM 3978 O O . ARG A 1 528 ? -25.230 17.106 1.034 1.00 95.25 528 ARG A O 1
ATOM 3985 N N . ILE A 1 529 ? -26.635 15.394 0.656 1.00 95.19 529 ILE A N 1
ATOM 3986 C CA . ILE A 1 529 ? -26.607 14.835 1.999 1.00 95.19 529 ILE A CA 1
ATOM 3987 C C . ILE A 1 529 ? -26.033 13.430 1.916 1.00 95.19 529 ILE A C 1
ATOM 3989 O O . ILE A 1 529 ? -26.412 12.650 1.042 1.00 95.19 529 ILE A O 1
ATOM 3993 N N . VAL A 1 530 ? -25.147 13.103 2.842 1.00 94.25 530 VAL A N 1
ATOM 3994 C CA . VAL A 1 530 ? -24.724 11.735 3.109 1.00 94.25 530 VAL A CA 1
ATOM 3995 C C . VAL A 1 530 ? -25.220 11.355 4.493 1.00 94.25 530 VAL A C 1
ATOM 3997 O O . VAL A 1 530 ? -24.937 12.045 5.468 1.00 94.25 530 VAL A O 1
ATOM 4000 N N . VAL A 1 531 ? -25.943 10.247 4.570 1.00 92.75 531 VAL A N 1
ATOM 4001 C CA . VAL A 1 531 ? -26.350 9.620 5.824 1.00 92.75 531 VAL A CA 1
ATOM 4002 C C . VAL A 1 531 ? -25.573 8.327 5.962 1.00 92.75 531 VAL A C 1
ATOM 4004 O O . VAL A 1 531 ? -25.589 7.495 5.056 1.00 92.75 531 VAL A O 1
ATOM 4007 N N . MET A 1 532 ? -24.883 8.169 7.079 1.00 92.00 532 MET A N 1
ATOM 4008 C CA . MET A 1 532 ? -24.148 6.964 7.423 1.00 92.00 532 MET A CA 1
ATOM 4009 C C . MET A 1 532 ? -24.765 6.376 8.688 1.00 92.00 532 MET A C 1
ATOM 4011 O O . MET A 1 532 ? -24.950 7.097 9.664 1.00 92.00 532 MET A O 1
ATOM 4015 N N . THR A 1 533 ? -25.066 5.079 8.700 1.00 89.12 533 THR A N 1
ATOM 4016 C CA . THR A 1 533 ? -25.555 4.373 9.897 1.00 89.12 533 THR A CA 1
ATOM 4017 C C . THR A 1 533 ? -24.790 3.076 10.143 1.00 89.12 533 THR A C 1
ATOM 4019 O O . THR A 1 533 ? -24.381 2.409 9.198 1.00 89.12 533 THR A O 1
ATOM 4022 N N . GLU A 1 534 ? -24.612 2.684 11.405 1.00 86.31 534 GLU A N 1
ATOM 4023 C CA . GLU A 1 534 ? -23.952 1.412 11.761 1.00 86.31 534 GLU A CA 1
ATOM 4024 C C . GLU A 1 534 ? -24.781 0.178 11.355 1.00 86.31 534 GLU A C 1
ATOM 4026 O O . GLU A 1 534 ? -24.244 -0.885 11.049 1.00 86.31 534 GLU A O 1
ATOM 4031 N N . ARG A 1 535 ? -26.113 0.311 11.351 1.00 86.56 535 ARG A N 1
ATOM 4032 C CA . ARG A 1 535 ? -27.077 -0.702 10.891 1.00 86.56 535 ARG A CA 1
ATOM 4033 C C . ARG A 1 535 ? -27.902 -0.150 9.731 1.00 86.56 535 ARG A C 1
ATOM 4035 O O . ARG A 1 535 ? -28.081 1.066 9.655 1.00 86.56 535 ARG A O 1
ATOM 4042 N N . PRO A 1 536 ? -28.431 -0.993 8.827 1.00 86.56 536 PRO A N 1
ATOM 4043 C CA . PRO A 1 536 ? -29.218 -0.495 7.708 1.00 86.56 536 PRO A CA 1
ATOM 4044 C C . PRO A 1 536 ? -30.478 0.231 8.202 1.00 86.56 536 PRO A C 1
ATOM 4046 O O . PRO A 1 536 ? -31.110 -0.160 9.187 1.00 86.56 536 PRO A O 1
ATOM 4049 N N . LEU A 1 537 ? -30.869 1.286 7.489 1.00 88.44 537 LEU A N 1
ATOM 4050 C CA . LEU A 1 537 ? -32.189 1.892 7.640 1.00 88.44 537 LEU A CA 1
ATOM 4051 C C . LEU A 1 537 ? -33.273 0.912 7.172 1.00 88.44 537 LEU A C 1
ATOM 4053 O O . LEU A 1 537 ? -33.032 0.071 6.306 1.00 88.44 537 LEU A O 1
ATOM 4057 N N . ALA A 1 538 ? -34.488 1.054 7.707 1.00 89.19 538 ALA A N 1
ATOM 4058 C CA . ALA A 1 538 ? -35.629 0.218 7.323 1.00 89.19 538 ALA A CA 1
ATOM 4059 C C . ALA A 1 538 ? -35.962 0.342 5.822 1.00 89.19 538 ALA A C 1
ATOM 4061 O O . ALA A 1 538 ? -36.454 -0.602 5.207 1.00 89.19 538 ALA A O 1
ATOM 4062 N N . ALA A 1 539 ? -35.664 1.502 5.236 1.00 88.19 539 ALA A N 1
ATOM 4063 C CA . ALA A 1 539 ? -35.685 1.773 3.806 1.00 88.19 539 ALA A CA 1
ATOM 4064 C C . ALA A 1 539 ? -34.732 2.945 3.490 1.00 88.19 539 ALA A C 1
ATOM 4066 O O . ALA A 1 539 ? -34.392 3.710 4.401 1.00 88.19 539 ALA A O 1
ATOM 4067 N N . PRO A 1 540 ? -34.309 3.127 2.223 1.00 89.44 540 PRO A N 1
ATOM 4068 C CA . PRO A 1 540 ? -33.586 4.326 1.809 1.00 89.44 540 PRO A CA 1
ATOM 4069 C C . PRO A 1 540 ? -34.362 5.608 2.165 1.00 89.44 540 PRO A C 1
ATOM 4071 O O . PRO A 1 540 ? -35.590 5.610 2.043 1.00 89.44 540 PRO A O 1
ATOM 4074 N N . PRO A 1 541 ? -33.685 6.700 2.570 1.00 92.94 541 PRO A N 1
ATOM 4075 C CA . PRO A 1 541 ? -34.355 7.958 2.880 1.00 92.94 541 PRO A CA 1
ATOM 4076 C C . PRO A 1 541 ? -35.157 8.491 1.692 1.00 92.94 541 PRO A C 1
ATOM 4078 O O . PRO A 1 541 ? -34.683 8.479 0.556 1.00 92.94 541 PRO A O 1
ATOM 4081 N N . THR A 1 542 ? -36.353 9.012 1.956 1.00 91.62 542 THR A N 1
ATOM 4082 C CA . THR A 1 542 ? -37.248 9.524 0.907 1.00 91.62 542 THR A CA 1
ATOM 4083 C C . THR A 1 542 ? -37.588 10.995 1.124 1.00 91.62 542 THR A C 1
ATOM 4085 O O . THR A 1 542 ? -37.859 11.380 2.264 1.00 91.62 542 THR A O 1
ATOM 4088 N N . PRO A 1 543 ? -37.645 11.827 0.070 1.00 92.88 543 PRO A N 1
ATOM 4089 C CA . PRO A 1 543 ? -38.097 13.208 0.197 1.00 92.88 543 PRO A CA 1
ATOM 4090 C C . PRO A 1 543 ? -39.567 13.267 0.638 1.00 92.88 543 PRO A C 1
ATOM 4092 O O . PRO A 1 543 ? -40.412 12.517 0.150 1.00 92.88 543 PRO A O 1
ATOM 4095 N N . ILE A 1 544 ? -39.878 14.178 1.556 1.00 90.94 544 ILE A N 1
ATOM 4096 C CA . ILE A 1 544 ? -41.235 14.463 2.026 1.00 90.94 544 ILE A CA 1
ATOM 4097 C C . ILE A 1 544 ? -41.833 15.553 1.140 1.00 90.94 544 ILE A C 1
ATOM 4099 O O . ILE A 1 544 ? -41.218 16.605 0.947 1.00 90.94 544 ILE A O 1
ATOM 4103 N N . GLU A 1 545 ? -43.054 15.333 0.643 1.00 85.75 545 GLU A N 1
ATOM 4104 C CA . GLU A 1 545 ? -43.736 16.296 -0.229 1.00 85.75 545 GLU A CA 1
ATOM 4105 C C . GLU A 1 545 ? -43.769 17.712 0.384 1.00 85.75 545 GLU A C 1
ATOM 4107 O O . GLU A 1 545 ? -44.100 17.852 1.571 1.00 85.75 545 GLU A O 1
ATOM 4112 N N . PRO A 1 546 ? -43.445 18.766 -0.396 1.00 81.44 546 PRO A N 1
ATOM 4113 C CA . PRO A 1 546 ? -43.520 20.155 0.049 1.00 81.44 546 PRO A CA 1
ATOM 4114 C C . PRO A 1 546 ? -44.910 20.556 0.551 1.00 81.44 546 PRO A C 1
ATOM 4116 O O . PRO A 1 546 ? -45.930 19.996 0.143 1.00 81.44 546 PRO A O 1
ATOM 4119 N N . LEU A 1 547 ? -44.956 21.588 1.400 1.00 77.19 547 LEU A N 1
ATOM 4120 C CA . LEU A 1 547 ? -46.228 22.209 1.769 1.00 77.19 547 LEU A CA 1
ATOM 4121 C C . LEU A 1 547 ? -46.919 22.772 0.527 1.00 77.19 547 LEU A C 1
ATOM 4123 O O . LEU A 1 547 ? -46.297 23.442 -0.294 1.00 77.19 547 L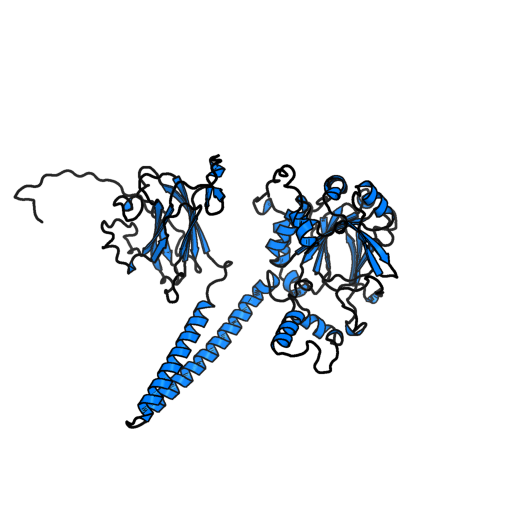EU A O 1
ATOM 4127 N N . ARG A 1 548 ? -48.226 22.527 0.429 1.00 71.81 548 ARG A N 1
ATOM 4128 C CA . ARG A 1 548 ? -49.093 23.153 -0.568 1.00 71.81 548 ARG A CA 1
ATOM 4129 C C . ARG A 1 548 ? -49.943 24.206 0.126 1.00 71.81 548 ARG A C 1
ATOM 4131 O O . ARG A 1 548 ? -50.609 23.911 1.117 1.00 71.81 548 ARG A O 1
ATOM 4138 N N . ASP A 1 549 ? -49.946 25.416 -0.413 1.00 68.00 549 ASP A N 1
ATOM 4139 C CA . ASP A 1 549 ? -50.795 26.490 0.089 1.00 68.00 549 ASP A CA 1
ATOM 4140 C C . ASP A 1 549 ? -52.241 26.286 -0.381 1.00 68.00 549 ASP A C 1
ATOM 4142 O O . ASP A 1 549 ? -52.549 26.422 -1.568 1.00 68.00 549 ASP A O 1
ATOM 4146 N N . LEU A 1 550 ? -53.152 26.019 0.558 1.00 71.19 550 LEU A N 1
ATOM 4147 C CA . LEU A 1 550 ? -54.593 26.073 0.315 1.00 71.19 550 LEU A CA 1
ATOM 4148 C C . LEU A 1 550 ? -55.156 27.368 0.907 1.00 71.19 550 LEU A C 1
ATOM 4150 O O . LEU A 1 550 ? -55.247 27.529 2.122 1.00 71.19 550 LEU A O 1
ATOM 4154 N N . ARG A 1 551 ? -55.549 28.311 0.047 1.00 75.94 551 ARG A N 1
ATOM 4155 C CA . ARG A 1 551 ? -56.134 29.588 0.480 1.00 75.94 551 ARG A CA 1
ATOM 4156 C C . ARG A 1 551 ? -57.651 29.472 0.559 1.00 75.94 551 ARG A C 1
ATOM 4158 O O . ARG A 1 551 ? -58.327 29.489 -0.466 1.00 75.94 551 ARG A O 1
ATOM 4165 N N . VAL A 1 552 ? -58.180 29.402 1.777 1.00 78.00 552 VAL A N 1
ATOM 4166 C CA . VAL A 1 552 ? -59.623 29.439 2.053 1.00 78.00 552 VAL A CA 1
ATOM 4167 C C . VAL A 1 552 ? -60.001 30.841 2.535 1.00 78.00 552 VAL A C 1
ATOM 4169 O O . VAL A 1 552 ? -59.240 31.478 3.260 1.00 78.00 552 VAL A O 1
ATOM 4172 N N . ARG A 1 553 ? -61.157 31.357 2.107 1.00 82.81 553 ARG A N 1
ATOM 4173 C CA . ARG A 1 553 ? -61.694 32.654 2.547 1.00 82.81 553 ARG A CA 1
ATOM 4174 C C . ARG A 1 553 ? -63.045 32.446 3.224 1.00 82.81 553 ARG A C 1
ATOM 4176 O O . ARG A 1 553 ? -63.852 31.658 2.743 1.00 82.81 553 ARG A O 1
ATOM 4183 N N . GLY A 1 554 ? -63.286 33.181 4.303 1.00 84.81 554 GLY A N 1
ATOM 4184 C CA . GLY A 1 554 ? -64.533 33.179 5.065 1.00 84.81 554 GLY A CA 1
ATOM 4185 C C . GLY A 1 554 ? -64.681 34.477 5.860 1.00 84.81 554 GLY A C 1
ATOM 4186 O O . GLY A 1 554 ? -63.790 35.324 5.831 1.00 84.81 554 GLY A O 1
ATOM 4187 N N . GLU A 1 555 ? -65.808 34.638 6.549 1.00 88.94 555 GLU A N 1
ATOM 4188 C CA . GLU A 1 555 ? -66.123 35.822 7.354 1.00 88.94 555 GLU A CA 1
ATOM 4189 C C . GLU A 1 555 ? -66.515 35.401 8.775 1.00 88.94 555 GLU A C 1
ATOM 4191 O O . GLU A 1 555 ? -67.368 34.524 8.956 1.00 88.94 555 GLU A O 1
ATOM 4196 N N . TRP A 1 556 ? -65.913 36.054 9.770 1.00 88.19 556 TRP A N 1
ATOM 4197 C CA . TRP A 1 556 ? -66.310 35.941 11.170 1.00 88.19 556 TRP A CA 1
ATOM 4198 C C . TRP A 1 556 ? -67.528 36.826 11.445 1.00 88.19 556 TRP A C 1
ATOM 4200 O O . TRP A 1 556 ? -67.559 38.001 11.091 1.00 88.19 556 TRP A O 1
ATOM 4210 N N . ARG A 1 557 ? -68.534 36.255 12.092 1.00 88.50 557 ARG A N 1
ATOM 4211 C CA . ARG A 1 557 ? -69.820 36.847 12.450 1.00 88.50 557 ARG A CA 1
ATOM 4212 C C . ARG A 1 557 ? -70.151 36.451 13.881 1.00 88.50 557 ARG A C 1
ATOM 4214 O O . ARG A 1 557 ? -69.702 35.418 14.365 1.00 88.50 557 ARG A O 1
ATOM 4221 N N . GLU A 1 558 ? -71.014 37.229 14.522 1.00 83.25 558 GLU A N 1
ATOM 4222 C CA . GLU A 1 558 ? -71.443 37.014 15.912 1.00 83.25 558 GLU A CA 1
ATOM 4223 C C . GLU A 1 558 ? -71.927 35.574 16.191 1.00 83.25 558 GLU A C 1
ATOM 4225 O O . GLU A 1 558 ? -71.688 35.042 17.266 1.00 83.25 558 GLU A O 1
ATOM 4230 N N . GLY A 1 559 ? -72.532 34.902 15.200 1.00 83.94 559 GLY A N 1
ATOM 4231 C CA . GLY A 1 559 ? -72.994 33.512 15.319 1.00 83.94 559 GLY A CA 1
ATOM 4232 C C . GLY A 1 559 ? -71.993 32.415 14.923 1.00 83.94 559 GLY A C 1
ATOM 4233 O O . GLY A 1 559 ? -72.348 31.243 15.010 1.00 83.94 559 GLY A O 1
ATOM 4234 N N . ASN A 1 560 ? -70.791 32.752 14.436 1.00 82.75 560 ASN A N 1
ATOM 4235 C CA . ASN A 1 560 ? -69.780 31.766 14.014 1.00 82.75 560 ASN A CA 1
ATOM 4236 C C . ASN A 1 560 ? -68.358 32.035 14.554 1.00 82.75 560 ASN A C 1
ATOM 4238 O O . ASN A 1 560 ? -67.460 31.233 14.306 1.00 82.75 560 ASN A O 1
ATOM 4242 N N . ALA A 1 561 ? -68.151 33.136 15.280 1.00 80.25 561 ALA A N 1
ATOM 4243 C CA . ALA A 1 561 ? -66.893 33.465 15.936 1.00 80.25 561 ALA A CA 1
ATOM 4244 C C . ALA A 1 561 ? -66.861 32.852 17.346 1.00 80.25 561 ALA A C 1
ATOM 4246 O O . ALA A 1 561 ? -67.301 33.471 18.313 1.00 80.25 561 ALA A O 1
ATOM 4247 N N . GLY A 1 562 ? -66.365 31.618 17.445 1.00 75.00 562 GLY A N 1
ATOM 4248 C CA . GLY A 1 562 ? -66.024 30.961 18.709 1.00 75.00 562 GLY A CA 1
ATOM 4249 C C . GLY A 1 562 ? -64.507 30.838 18.842 1.00 75.00 562 GLY A C 1
ATOM 4250 O O . GLY A 1 562 ? -63.851 30.471 17.867 1.00 75.00 562 GLY A O 1
ATOM 4251 N N . GLY A 1 563 ? -63.975 31.181 20.016 1.00 62.25 563 GLY A N 1
ATOM 4252 C CA . GLY A 1 563 ? -62.563 31.047 20.384 1.00 62.25 563 GLY A CA 1
ATOM 4253 C C . GLY A 1 563 ? -62.377 30.036 21.498 1.00 62.25 563 GLY A C 1
ATOM 4254 O O . GLY A 1 563 ? -63.288 29.962 22.357 1.00 62.25 563 GLY A O 1
#

Nearest PDB structures (foldseek):
  3n9m-assembly1_A  TM=3.849E-01  e=1.202E-05  Caenorhabditis elegans
  3puq-assembly2_C  TM=3.786E-01  e=1.202E-05  Caenorhabditis elegans
  3n9o-assembly1_A  TM=4.805E-01  e=6.176E-05  Caenorhabditis elegans
  3n9n-assembly1_A  TM=4.918E-01  e=4.928E-05  Caenorhabditis elegans
  3pur-assembly2_C  TM=3.732E-01  e=4.928E-05  Caenorhabditis elegans

pLDDT: mean 79.03, std 19.12, range [28.61, 98.44]

Mean predicted aligned error: 19.01 Å